Protein AF-W6KSH0-F1 (afdb_monomer_lite)

Structure (mmCIF, N/CA/C/O backbone):
data_AF-W6KSH0-F1
#
_entry.id   AF-W6KSH0-F1
#
loop_
_atom_site.group_PDB
_atom_site.id
_atom_site.type_symbol
_atom_site.label_atom_id
_atom_site.label_alt_id
_atom_site.label_comp_id
_atom_site.label_asym_id
_atom_site.label_entity_id
_atom_site.label_seq_id
_atom_site.pdbx_PDB_ins_code
_atom_site.Cartn_x
_atom_site.Cartn_y
_atom_site.Cartn_z
_atom_site.occupancy
_atom_site.B_iso_or_equiv
_atom_site.auth_seq_id
_atom_site.auth_comp_id
_atom_site.auth_asym_id
_atom_site.auth_atom_id
_atom_site.pdbx_PDB_model_num
ATOM 1 N N . MET A 1 1 ? 8.157 25.581 -21.582 1.00 62.19 1 MET A N 1
ATOM 2 C CA . MET A 1 1 ? 8.960 25.710 -22.821 1.00 62.19 1 MET A CA 1
ATOM 3 C C . MET A 1 1 ? 9.874 24.511 -23.095 1.00 62.19 1 MET A C 1
ATOM 5 O O . MET A 1 1 ? 10.019 24.189 -24.263 1.00 62.19 1 MET A O 1
ATOM 9 N N . LEU A 1 2 ? 10.423 23.809 -22.087 1.00 74.69 2 LEU A N 1
ATOM 10 C CA . LEU A 1 2 ? 11.319 22.650 -22.299 1.00 74.69 2 LEU A CA 1
ATOM 11 C C . LEU A 1 2 ? 10.701 21.521 -23.162 1.00 74.69 2 LEU A C 1
ATOM 13 O O . LEU A 1 2 ? 11.348 21.016 -24.069 1.00 74.69 2 LEU A O 1
ATOM 17 N N . TYR A 1 3 ? 9.418 21.196 -22.959 1.00 70.06 3 TYR A N 1
ATOM 18 C CA . TYR A 1 3 ? 8.712 20.122 -23.685 1.00 70.06 3 TYR A CA 1
ATOM 19 C C . TYR A 1 3 ? 8.706 20.245 -25.213 1.00 70.06 3 TYR A C 1
ATOM 21 O O . TYR A 1 3 ? 8.690 19.226 -25.894 1.00 70.06 3 TYR A O 1
ATOM 29 N N . ARG A 1 4 ? 8.698 21.472 -25.750 1.00 72.00 4 ARG A N 1
ATOM 30 C CA . ARG A 1 4 ? 8.716 21.709 -27.205 1.00 72.00 4 ARG A CA 1
ATOM 31 C C . ARG A 1 4 ? 10.121 21.610 -27.800 1.00 72.00 4 ARG A C 1
ATOM 33 O O . ARG A 1 4 ? 10.269 21.585 -29.007 1.00 72.00 4 ARG A O 1
ATOM 40 N N . ARG A 1 5 ? 11.163 21.618 -26.964 1.00 79.75 5 ARG A N 1
ATOM 41 C CA . ARG A 1 5 ? 12.556 21.541 -27.423 1.00 79.75 5 ARG A CA 1
ATOM 42 C C . ARG A 1 5 ? 13.082 20.106 -27.435 1.00 79.75 5 ARG A C 1
ATOM 44 O O . ARG A 1 5 ? 13.965 19.807 -28.222 1.00 79.75 5 ARG A O 1
ATOM 51 N N . LEU A 1 6 ? 12.517 19.228 -26.608 1.00 88.06 6 LEU A N 1
ATOM 52 C CA . LEU A 1 6 ? 12.942 17.836 -26.433 1.00 88.06 6 LEU A CA 1
ATOM 53 C C . LEU A 1 6 ? 11.965 16.883 -27.137 1.00 88.06 6 LEU A C 1
ATOM 55 O O . LEU A 1 6 ? 11.169 16.206 -26.484 1.00 88.06 6 LEU A O 1
ATOM 59 N N . GLU A 1 7 ? 11.944 16.940 -28.468 1.00 89.94 7 GLU A N 1
ATOM 60 C CA . GLU A 1 7 ? 10.989 16.194 -29.307 1.00 89.94 7 GLU A CA 1
ATOM 61 C C . GLU A 1 7 ? 11.495 14.799 -29.699 1.00 89.94 7 GLU A C 1
ATOM 63 O O . GLU A 1 7 ? 10.686 13.884 -29.827 1.00 89.94 7 GLU A O 1
ATOM 68 N N . ASP A 1 8 ? 12.811 14.635 -29.825 1.00 94.38 8 ASP A N 1
ATOM 69 C CA . ASP A 1 8 ? 13.491 13.413 -30.261 1.00 94.38 8 ASP A CA 1
ATOM 70 C C . ASP A 1 8 ? 14.725 13.121 -29.382 1.00 94.38 8 ASP A C 1
ATOM 72 O O . ASP A 1 8 ? 15.144 13.963 -28.573 1.00 94.38 8 ASP A O 1
ATOM 76 N N . ALA A 1 9 ? 15.292 11.916 -29.511 1.00 96.31 9 ALA A N 1
ATOM 77 C CA . ALA A 1 9 ? 16.432 11.486 -28.700 1.00 96.31 9 ALA A CA 1
ATOM 78 C C . ALA A 1 9 ? 17.686 12.338 -28.952 1.00 96.31 9 ALA A C 1
ATOM 80 O O . ALA A 1 9 ? 18.391 12.680 -28.003 1.00 96.31 9 ALA A O 1
ATOM 81 N N . SER A 1 10 ? 17.905 12.768 -30.199 1.00 97.06 10 SER A N 1
ATOM 82 C CA . SER A 1 10 ? 19.038 13.618 -30.586 1.00 97.06 10 SER A CA 1
ATOM 83 C C . SER A 1 10 ? 19.027 14.967 -29.863 1.00 97.06 10 SER A C 1
ATOM 85 O O . SER A 1 10 ? 20.047 15.402 -29.330 1.00 97.06 10 SER A O 1
ATOM 87 N N . ARG A 1 11 ? 17.870 15.631 -29.775 1.00 96.12 11 ARG A N 1
ATOM 88 C CA . ARG A 1 11 ? 17.718 16.905 -29.053 1.00 96.12 11 ARG A CA 1
ATOM 89 C C . ARG A 1 11 ? 17.839 16.737 -27.545 1.00 96.12 11 ARG A C 1
ATOM 91 O O . ARG A 1 11 ? 18.330 17.642 -26.874 1.00 96.12 11 ARG A O 1
ATOM 98 N N . ILE A 1 12 ? 17.399 15.601 -27.003 1.00 95.75 12 ILE A N 1
ATOM 99 C CA . ILE A 1 12 ? 17.604 15.264 -25.587 1.00 95.75 12 ILE A CA 1
ATOM 100 C C . ILE A 1 12 ? 19.094 15.107 -25.295 1.00 95.75 12 ILE A C 1
ATOM 102 O O . ILE A 1 12 ? 19.585 15.698 -24.334 1.00 95.75 12 ILE A O 1
ATOM 106 N N . ALA A 1 13 ? 19.812 14.366 -26.137 1.00 96.12 13 ALA A N 1
ATOM 107 C CA . ALA A 1 13 ? 21.246 14.180 -25.996 1.00 96.12 13 ALA A CA 1
ATOM 108 C C . ALA A 1 13 ? 22.008 15.504 -26.132 1.00 96.12 13 ALA A C 1
ATOM 110 O O . ALA A 1 13 ? 22.803 15.839 -25.257 1.00 96.12 13 ALA A O 1
ATOM 111 N N . ALA A 1 14 ? 21.688 16.313 -27.147 1.00 95.06 14 ALA A N 1
ATOM 112 C CA . ALA A 1 14 ? 22.279 17.637 -27.330 1.00 95.06 14 ALA A CA 1
ATOM 113 C C . ALA A 1 14 ? 22.047 18.548 -26.113 1.00 95.06 14 ALA A C 1
ATOM 115 O O . ALA A 1 14 ? 22.974 19.210 -25.657 1.00 95.06 14 ALA A O 1
ATOM 116 N N . TYR A 1 15 ? 20.840 18.534 -25.533 1.00 94.88 15 TYR A N 1
ATOM 117 C CA . TYR A 1 15 ? 20.543 19.281 -24.308 1.00 94.88 15 TYR A CA 1
ATOM 118 C C . TYR A 1 15 ? 21.383 18.808 -23.111 1.00 94.88 15 TYR A C 1
ATOM 120 O O . TYR A 1 15 ? 21.839 19.620 -22.308 1.00 94.88 15 TYR A O 1
ATOM 128 N N . ILE A 1 16 ? 21.597 17.497 -22.975 1.00 94.56 16 ILE A N 1
ATOM 129 C CA . ILE A 1 16 ? 22.452 16.939 -21.919 1.00 94.56 16 ILE A CA 1
ATOM 130 C C . ILE A 1 16 ? 23.909 17.370 -22.127 1.00 94.56 16 ILE A C 1
ATOM 132 O O . ILE A 1 16 ? 24.537 17.834 -21.177 1.00 94.56 16 ILE A O 1
ATOM 136 N N . GLN A 1 17 ? 24.420 17.271 -23.356 1.00 93.44 17 GLN A N 1
ATOM 137 C CA . GLN A 1 17 ? 25.783 17.669 -23.713 1.00 93.44 17 GLN A CA 1
ATOM 138 C C . GLN A 1 17 ? 26.030 19.167 -23.485 1.00 93.44 17 GLN A C 1
ATOM 140 O O . GLN A 1 17 ? 27.042 19.530 -22.890 1.00 93.44 17 GLN A O 1
ATOM 145 N N . GLU A 1 18 ? 25.091 20.033 -23.886 1.00 92.69 18 GLU A N 1
ATOM 146 C CA . GLU A 1 18 ? 25.178 21.492 -23.702 1.00 92.69 18 GLU A CA 1
ATOM 147 C C . GLU A 1 18 ? 25.333 21.880 -22.222 1.00 92.69 18 GLU A C 1
ATOM 149 O O . GLU A 1 18 ? 26.025 22.842 -21.892 1.00 92.69 18 GLU A O 1
ATOM 154 N N . HIS A 1 19 ? 24.733 21.103 -21.318 1.00 92.25 19 HIS A N 1
ATOM 155 C CA . HIS A 1 19 ? 24.698 21.401 -19.888 1.00 92.25 19 HIS A CA 1
ATOM 156 C C . HIS A 1 19 ? 25.556 20.461 -19.023 1.00 92.25 19 HIS A C 1
ATOM 158 O O . HIS A 1 19 ? 25.465 20.528 -17.795 1.00 92.25 19 HIS A O 1
ATOM 164 N N . VAL A 1 20 ? 26.407 19.607 -19.608 1.00 87.56 20 VAL A N 1
ATOM 165 C CA . VAL A 1 20 ? 27.180 18.588 -18.863 1.00 87.56 20 VAL A CA 1
ATOM 166 C C . VAL A 1 20 ? 28.132 19.204 -17.832 1.00 87.56 20 VAL A C 1
ATOM 168 O O . VAL A 1 20 ? 28.227 18.716 -16.703 1.00 87.56 20 VAL A O 1
ATOM 171 N N . SER A 1 21 ? 28.798 20.303 -18.196 1.00 81.44 21 SER A N 1
ATOM 172 C CA . SER A 1 21 ? 29.726 21.039 -17.324 1.00 81.44 21 SER A CA 1
ATOM 173 C C . SER A 1 21 ? 29.025 22.088 -16.457 1.00 81.44 21 SER A C 1
ATOM 175 O O . SER A 1 21 ? 29.658 22.737 -15.624 1.00 81.44 21 SER A O 1
ATOM 177 N N . ASP A 1 22 ? 27.722 22.274 -16.655 1.00 79.50 22 ASP A N 1
ATOM 178 C CA . ASP A 1 22 ? 26.962 23.338 -16.025 1.00 79.50 22 ASP A CA 1
ATOM 179 C C . ASP A 1 22 ? 26.416 22.897 -14.655 1.00 79.50 22 ASP A C 1
ATOM 181 O O . ASP A 1 22 ? 26.129 21.722 -14.392 1.00 79.50 22 ASP A O 1
ATOM 185 N N . LYS A 1 23 ? 26.203 23.853 -13.744 1.00 84.62 23 LYS A N 1
ATOM 186 C CA . LYS A 1 23 ? 25.635 23.545 -12.412 1.00 84.62 23 LYS A CA 1
ATOM 187 C C . LYS A 1 23 ? 24.167 23.103 -12.485 1.00 84.62 23 LYS A C 1
ATOM 189 O O . LYS A 1 23 ? 23.609 22.672 -11.478 1.00 84.62 23 LYS A O 1
ATOM 194 N N . VAL A 1 24 ? 23.557 23.151 -13.668 1.00 88.38 24 VAL A N 1
ATOM 195 C CA . VAL A 1 24 ? 22.158 22.800 -13.939 1.00 88.38 24 VAL A CA 1
ATOM 196 C C . VAL A 1 24 ? 21.811 21.387 -13.460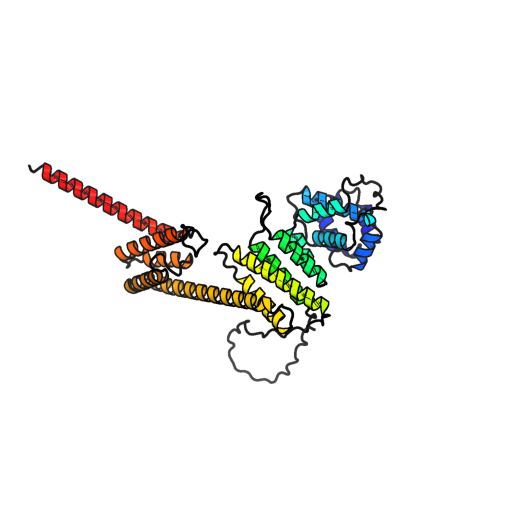 1.00 88.38 24 VAL A C 1
ATOM 198 O O . VAL A 1 24 ? 20.817 21.215 -12.758 1.00 88.38 24 VAL A O 1
ATOM 201 N N . PHE A 1 25 ? 22.649 20.382 -13.738 1.00 89.62 25 PHE A N 1
ATOM 202 C CA . PHE A 1 25 ? 22.395 18.999 -13.301 1.00 89.62 25 PHE A CA 1
ATOM 203 C C . PHE A 1 25 ? 22.672 18.739 -11.809 1.00 89.62 25 PHE A C 1
ATOM 205 O O . PHE A 1 25 ? 22.424 17.635 -11.326 1.00 89.62 25 PHE A O 1
ATOM 212 N N . HIS A 1 26 ? 23.142 19.743 -11.062 1.00 89.38 26 HIS A N 1
ATOM 213 C CA . HIS A 1 26 ? 23.249 19.685 -9.600 1.00 89.38 26 HIS A CA 1
ATOM 214 C C . HIS A 1 26 ? 21.973 20.183 -8.905 1.00 89.38 26 HIS A C 1
ATOM 216 O O . HIS A 1 26 ? 21.813 19.971 -7.704 1.00 89.38 26 HIS A O 1
ATOM 222 N N . ASP A 1 27 ? 21.056 20.828 -9.637 1.00 91.38 27 ASP A N 1
ATOM 223 C CA . ASP A 1 27 ? 19.760 21.257 -9.117 1.00 91.38 27 ASP A CA 1
ATOM 224 C C . ASP A 1 27 ? 18.690 20.175 -9.368 1.00 91.38 27 ASP A C 1
ATOM 226 O O . ASP A 1 27 ? 18.296 19.949 -10.522 1.00 91.38 27 ASP A O 1
ATOM 230 N N . PRO A 1 28 ? 18.130 19.554 -8.308 1.00 92.12 28 PRO A N 1
ATOM 231 C CA . PRO A 1 28 ? 17.050 18.586 -8.447 1.00 92.12 28 PRO A CA 1
ATOM 232 C C . PRO A 1 28 ? 15.861 19.105 -9.261 1.00 92.12 28 PRO A C 1
ATOM 234 O O . PRO A 1 28 ? 15.192 18.325 -9.936 1.00 92.12 28 PRO A O 1
ATOM 237 N N . LYS A 1 29 ? 15.559 20.411 -9.219 1.00 92.25 29 LYS A N 1
ATOM 238 C CA . LYS A 1 29 ? 14.419 20.977 -9.957 1.00 92.25 29 LYS A CA 1
ATOM 239 C C . LYS A 1 29 ? 14.624 20.893 -11.464 1.00 92.25 29 LYS A C 1
ATOM 241 O O . LYS A 1 29 ? 13.665 20.616 -12.183 1.00 92.25 29 LYS A O 1
ATOM 246 N N . HIS A 1 30 ? 15.841 21.127 -11.944 1.00 92.88 30 HIS A N 1
ATOM 247 C CA . HIS A 1 30 ? 16.149 21.061 -13.370 1.00 92.88 30 HIS A CA 1
ATOM 248 C C . HIS A 1 30 ? 16.115 19.620 -13.873 1.00 92.88 30 HIS A C 1
ATOM 250 O O . HIS A 1 30 ? 15.418 19.340 -14.849 1.00 92.88 30 HIS A O 1
ATOM 256 N N . VAL A 1 31 ? 16.745 18.694 -13.147 1.00 94.19 31 VAL A N 1
ATOM 257 C CA . VAL A 1 31 ? 16.719 17.265 -13.497 1.00 94.19 31 VAL A CA 1
ATOM 258 C C . VAL A 1 31 ? 15.293 16.714 -13.486 1.00 94.19 31 VAL A C 1
ATOM 260 O O . VAL A 1 31 ? 14.873 16.072 -14.445 1.00 94.19 31 VAL A O 1
ATOM 263 N N . ASN A 1 32 ? 14.489 17.050 -12.474 1.00 94.12 32 ASN A N 1
ATOM 264 C CA . ASN A 1 32 ? 13.082 16.648 -12.433 1.00 94.12 32 ASN A CA 1
ATOM 265 C C . ASN A 1 32 ? 12.261 17.232 -13.593 1.00 94.12 32 ASN A C 1
ATOM 267 O O . ASN A 1 32 ? 11.398 16.540 -14.125 1.00 94.12 32 ASN A O 1
ATOM 271 N N . ARG A 1 33 ? 12.516 18.477 -14.025 1.00 94.50 33 ARG A N 1
ATOM 272 C CA . ARG A 1 33 ? 11.843 19.064 -15.202 1.00 94.50 33 ARG A CA 1
ATOM 273 C C . ARG A 1 33 ? 12.219 18.348 -16.497 1.00 94.50 33 ARG A C 1
ATOM 275 O O . ARG A 1 33 ? 11.339 18.158 -17.333 1.00 94.50 33 ARG A O 1
ATOM 282 N N . LEU A 1 34 ? 13.486 17.960 -16.657 1.00 95.56 34 LEU A N 1
ATOM 283 C CA . LEU A 1 34 ? 13.935 17.153 -17.792 1.00 95.56 34 LEU A CA 1
ATOM 284 C C . LEU A 1 34 ? 13.221 15.798 -17.794 1.00 95.56 34 LEU A C 1
ATOM 286 O O . LEU A 1 34 ? 12.548 15.468 -18.763 1.00 95.56 34 LEU A O 1
ATOM 290 N N . LEU A 1 35 ? 13.278 15.059 -16.684 1.00 96.50 35 LEU A N 1
ATOM 291 C CA . LEU A 1 35 ? 12.606 13.763 -16.548 1.00 96.50 35 LEU A CA 1
ATOM 292 C C . LEU A 1 35 ? 11.096 13.859 -16.772 1.00 96.50 35 LEU A C 1
ATOM 294 O O . LEU A 1 35 ? 10.498 12.988 -17.393 1.00 96.50 35 LEU A O 1
ATOM 298 N N . GLN A 1 36 ? 10.475 14.940 -16.311 1.00 95.38 36 GLN A N 1
ATOM 299 C CA . GLN A 1 36 ? 9.069 15.210 -16.560 1.00 95.38 36 GLN A CA 1
ATOM 300 C C . GLN A 1 36 ? 8.770 15.466 -18.045 1.00 95.38 36 GLN A C 1
ATOM 302 O O . GLN A 1 36 ? 7.704 15.071 -18.512 1.00 95.38 36 GLN A O 1
ATOM 307 N N . ALA A 1 37 ? 9.691 16.082 -18.791 1.00 94.38 37 ALA A N 1
ATOM 308 C CA . ALA A 1 37 ? 9.569 16.245 -20.239 1.00 94.38 37 ALA A CA 1
ATOM 309 C C . ALA A 1 37 ? 9.763 14.937 -21.024 1.00 94.38 37 ALA A C 1
ATOM 311 O O . ALA A 1 37 ? 9.229 14.813 -22.132 1.00 94.38 37 ALA A O 1
ATOM 312 N N . LEU A 1 38 ? 10.499 13.983 -20.446 1.00 94.94 38 LEU A N 1
ATOM 313 C CA . LEU A 1 38 ? 10.672 12.627 -20.973 1.00 94.94 38 LEU A CA 1
ATOM 314 C C . LEU A 1 38 ? 9.499 11.705 -20.618 1.00 94.94 38 LEU A C 1
ATOM 316 O O . LEU A 1 38 ? 9.135 10.848 -21.411 1.00 94.94 38 LEU A O 1
ATOM 320 N N . SER A 1 39 ? 8.895 11.872 -19.442 1.00 93.75 39 SER A N 1
ATOM 321 C CA . SER A 1 39 ? 7.799 11.022 -18.964 1.00 93.75 39 SER A CA 1
ATOM 322 C C . SER A 1 39 ? 6.606 11.023 -19.924 1.00 93.75 39 SER A C 1
ATOM 324 O O . SER A 1 39 ? 6.226 12.066 -20.462 1.00 93.75 39 SER A O 1
ATOM 326 N N . ASN A 1 40 ? 5.994 9.849 -20.115 1.00 85.81 40 ASN A N 1
ATOM 327 C CA . ASN A 1 40 ? 4.896 9.607 -21.062 1.00 85.81 40 ASN A CA 1
ATOM 328 C C . ASN A 1 40 ? 5.237 9.869 -22.545 1.00 85.81 40 ASN A C 1
ATOM 330 O O . ASN A 1 40 ? 4.329 9.956 -23.374 1.00 85.81 40 ASN A O 1
ATOM 334 N N . ARG A 1 41 ? 6.520 9.988 -22.909 1.00 93.69 41 ARG A N 1
ATOM 335 C CA . ARG A 1 41 ? 6.946 9.934 -24.315 1.00 93.69 41 ARG A CA 1
ATOM 336 C C . ARG A 1 41 ? 6.790 8.510 -24.871 1.00 93.69 41 ARG A C 1
ATOM 338 O O . ARG A 1 41 ? 6.776 7.554 -24.088 1.00 93.69 41 ARG A O 1
ATOM 345 N N . PRO A 1 42 ? 6.641 8.355 -26.202 1.00 93.25 42 PRO A N 1
ATOM 346 C CA . PRO A 1 42 ? 6.525 7.038 -26.820 1.00 93.25 42 PRO A CA 1
ATOM 347 C C . PRO A 1 42 ? 7.755 6.178 -26.525 1.00 93.25 42 PRO A C 1
ATOM 349 O O . PRO A 1 42 ? 8.865 6.684 -26.373 1.00 93.25 42 PRO A O 1
ATOM 352 N N . GLU A 1 43 ? 7.554 4.864 -26.463 1.00 93.44 43 GLU A N 1
ATOM 353 C CA . GLU A 1 43 ? 8.616 3.905 -26.149 1.00 93.44 43 GLU A CA 1
ATOM 354 C C . GLU A 1 43 ? 9.779 3.957 -27.144 1.00 93.44 43 GLU A C 1
ATOM 356 O O . GLU A 1 43 ? 10.930 3.899 -26.722 1.00 93.44 43 GLU A O 1
ATOM 361 N N . SER A 1 44 ? 9.492 4.222 -28.420 1.00 95.62 44 SER A N 1
ATOM 362 C CA . SER A 1 44 ? 10.500 4.394 -29.470 1.00 95.62 44 SER A CA 1
ATOM 363 C C . SER A 1 44 ? 11.527 5.490 -29.163 1.00 95.62 44 SER A C 1
ATOM 365 O O . SER A 1 44 ? 12.690 5.353 -29.526 1.00 95.62 44 SER A O 1
ATOM 367 N N . LEU A 1 45 ? 11.134 6.560 -28.456 1.00 96.31 45 LEU A N 1
ATOM 368 C CA . LEU A 1 45 ? 12.065 7.615 -28.040 1.00 96.31 45 LEU A CA 1
ATOM 369 C C . LEU A 1 45 ? 13.060 7.092 -27.000 1.00 96.31 45 LEU A C 1
ATOM 371 O O . LEU A 1 45 ? 14.238 7.436 -27.048 1.00 96.31 45 LEU A O 1
ATOM 375 N N . TYR A 1 46 ? 12.600 6.264 -26.060 1.00 96.50 46 TYR A N 1
ATOM 376 C CA . TYR A 1 46 ? 13.477 5.633 -25.076 1.00 96.50 46 TYR A CA 1
ATOM 377 C C . TYR A 1 46 ? 14.375 4.577 -25.725 1.00 96.50 46 TYR A C 1
ATOM 379 O O . TYR A 1 46 ? 15.538 4.473 -25.362 1.00 96.50 46 TYR A O 1
ATOM 387 N N . GLU A 1 47 ? 13.868 3.812 -26.690 1.00 96.81 47 GLU A N 1
ATOM 388 C CA . GLU A 1 47 ? 14.676 2.860 -27.461 1.00 96.81 47 GLU A CA 1
ATOM 389 C C . GLU A 1 47 ? 15.818 3.561 -28.203 1.00 96.81 47 GLU A C 1
ATOM 391 O O . GLU A 1 47 ? 16.970 3.149 -28.082 1.00 96.81 47 GLU A O 1
ATOM 396 N N . GLU A 1 48 ? 15.515 4.646 -28.922 1.00 97.56 48 GLU A N 1
ATOM 397 C CA . GLU A 1 48 ? 16.509 5.454 -29.637 1.00 97.56 48 GLU A CA 1
ATOM 398 C C . GLU A 1 48 ? 17.521 6.076 -28.668 1.00 97.56 48 GLU A C 1
ATOM 400 O O . GLU A 1 48 ? 18.727 5.912 -28.844 1.00 97.56 48 GLU A O 1
ATOM 405 N N . LEU A 1 49 ? 17.047 6.703 -27.584 1.00 97.25 49 LEU A N 1
ATOM 406 C CA . LEU A 1 49 ? 17.915 7.312 -26.575 1.00 97.25 49 LEU A CA 1
ATOM 407 C C . LEU A 1 49 ? 18.881 6.290 -25.953 1.00 97.25 49 LEU A C 1
ATOM 409 O O . LEU A 1 49 ? 20.066 6.568 -25.791 1.00 97.25 49 LEU A O 1
ATOM 413 N N . MET A 1 50 ? 18.395 5.091 -25.633 1.00 96.94 50 MET A N 1
ATOM 414 C CA . MET A 1 50 ? 19.184 4.060 -24.957 1.00 96.94 50 MET A CA 1
ATOM 415 C C . MET A 1 50 ? 20.106 3.321 -25.926 1.00 96.94 50 MET A C 1
ATOM 417 O O . MET A 1 50 ? 21.114 2.770 -25.488 1.00 96.94 50 MET A O 1
ATOM 421 N N . ARG A 1 51 ? 19.781 3.279 -27.219 1.00 96.50 51 ARG A N 1
ATOM 422 C CA . ARG A 1 51 ? 20.618 2.647 -28.241 1.00 96.50 51 ARG A CA 1
ATOM 423 C C . ARG A 1 51 ? 21.734 3.577 -28.709 1.00 96.50 51 ARG A C 1
ATOM 425 O O . ARG A 1 51 ? 22.883 3.142 -28.743 1.00 96.50 51 ARG A O 1
ATOM 432 N N . ASP A 1 52 ? 21.394 4.825 -29.026 1.00 96.81 52 ASP A N 1
ATOM 433 C CA . ASP A 1 52 ? 22.255 5.721 -29.804 1.00 96.81 52 ASP A CA 1
ATOM 434 C C . ASP A 1 52 ? 22.975 6.772 -28.930 1.00 96.81 52 ASP A C 1
ATOM 436 O O . ASP A 1 52 ? 24.026 7.276 -29.318 1.00 96.81 52 ASP A O 1
ATOM 440 N N . PHE A 1 53 ? 22.476 7.055 -27.717 1.00 96.69 53 PHE A N 1
ATOM 441 C CA . PHE A 1 53 ? 22.982 8.115 -26.822 1.00 96.69 53 PHE A CA 1
ATOM 442 C C . PHE A 1 53 ? 23.336 7.578 -25.425 1.00 96.69 53 PHE A C 1
ATOM 444 O O . PHE A 1 53 ? 22.887 8.054 -24.375 1.00 96.69 53 PHE A O 1
ATOM 451 N N . LYS A 1 54 ? 24.131 6.502 -25.409 1.00 96.56 54 LYS A N 1
ATOM 452 C CA . LYS A 1 54 ? 24.467 5.740 -24.194 1.00 96.56 54 LYS A CA 1
ATOM 453 C C . LYS A 1 54 ? 25.199 6.575 -23.145 1.00 96.56 54 LYS A C 1
ATOM 455 O O . LYS A 1 54 ? 24.933 6.435 -21.950 1.00 96.56 54 LYS A O 1
ATOM 460 N N . SER A 1 55 ? 26.108 7.440 -23.582 1.00 95.62 55 SER A N 1
ATOM 461 C CA . SER A 1 55 ? 26.924 8.284 -22.710 1.00 95.62 55 SER A CA 1
ATOM 462 C C . SER A 1 55 ? 26.056 9.260 -21.913 1.00 95.62 55 SER A C 1
ATOM 464 O O . SER A 1 55 ? 26.215 9.390 -20.700 1.00 95.62 55 SER A O 1
ATOM 466 N N . GLU A 1 56 ? 25.065 9.867 -22.563 1.00 95.94 56 GLU A N 1
ATOM 467 C CA . GLU A 1 56 ? 24.104 10.796 -21.970 1.00 95.94 56 GLU A CA 1
ATOM 468 C C . GLU A 1 56 ? 23.164 10.092 -20.988 1.00 95.94 56 GLU A C 1
ATOM 470 O O . GLU A 1 56 ? 22.874 10.620 -19.911 1.00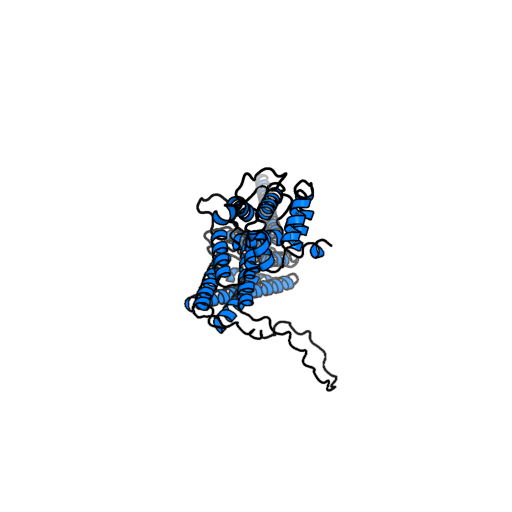 95.94 56 GLU A O 1
ATOM 475 N N . VAL A 1 57 ? 22.728 8.871 -21.316 1.00 96.94 57 VAL A N 1
ATOM 476 C CA . VAL A 1 57 ? 21.939 8.032 -20.401 1.00 96.94 57 VAL A CA 1
ATOM 477 C C . VAL A 1 57 ? 22.749 7.676 -19.153 1.00 96.94 57 VAL A C 1
ATOM 479 O O . VAL A 1 57 ? 22.240 7.811 -18.038 1.00 96.94 57 VAL A O 1
ATOM 482 N N . ALA A 1 58 ? 24.007 7.253 -19.314 1.00 96.12 58 ALA A N 1
ATOM 483 C CA . ALA A 1 58 ? 24.891 6.926 -18.196 1.00 96.12 58 ALA A CA 1
ATOM 484 C C . ALA A 1 58 ? 25.147 8.149 -17.301 1.00 96.12 58 ALA A C 1
ATOM 486 O O . ALA A 1 58 ? 25.015 8.050 -16.078 1.00 96.12 58 ALA A O 1
ATOM 487 N N . PHE A 1 59 ? 25.408 9.313 -17.904 1.00 95.19 59 PHE A N 1
ATOM 488 C CA . PHE A 1 59 ? 25.527 10.580 -17.185 1.00 95.19 59 PHE A CA 1
ATOM 489 C C . PHE A 1 59 ? 24.270 10.894 -16.374 1.00 95.19 59 PHE A C 1
ATOM 491 O O . PHE A 1 59 ? 24.360 11.204 -15.184 1.00 95.19 59 PHE A O 1
ATOM 498 N N . LEU A 1 60 ? 23.084 10.786 -16.982 1.00 96.12 60 LEU A N 1
ATOM 499 C CA . LEU A 1 60 ? 21.842 11.100 -16.285 1.00 96.12 60 LEU A CA 1
ATOM 500 C C . LEU A 1 60 ? 21.609 10.144 -15.107 1.00 96.12 60 LEU A C 1
ATOM 502 O O . LEU A 1 60 ? 21.234 10.601 -14.030 1.00 96.12 60 LEU A O 1
ATOM 506 N N . LEU A 1 61 ? 21.893 8.845 -15.261 1.00 96.81 61 LEU A N 1
ATOM 507 C CA . LEU A 1 61 ? 21.827 7.875 -14.160 1.00 96.81 61 LEU A CA 1
ATOM 508 C C . L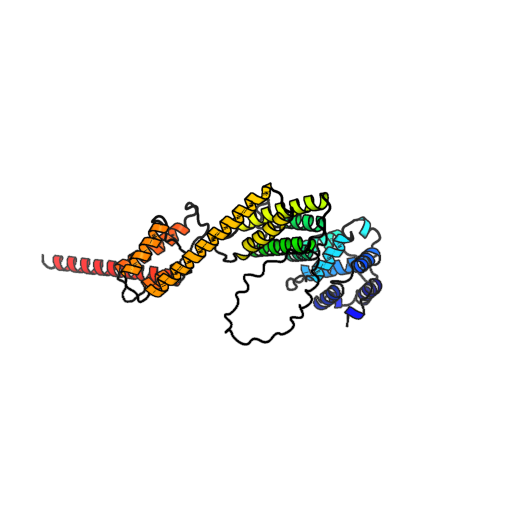EU A 1 61 ? 22.777 8.232 -13.011 1.00 96.81 61 LEU A C 1
ATOM 510 O O . LEU A 1 61 ? 22.379 8.162 -11.847 1.00 96.81 61 LEU A O 1
ATOM 514 N N . GLU A 1 62 ? 24.003 8.648 -13.320 1.00 94.75 62 GLU A N 1
ATOM 515 C CA . GLU A 1 62 ? 24.955 9.099 -12.307 1.00 94.75 62 GLU A CA 1
ATOM 516 C C . GLU A 1 62 ? 24.417 10.318 -11.554 1.00 94.75 62 GLU A C 1
ATOM 518 O O . GLU A 1 62 ? 24.387 10.317 -10.323 1.00 94.75 62 GLU A O 1
ATOM 523 N N . LYS A 1 63 ? 23.892 11.319 -12.273 1.00 94.31 63 LYS A N 1
ATOM 524 C CA . LYS A 1 63 ? 23.307 12.512 -11.647 1.00 94.31 63 LYS A CA 1
ATOM 525 C C . LYS A 1 63 ? 22.097 12.184 -10.790 1.00 94.31 63 LYS A C 1
ATOM 527 O O . LYS A 1 63 ? 21.991 12.720 -9.689 1.00 94.31 63 LYS A O 1
ATOM 532 N N . LEU A 1 64 ? 21.224 11.274 -11.218 1.00 95.50 64 LEU A N 1
ATOM 533 C CA . LEU A 1 64 ? 20.124 10.805 -10.372 1.00 95.50 64 LEU A CA 1
ATOM 534 C C . LEU A 1 64 ? 20.656 10.159 -9.089 1.00 95.50 64 LEU A C 1
ATOM 536 O O . LEU A 1 64 ? 20.141 10.444 -8.008 1.00 95.50 64 LEU A O 1
ATOM 540 N N . LEU A 1 65 ? 21.702 9.331 -9.179 1.00 94.81 65 LEU A N 1
ATOM 541 C CA . LEU A 1 65 ? 22.268 8.681 -8.000 1.00 94.81 65 LEU A CA 1
ATOM 542 C C . LEU A 1 65 ? 22.865 9.715 -7.042 1.00 94.81 65 LEU A C 1
ATOM 544 O O . LEU A 1 65 ? 22.559 9.676 -5.849 1.00 94.81 65 LEU A O 1
ATOM 548 N N . THR A 1 66 ? 23.659 10.658 -7.552 1.00 93.06 66 THR A N 1
ATOM 549 C CA . THR A 1 66 ? 24.215 11.769 -6.769 1.00 93.06 66 THR A CA 1
ATOM 550 C C . THR A 1 66 ? 23.102 12.554 -6.078 1.00 93.06 66 THR A C 1
ATOM 552 O O . THR A 1 66 ? 23.159 12.757 -4.867 1.00 93.06 66 THR A O 1
ATOM 555 N N . LEU A 1 67 ? 22.065 12.952 -6.821 1.00 93.38 67 LEU A N 1
ATOM 556 C CA . LEU A 1 67 ? 20.980 13.778 -6.299 1.00 93.38 67 LEU A CA 1
ATOM 557 C C . LEU A 1 67 ? 20.182 13.061 -5.212 1.00 93.38 67 LEU A C 1
ATOM 559 O O . LEU A 1 67 ? 19.978 13.637 -4.151 1.00 93.38 67 LEU A O 1
ATOM 563 N N . TYR A 1 68 ? 19.749 11.822 -5.432 1.00 93.12 68 TYR A N 1
ATOM 564 C CA . TYR A 1 68 ? 18.841 11.160 -4.489 1.00 93.12 68 TYR A CA 1
ATOM 565 C C . TYR A 1 68 ? 19.544 10.381 -3.376 1.00 93.12 68 TYR A C 1
ATOM 567 O O . TYR A 1 68 ? 18.909 10.066 -2.374 1.00 93.12 68 TYR A O 1
ATOM 575 N N . THR A 1 69 ? 20.842 10.093 -3.510 1.00 90.19 69 THR A N 1
ATOM 576 C CA . THR A 1 69 ? 21.606 9.427 -2.440 1.00 90.19 69 THR A CA 1
ATOM 577 C C . THR A 1 69 ? 22.284 10.435 -1.519 1.00 90.19 69 THR A C 1
ATOM 579 O O . THR A 1 69 ? 22.293 10.240 -0.307 1.00 90.19 69 THR A O 1
ATOM 582 N N . LEU A 1 70 ? 22.856 11.517 -2.064 1.00 84.50 70 LEU A N 1
ATOM 583 C CA . LEU A 1 70 ? 23.597 12.494 -1.255 1.00 84.50 70 LEU A CA 1
ATOM 584 C C . LEU A 1 70 ? 22.696 13.585 -0.670 1.00 84.50 70 LEU A C 1
ATOM 586 O O . LEU A 1 70 ? 23.024 14.155 0.370 1.00 84.50 70 LEU A O 1
ATOM 590 N N . ASN A 1 71 ? 21.562 13.890 -1.307 1.00 82.69 71 ASN A N 1
ATOM 591 C CA . ASN A 1 71 ? 20.638 14.909 -0.822 1.00 82.69 71 ASN A CA 1
ATOM 592 C C . ASN A 1 71 ? 19.415 14.271 -0.155 1.00 82.69 71 ASN A C 1
ATOM 594 O O . ASN A 1 71 ? 18.373 14.080 -0.782 1.00 82.69 71 ASN A O 1
ATOM 598 N N . SER A 1 72 ? 19.518 14.026 1.152 1.00 76.06 72 SER A N 1
ATOM 599 C CA . SER A 1 72 ? 18.449 13.426 1.968 1.00 76.06 72 SER A CA 1
ATOM 600 C C . SER A 1 72 ? 17.124 14.203 1.969 1.00 76.06 72 SER A C 1
ATOM 602 O O . SER A 1 72 ? 16.102 13.668 2.391 1.00 76.06 72 SER A O 1
ATOM 604 N N . LYS A 1 73 ? 17.110 15.457 1.496 1.00 84.25 73 LYS A N 1
ATOM 605 C CA . LYS A 1 73 ? 15.897 16.286 1.412 1.00 84.25 73 LYS A CA 1
ATOM 606 C C . LYS A 1 73 ? 15.105 16.084 0.120 1.00 84.25 73 LYS A C 1
ATOM 608 O O . LYS A 1 73 ? 13.984 16.577 0.029 1.00 84.25 73 LYS A O 1
ATOM 613 N N . THR A 1 74 ? 15.673 15.418 -0.886 1.00 87.94 74 THR A N 1
ATOM 614 C CA . THR A 1 74 ? 15.025 15.259 -2.193 1.00 87.94 74 THR A CA 1
ATOM 615 C C . THR A 1 74 ? 14.472 13.846 -2.330 1.00 87.94 74 THR A C 1
ATOM 617 O O . THR A 1 74 ? 15.233 12.890 -2.421 1.00 87.94 74 THR A O 1
ATOM 620 N N . SER A 1 75 ? 13.147 13.708 -2.391 1.00 92.38 75 SER A N 1
ATOM 621 C CA . SER A 1 75 ? 12.509 12.434 -2.726 1.00 92.38 75 SER A CA 1
ATOM 622 C C . SER A 1 75 ? 12.564 12.164 -4.230 1.00 92.38 75 SER A C 1
ATOM 624 O O . SER A 1 75 ? 12.466 13.079 -5.055 1.00 92.38 75 SER A O 1
ATOM 626 N N . MET A 1 76 ? 12.716 10.890 -4.594 1.00 95.25 76 MET A N 1
ATOM 627 C CA . MET A 1 76 ? 12.708 10.462 -5.989 1.00 95.25 76 MET A CA 1
ATOM 628 C C . MET A 1 76 ? 11.309 10.629 -6.589 1.00 95.25 76 MET A C 1
ATOM 630 O O . MET A 1 76 ? 10.309 10.215 -6.004 1.00 95.25 76 MET A O 1
ATOM 634 N N . THR A 1 77 ? 11.225 11.274 -7.752 1.00 96.31 77 THR A N 1
ATOM 635 C CA . THR A 1 77 ? 9.942 11.545 -8.410 1.00 96.31 77 THR A CA 1
ATOM 636 C C . THR A 1 77 ? 9.456 10.328 -9.207 1.00 96.31 77 THR A C 1
ATOM 638 O O . THR A 1 77 ? 10.272 9.516 -9.654 1.00 96.31 77 THR A O 1
ATOM 641 N N . PRO A 1 78 ? 8.141 10.187 -9.466 1.00 97.06 78 PRO A N 1
ATOM 642 C CA . PRO A 1 78 ? 7.623 9.128 -10.339 1.00 97.06 78 PRO A CA 1
ATOM 643 C C . PRO A 1 78 ? 8.268 9.100 -11.734 1.00 97.06 78 PRO A C 1
ATOM 645 O O . PRO A 1 78 ? 8.402 8.037 -12.334 1.00 97.06 78 PRO A O 1
ATOM 648 N N . GLN A 1 79 ? 8.689 10.256 -12.245 1.00 97.38 79 GLN A N 1
ATOM 649 C CA . GLN A 1 79 ? 9.339 10.409 -13.546 1.00 97.38 79 GLN A CA 1
ATOM 650 C C . GLN A 1 79 ? 10.791 9.919 -13.517 1.00 97.38 79 GLN A C 1
ATOM 652 O O . GLN A 1 79 ? 11.243 9.298 -14.477 1.00 97.38 79 GLN A O 1
ATOM 657 N N . ALA A 1 80 ? 11.502 10.123 -12.402 1.00 97.69 80 ALA A N 1
ATOM 658 C CA . ALA A 1 80 ? 12.808 9.502 -12.183 1.00 97.69 80 ALA A CA 1
ATOM 659 C C . ALA A 1 80 ? 12.685 7.973 -12.138 1.00 97.69 80 ALA A C 1
ATOM 661 O O . ALA A 1 80 ? 13.428 7.275 -12.828 1.00 97.69 80 ALA A O 1
ATOM 662 N N . HIS A 1 81 ? 11.692 7.458 -11.402 1.00 97.94 81 HIS A N 1
ATOM 663 C CA . HIS A 1 81 ? 11.389 6.024 -11.360 1.00 97.94 81 HIS A CA 1
ATOM 664 C C . HIS A 1 81 ? 11.070 5.460 -12.748 1.00 97.94 81 HIS A C 1
ATOM 666 O O . HIS A 1 81 ? 11.573 4.399 -13.104 1.00 97.94 81 HIS A O 1
ATOM 672 N N . GLU A 1 82 ? 10.267 6.162 -13.550 1.00 97.56 82 GLU A N 1
ATOM 673 C CA . GLU A 1 82 ? 9.969 5.769 -14.932 1.00 97.56 82 GLU A CA 1
ATOM 674 C C . GLU A 1 82 ? 11.227 5.696 -15.789 1.00 97.56 82 GLU A C 1
ATOM 676 O O . GLU A 1 82 ? 11.429 4.686 -16.455 1.00 97.56 82 GLU A O 1
ATOM 681 N N . PHE A 1 83 ? 12.086 6.717 -15.744 1.00 98.12 83 PHE A N 1
ATOM 682 C CA . PHE A 1 83 ? 13.337 6.712 -16.500 1.00 98.12 83 PHE A CA 1
ATOM 683 C C . PHE A 1 83 ? 14.217 5.511 -16.126 1.00 98.12 83 PHE A C 1
ATOM 685 O O . PHE A 1 83 ? 14.661 4.782 -17.009 1.00 98.12 83 PHE A O 1
ATOM 692 N N . ILE A 1 84 ? 14.382 5.232 -14.828 1.00 98.12 84 ILE A N 1
ATOM 693 C CA . ILE A 1 84 ? 15.117 4.056 -14.330 1.00 98.12 84 ILE A CA 1
ATOM 694 C C . ILE A 1 84 ? 14.502 2.754 -14.866 1.00 98.12 84 ILE A C 1
ATOM 696 O O . ILE A 1 84 ? 15.219 1.884 -15.362 1.00 98.12 84 ILE A O 1
ATOM 700 N N . ILE A 1 85 ? 13.174 2.618 -14.808 1.00 97.31 85 ILE A N 1
ATOM 701 C CA . ILE A 1 85 ? 12.462 1.431 -15.306 1.00 97.31 85 ILE A CA 1
ATOM 702 C C . ILE A 1 85 ? 12.653 1.267 -16.819 1.00 97.31 85 ILE A C 1
ATOM 704 O O . ILE A 1 85 ? 12.898 0.149 -17.271 1.00 97.31 85 ILE A O 1
ATOM 708 N N . ARG A 1 86 ? 12.588 2.358 -17.591 1.00 97.12 86 ARG A N 1
ATOM 709 C CA . ARG A 1 86 ? 12.819 2.349 -19.043 1.00 97.12 86 ARG A CA 1
ATOM 710 C C . ARG A 1 86 ? 14.257 1.942 -19.370 1.00 97.12 86 ARG A C 1
ATOM 712 O O . ARG A 1 86 ? 14.449 1.085 -20.226 1.00 97.12 86 ARG A O 1
ATOM 719 N N . CYS A 1 87 ? 15.254 2.437 -18.631 1.00 97.88 87 CYS A N 1
ATOM 720 C CA . CYS A 1 87 ? 16.639 1.967 -18.753 1.00 97.88 87 CYS A CA 1
ATOM 721 C C . CYS A 1 87 ? 16.753 0.449 -18.522 1.00 97.88 87 CYS A C 1
ATOM 723 O O . CYS A 1 87 ? 17.410 -0.260 -19.284 1.00 97.88 87 CYS A O 1
ATOM 725 N N . GLU A 1 88 ? 16.107 -0.084 -17.481 1.00 96.38 88 GLU A N 1
ATOM 726 C CA . GLU A 1 88 ? 16.133 -1.526 -17.217 1.00 96.38 88 GLU A CA 1
ATOM 727 C C . GLU A 1 88 ? 15.483 -2.352 -18.337 1.00 96.38 88 GLU A C 1
ATOM 729 O O . GLU A 1 88 ? 16.003 -3.419 -18.679 1.00 96.38 88 GLU A O 1
ATOM 734 N N . GLN A 1 89 ? 14.352 -1.881 -18.874 1.00 94.81 89 GLN A N 1
ATOM 735 C CA . GLN A 1 89 ? 13.620 -2.531 -19.966 1.00 94.81 89 GLN A CA 1
ATOM 736 C C . GLN A 1 89 ? 14.446 -2.566 -21.254 1.00 94.81 89 GLN A C 1
ATOM 738 O O . GLN A 1 89 ? 14.487 -3.602 -21.908 1.00 94.81 89 GLN A O 1
ATOM 743 N N . GLN A 1 90 ? 15.183 -1.490 -21.542 1.00 96.31 90 GLN A N 1
ATOM 744 C CA . GLN A 1 90 ? 16.034 -1.351 -22.728 1.00 96.31 90 GLN A CA 1
ATOM 745 C C . GLN A 1 90 ? 17.446 -1.943 -22.556 1.00 96.31 90 GLN A C 1
ATOM 747 O O . GLN A 1 90 ? 18.365 -1.652 -23.315 1.00 96.31 90 GLN A O 1
ATOM 752 N N . GLY A 1 91 ? 17.655 -2.791 -21.543 1.00 96.31 91 GLY A N 1
ATOM 753 C CA . GLY A 1 91 ? 18.879 -3.586 -21.427 1.00 96.31 91 GLY A CA 1
ATOM 754 C C . GLY A 1 91 ? 20.111 -2.843 -20.899 1.00 96.31 91 GLY A C 1
ATOM 755 O O . GLY A 1 91 ? 21.186 -3.444 -20.875 1.00 96.31 91 GLY A O 1
ATOM 756 N N . VAL A 1 92 ? 19.972 -1.618 -20.373 1.00 97.12 92 VAL A N 1
ATOM 757 C CA . VAL A 1 92 ? 21.084 -0.800 -19.828 1.00 97.12 92 VAL A CA 1
ATOM 758 C C . VAL A 1 92 ? 21.867 -1.523 -18.718 1.00 97.12 92 VAL A C 1
ATOM 760 O O . VAL A 1 92 ? 23.047 -1.283 -18.486 1.00 97.12 92 VAL A O 1
ATOM 763 N N . ARG A 1 93 ? 21.230 -2.483 -18.040 1.00 95.81 93 ARG A N 1
ATOM 764 C CA . ARG A 1 93 ? 21.853 -3.335 -17.010 1.00 95.81 93 ARG A CA 1
ATOM 765 C C . ARG A 1 93 ? 22.799 -4.420 -17.547 1.00 95.81 93 ARG A C 1
ATOM 767 O O . ARG A 1 93 ? 23.408 -5.127 -16.743 1.00 95.81 93 ARG A O 1
ATOM 774 N N . THR A 1 94 ? 22.838 -4.650 -18.857 1.00 96.44 94 THR A N 1
ATOM 775 C CA . THR A 1 94 ? 23.613 -5.740 -19.466 1.00 96.44 94 THR A CA 1
ATOM 776 C C . THR A 1 94 ? 25.040 -5.291 -19.767 1.00 96.44 94 THR A C 1
ATOM 778 O O . THR A 1 94 ? 25.278 -4.133 -20.092 1.00 96.44 94 THR A O 1
ATOM 781 N N . ALA A 1 95 ? 26.000 -6.216 -19.686 1.00 93.56 95 ALA A N 1
ATOM 782 C CA . ALA A 1 95 ? 27.386 -5.916 -20.049 1.00 93.56 95 ALA A CA 1
ATOM 783 C C . ALA A 1 95 ? 27.519 -5.538 -21.535 1.00 93.56 95 ALA A C 1
ATOM 785 O O . ALA A 1 95 ? 28.293 -4.652 -21.872 1.00 93.56 95 ALA A O 1
ATOM 786 N N . ALA A 1 96 ? 26.711 -6.162 -22.401 1.00 95.75 96 ALA A N 1
ATOM 787 C CA . ALA A 1 96 ? 26.675 -5.866 -23.831 1.00 95.75 96 ALA A CA 1
ATOM 788 C C . ALA A 1 96 ? 26.279 -4.411 -24.120 1.00 95.75 96 ALA A C 1
ATOM 790 O O . ALA A 1 96 ? 26.847 -3.796 -25.014 1.00 95.75 96 ALA A O 1
ATOM 791 N N . TRP A 1 97 ? 25.349 -3.841 -23.344 1.00 96.31 97 TRP A N 1
ATOM 792 C CA . TRP A 1 97 ? 24.944 -2.447 -23.523 1.00 96.31 97 TRP A CA 1
ATOM 793 C C . TRP A 1 97 ? 26.088 -1.464 -23.248 1.00 96.31 97 TRP A C 1
ATOM 795 O O . TRP A 1 97 ? 26.197 -0.463 -23.943 1.00 96.31 97 TRP A O 1
ATOM 805 N N . ALA A 1 98 ? 26.945 -1.763 -22.268 1.00 94.44 98 ALA A N 1
ATOM 806 C CA . ALA A 1 98 ? 28.034 -0.886 -21.841 1.00 94.44 98 ALA A CA 1
ATOM 807 C C . ALA A 1 98 ? 29.353 -1.081 -22.618 1.00 94.44 98 ALA A C 1
ATOM 809 O O . ALA A 1 98 ? 30.316 -0.372 -22.341 1.00 94.44 98 ALA A O 1
ATOM 810 N N . ALA A 1 99 ? 29.428 -2.041 -23.547 1.00 92.56 99 ALA A N 1
ATOM 811 C CA . ALA A 1 99 ? 30.681 -2.455 -24.189 1.00 92.56 99 ALA A CA 1
ATOM 812 C C . ALA A 1 99 ? 31.341 -1.362 -25.054 1.00 92.56 99 ALA A C 1
ATOM 814 O O . ALA A 1 99 ? 32.556 -1.348 -25.219 1.00 92.56 99 ALA A O 1
ATOM 815 N N . ASP A 1 100 ? 30.540 -0.452 -25.594 1.00 90.56 100 ASP A N 1
ATOM 816 C CA . ASP A 1 100 ? 30.900 0.639 -26.503 1.00 90.56 100 ASP A CA 1
ATOM 817 C C . ASP A 1 100 ? 30.709 2.029 -25.866 1.00 90.56 100 ASP A C 1
ATOM 819 O O . ASP A 1 100 ? 30.830 3.043 -26.555 1.00 90.56 100 ASP A O 1
ATOM 823 N N . LEU A 1 101 ? 30.430 2.093 -24.558 1.00 91.62 101 LEU A N 1
ATOM 824 C CA . LEU A 1 101 ? 30.172 3.340 -23.843 1.00 91.62 101 LEU A CA 1
ATOM 825 C C . LEU A 1 101 ? 31.400 4.261 -23.897 1.00 91.62 101 LEU A C 1
ATOM 827 O O . LEU A 1 101 ? 32.442 3.955 -23.320 1.00 91.62 101 LEU A O 1
ATOM 831 N N . GLN A 1 102 ? 31.259 5.405 -24.565 1.00 87.94 102 GLN A N 1
ATOM 832 C CA . GLN A 1 102 ? 32.305 6.425 -24.620 1.00 87.94 102 GLN A CA 1
ATOM 833 C C . GLN A 1 102 ? 32.117 7.451 -23.494 1.00 87.94 102 GLN A C 1
ATOM 835 O O . GLN A 1 102 ? 30.978 7.793 -23.166 1.00 87.94 102 GLN A O 1
ATOM 840 N N . PRO A 1 103 ? 33.192 7.976 -22.890 1.00 83.62 103 PRO A N 1
ATOM 841 C CA . PRO A 1 103 ? 33.070 9.100 -21.970 1.00 83.62 103 PRO A CA 1
ATOM 842 C C . PRO A 1 103 ? 32.562 10.343 -22.714 1.00 83.62 103 PRO A C 1
ATOM 844 O O . PRO A 1 103 ? 32.968 10.607 -23.847 1.00 83.62 103 PRO A O 1
ATOM 847 N N . ILE A 1 104 ? 31.688 11.129 -22.077 1.00 85.00 104 ILE A N 1
ATOM 848 C CA . ILE A 1 104 ? 31.313 12.443 -22.613 1.00 85.00 104 ILE A CA 1
ATOM 849 C C . ILE A 1 104 ? 32.521 13.373 -22.474 1.00 85.00 104 ILE A C 1
ATOM 851 O O . ILE A 1 104 ? 33.129 13.458 -21.405 1.00 85.00 104 ILE A O 1
ATOM 855 N N . SER A 1 105 ? 32.865 14.093 -23.544 1.00 82.88 105 SER A N 1
ATOM 856 C CA . SER A 1 105 ? 33.941 15.087 -23.509 1.00 82.88 105 SER A CA 1
ATOM 857 C C . SER A 1 105 ? 33.700 16.117 -22.398 1.00 82.88 105 SER A C 1
ATOM 859 O O . SER A 1 105 ? 32.636 16.726 -22.332 1.00 82.88 105 SER A O 1
ATOM 861 N N . GLY A 1 106 ? 34.697 16.327 -21.533 1.00 77.69 106 GLY A N 1
ATOM 862 C CA . GLY A 1 106 ? 34.605 17.260 -20.402 1.00 77.69 106 GLY A CA 1
ATOM 863 C C . GLY A 1 106 ? 33.974 16.680 -19.131 1.00 77.69 106 GLY A C 1
ATOM 864 O O . GLY A 1 106 ? 33.730 17.431 -18.186 1.00 77.69 106 GLY A O 1
ATOM 865 N N . MET A 1 107 ? 33.726 15.368 -19.087 1.00 80.44 107 MET A N 1
ATOM 866 C CA . MET A 1 107 ? 33.237 14.661 -17.908 1.00 80.44 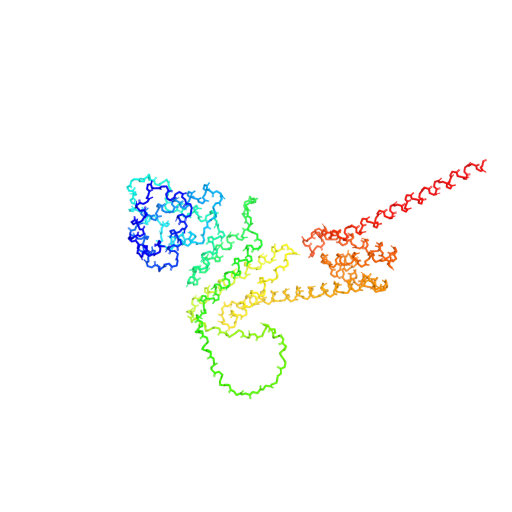107 MET A CA 1
ATOM 867 C C . MET A 1 107 ? 34.265 13.632 -17.424 1.00 80.44 107 MET A C 1
ATOM 869 O O . MET A 1 107 ? 34.841 12.889 -18.219 1.00 80.44 107 MET A O 1
ATOM 873 N N . GLU A 1 108 ? 34.468 13.571 -16.109 1.00 81.00 108 GLU A N 1
ATOM 874 C CA . GLU A 1 108 ? 35.239 12.496 -15.483 1.00 81.00 108 GLU A CA 1
ATOM 875 C C . GLU A 1 108 ? 34.546 11.139 -15.710 1.00 81.00 108 GLU A C 1
ATOM 877 O O . GLU A 1 108 ? 33.315 11.056 -15.624 1.00 81.00 108 GLU A O 1
ATOM 882 N N . PRO A 1 109 ? 35.298 10.064 -15.994 1.00 80.44 109 PRO A N 1
ATOM 883 C CA . PRO A 1 109 ? 34.720 8.742 -16.181 1.00 80.44 109 PRO A CA 1
ATOM 884 C C . PRO A 1 109 ? 33.999 8.276 -14.911 1.00 80.44 109 PRO A C 1
ATOM 886 O O . PRO A 1 109 ? 34.519 8.381 -13.798 1.00 80.44 109 PRO A O 1
ATOM 889 N N . SER A 1 110 ? 32.794 7.729 -15.084 1.00 84.00 110 SER A N 1
ATOM 890 C CA . SER A 1 110 ? 31.997 7.230 -13.964 1.00 84.00 110 SER A CA 1
ATOM 891 C C . SER A 1 110 ? 32.713 6.084 -13.250 1.00 84.00 110 SER A C 1
ATOM 893 O O . SER A 1 110 ? 33.169 5.131 -13.880 1.00 84.00 110 SER A O 1
ATOM 895 N N . LEU A 1 111 ? 32.758 6.140 -11.917 1.00 88.94 111 LEU A N 1
ATOM 896 C CA . LEU A 1 111 ? 33.322 5.065 -11.091 1.00 88.94 111 LEU A CA 1
ATOM 897 C C . LEU A 1 111 ? 32.420 3.825 -11.025 1.00 88.94 111 LEU A C 1
ATOM 899 O O . LEU A 1 111 ? 32.850 2.778 -10.545 1.00 88.94 111 LEU A O 1
ATOM 903 N N . LEU A 1 112 ? 31.156 3.955 -11.438 1.00 93.31 112 LEU A N 1
ATOM 904 C CA . LEU A 1 112 ? 30.160 2.893 -11.387 1.00 93.31 112 LEU A CA 1
ATOM 905 C C . LEU A 1 112 ? 29.683 2.561 -12.794 1.00 93.31 112 LEU A C 1
ATOM 907 O O . LEU A 1 112 ? 29.376 3.438 -13.598 1.00 93.31 112 LEU A O 1
ATOM 911 N N . THR A 1 113 ? 29.535 1.271 -13.068 1.00 94.88 113 THR A N 1
ATOM 912 C CA . THR A 1 113 ? 28.911 0.817 -14.310 1.00 94.88 113 THR A CA 1
ATOM 913 C C . THR A 1 113 ? 27.415 1.173 -14.329 1.00 94.88 113 THR A C 1
ATOM 915 O O . THR A 1 113 ? 26.776 1.226 -13.271 1.00 94.88 113 THR A O 1
ATOM 918 N N . PRO A 1 114 ? 26.783 1.318 -15.510 1.00 96.31 114 PRO A N 1
ATOM 919 C CA . PRO A 1 114 ? 25.336 1.545 -15.619 1.00 96.31 114 PRO A CA 1
ATOM 920 C C . PRO A 1 114 ? 24.492 0.513 -14.851 1.00 96.31 114 PRO A C 1
ATOM 922 O O . PRO A 1 114 ? 23.486 0.847 -14.222 1.00 96.31 114 PRO A O 1
ATOM 925 N N . ARG A 1 115 ? 24.944 -0.748 -14.821 1.00 97.06 115 ARG A N 1
ATOM 926 C CA . ARG A 1 115 ? 24.331 -1.819 -14.025 1.00 97.06 115 ARG A CA 1
ATOM 927 C C . ARG A 1 115 ? 24.357 -1.516 -12.525 1.00 97.06 115 ARG A C 1
ATOM 929 O O . ARG A 1 115 ? 23.358 -1.744 -11.841 1.00 97.06 115 ARG A O 1
ATOM 936 N N . GLU A 1 116 ? 25.484 -1.045 -12.001 1.00 96.75 116 GLU A N 1
ATOM 937 C CA . GLU A 1 116 ? 25.637 -0.703 -10.583 1.00 96.75 116 GLU A CA 1
ATOM 938 C C . GLU A 1 116 ? 24.853 0.554 -10.214 1.00 96.75 116 GLU A C 1
ATOM 940 O O . GLU A 1 116 ? 24.212 0.568 -9.160 1.00 96.75 116 GLU A O 1
ATOM 945 N N . LEU A 1 117 ? 24.837 1.560 -11.096 1.00 96.56 117 LEU A N 1
ATOM 946 C CA . LEU A 1 117 ? 24.021 2.766 -10.943 1.00 96.56 117 LEU A CA 1
ATOM 947 C C . LEU A 1 117 ? 22.539 2.405 -10.799 1.00 96.56 117 LEU A C 1
ATOM 949 O O . LEU A 1 117 ? 21.915 2.772 -9.804 1.00 96.56 117 LEU A O 1
ATOM 953 N N . LEU A 1 118 ? 21.992 1.612 -11.728 1.00 96.88 118 LEU A N 1
ATOM 954 C CA . LEU A 1 118 ? 20.597 1.159 -11.673 1.00 96.88 118 LEU A CA 1
ATOM 955 C C . LEU A 1 118 ? 20.308 0.328 -10.421 1.00 96.88 118 LEU A C 1
ATOM 957 O O . LEU A 1 118 ? 19.285 0.536 -9.766 1.00 96.88 118 LEU A O 1
ATOM 961 N N . LYS A 1 119 ? 21.219 -0.582 -10.046 1.00 95.50 119 LYS A N 1
ATOM 962 C CA . LYS A 1 119 ? 21.071 -1.382 -8.823 1.00 95.50 119 LYS A CA 1
ATOM 963 C C . LYS A 1 119 ? 20.948 -0.474 -7.599 1.00 95.50 119 LYS A C 1
ATOM 965 O O . LYS A 1 119 ? 20.000 -0.640 -6.838 1.00 95.50 119 LYS A O 1
ATOM 970 N N . ARG A 1 120 ? 21.845 0.504 -7.431 1.00 95.38 120 ARG A N 1
ATOM 971 C CA . ARG A 1 120 ? 21.809 1.439 -6.294 1.00 95.38 120 ARG A CA 1
ATOM 972 C C . ARG A 1 120 ? 20.570 2.331 -6.327 1.00 95.38 120 ARG A C 1
ATOM 974 O O . ARG A 1 120 ? 19.860 2.401 -5.330 1.00 95.38 120 ARG A O 1
ATOM 981 N N . LEU A 1 121 ? 20.248 2.926 -7.474 1.00 95.31 121 LEU A N 1
ATOM 982 C CA . LEU A 1 121 ? 19.053 3.760 -7.645 1.00 95.31 121 LEU A CA 1
ATOM 983 C C . LEU A 1 121 ? 17.766 3.021 -7.268 1.00 95.31 121 LEU A C 1
ATOM 985 O O . LEU A 1 121 ? 16.932 3.566 -6.551 1.00 95.31 121 LEU A O 1
ATOM 989 N N . SER A 1 122 ? 17.640 1.752 -7.666 1.00 92.38 122 SER A N 1
ATOM 990 C CA . SER A 1 122 ? 16.469 0.930 -7.340 1.00 92.38 122 SER A CA 1
ATOM 991 C C . SER A 1 122 ? 16.286 0.665 -5.840 1.00 92.38 122 SER A C 1
ATOM 993 O O . SER A 1 122 ? 15.187 0.291 -5.428 1.00 92.38 122 SER A O 1
ATOM 995 N N . THR A 1 123 ? 17.342 0.862 -5.038 1.00 92.94 123 THR A N 1
ATOM 996 C CA . THR A 1 123 ? 17.329 0.706 -3.574 1.00 92.94 123 THR A CA 1
ATOM 997 C C . THR A 1 123 ? 17.094 2.009 -2.814 1.00 92.94 123 THR A C 1
ATOM 999 O O . THR A 1 123 ? 16.742 1.946 -1.641 1.00 92.94 123 THR A O 1
ATOM 1002 N N . VAL A 1 124 ? 17.237 3.172 -3.464 1.00 93.62 124 VAL A N 1
ATOM 1003 C CA . VAL A 1 124 ? 17.028 4.484 -2.821 1.00 93.62 124 VAL A CA 1
ATOM 1004 C C . VAL A 1 124 ? 15.572 4.655 -2.382 1.00 93.62 124 VAL A C 1
ATOM 1006 O O . VAL A 1 124 ? 15.304 5.091 -1.268 1.00 93.62 124 VAL A O 1
ATOM 1009 N N . ASP A 1 125 ? 14.630 4.274 -3.244 1.00 93.88 125 ASP A N 1
ATOM 1010 C CA . ASP A 1 125 ? 13.195 4.283 -2.952 1.00 93.88 125 ASP A CA 1
ATOM 1011 C C . ASP A 1 125 ? 12.533 3.056 -3.596 1.00 93.88 125 ASP A C 1
ATOM 1013 O O . ASP A 1 125 ? 11.933 3.112 -4.673 1.00 93.88 125 ASP A O 1
ATOM 1017 N N . VAL A 1 126 ? 12.688 1.908 -2.928 1.00 94.12 126 VAL A N 1
ATOM 1018 C CA . VAL A 1 126 ? 12.187 0.607 -3.404 1.00 94.12 126 VAL A CA 1
ATOM 1019 C C . VAL A 1 126 ? 10.668 0.626 -3.598 1.00 94.12 126 VAL A C 1
ATOM 1021 O O . VAL A 1 126 ? 10.155 0.042 -4.557 1.00 94.12 126 VAL A O 1
ATOM 1024 N N . VAL A 1 127 ? 9.942 1.309 -2.705 1.00 95.38 127 VAL A N 1
ATOM 1025 C CA . VAL A 1 127 ? 8.477 1.377 -2.733 1.00 95.38 127 VAL A CA 1
ATOM 1026 C C . VAL A 1 127 ? 8.009 2.218 -3.915 1.00 95.38 127 VAL A C 1
ATOM 1028 O O . VAL A 1 127 ? 7.206 1.724 -4.708 1.00 95.38 127 VAL A O 1
ATOM 1031 N N . GLY A 1 128 ? 8.519 3.442 -4.083 1.00 96.44 128 GLY A N 1
ATOM 1032 C CA . GLY A 1 128 ? 8.158 4.304 -5.211 1.00 96.44 128 GLY A CA 1
ATOM 1033 C C . GLY A 1 128 ? 8.525 3.680 -6.558 1.00 96.44 128 GLY A C 1
ATOM 1034 O O . GLY A 1 128 ? 7.716 3.679 -7.491 1.00 96.44 128 GLY A O 1
ATOM 1035 N N . HIS A 1 129 ? 9.681 3.019 -6.630 1.00 96.44 129 HIS A N 1
ATOM 1036 C CA . HIS A 1 129 ? 10.117 2.295 -7.820 1.00 96.44 129 HIS A CA 1
ATOM 1037 C C . HIS A 1 129 ? 9.174 1.135 -8.178 1.00 96.44 129 HIS A C 1
ATOM 1039 O O . HIS A 1 129 ? 8.837 0.924 -9.347 1.00 96.44 129 HIS A O 1
ATOM 1045 N N . LEU A 1 130 ? 8.708 0.373 -7.184 1.00 97.25 130 LEU A N 1
ATOM 1046 C CA . LEU A 1 130 ? 7.747 -0.708 -7.398 1.00 97.25 130 LEU A CA 1
ATOM 1047 C C . LEU A 1 130 ? 6.358 -0.180 -7.774 1.00 97.25 130 LEU A C 1
ATOM 1049 O O . LEU A 1 130 ? 5.743 -0.717 -8.695 1.00 97.25 130 LEU A O 1
ATOM 1053 N N . GLN A 1 131 ? 5.891 0.893 -7.128 1.00 97.50 131 GLN A N 1
ATOM 1054 C CA . GLN A 1 131 ? 4.632 1.556 -7.478 1.00 97.50 131 GLN A CA 1
ATOM 1055 C C . GLN A 1 131 ? 4.633 2.002 -8.940 1.00 97.50 131 GLN A C 1
ATOM 1057 O O . GLN A 1 131 ? 3.700 1.679 -9.679 1.00 97.50 131 GLN A O 1
ATOM 1062 N N . ARG A 1 132 ? 5.701 2.678 -9.383 1.00 97.25 132 ARG A N 1
ATOM 1063 C CA . ARG A 1 132 ? 5.803 3.133 -10.771 1.00 97.25 132 ARG A CA 1
ATOM 1064 C C . ARG A 1 132 ? 5.899 1.966 -11.750 1.00 97.25 132 ARG A C 1
ATOM 1066 O O . ARG A 1 132 ? 5.289 2.012 -12.814 1.00 97.25 132 ARG A O 1
ATOM 1073 N N . ARG A 1 133 ? 6.591 0.881 -11.384 1.00 97.44 133 ARG A N 1
ATOM 1074 C CA . ARG A 1 133 ? 6.657 -0.325 -12.226 1.00 97.44 133 ARG A CA 1
ATOM 1075 C C . ARG A 1 133 ? 5.289 -0.982 -12.409 1.00 97.44 133 ARG A C 1
ATOM 1077 O O . ARG A 1 133 ? 4.979 -1.401 -13.520 1.00 97.44 133 ARG A O 1
ATOM 1084 N N . ILE A 1 134 ? 4.464 -1.036 -11.361 1.00 97.88 134 ILE A N 1
ATOM 1085 C CA . ILE A 1 134 ? 3.074 -1.502 -11.478 1.00 97.88 134 ILE A CA 1
ATOM 1086 C C . ILE A 1 134 ? 2.309 -0.596 -12.452 1.00 97.88 134 ILE A C 1
ATOM 1088 O O . ILE A 1 134 ? 1.644 -1.089 -13.356 1.00 97.88 134 ILE A O 1
ATOM 1092 N N . GLU A 1 135 ? 2.431 0.726 -12.330 1.00 96.25 135 GLU A N 1
ATOM 1093 C CA . GLU A 1 135 ? 1.727 1.677 -13.204 1.00 96.25 135 GLU A CA 1
ATOM 1094 C C . GLU A 1 135 ? 2.091 1.532 -14.687 1.00 96.25 135 GLU A C 1
ATOM 1096 O O . GLU A 1 135 ? 1.196 1.567 -15.535 1.00 96.25 135 GLU A O 1
ATOM 1101 N N . LEU A 1 136 ? 3.373 1.316 -14.991 1.00 94.94 136 LEU A N 1
ATOM 1102 C CA . LEU A 1 136 ? 3.897 1.163 -16.354 1.00 94.94 136 LEU A CA 1
ATOM 1103 C C . LEU A 1 136 ? 3.717 -0.245 -16.937 1.00 94.94 136 LEU A C 1
ATOM 1105 O O . LEU A 1 136 ? 4.021 -0.471 -18.102 1.00 94.94 136 LEU A O 1
ATOM 1109 N N . CYS A 1 137 ? 3.234 -1.201 -16.146 1.00 94.62 137 CYS A N 1
ATOM 1110 C CA . CYS A 1 137 ? 3.024 -2.568 -16.598 1.00 94.62 137 CYS A CA 1
ATOM 1111 C C . CYS A 1 137 ? 2.045 -2.614 -17.789 1.00 94.62 137 CYS A C 1
ATOM 1113 O O . CYS A 1 137 ? 0.916 -2.144 -17.676 1.00 94.62 137 CYS A O 1
ATOM 1115 N N . ALA A 1 138 ? 2.453 -3.168 -18.927 1.00 92.75 138 ALA A N 1
ATOM 1116 C CA . ALA A 1 138 ? 1.609 -3.265 -20.125 1.00 92.75 138 ALA A CA 1
ATOM 1117 C C . ALA A 1 138 ? 1.276 -4.715 -20.509 1.00 92.75 138 ALA A C 1
ATOM 1119 O O . ALA A 1 138 ? 0.540 -4.941 -21.459 1.00 92.75 138 ALA A O 1
ATOM 1120 N N . GLU A 1 139 ? 1.794 -5.694 -19.761 1.00 94.56 139 GLU A N 1
ATOM 1121 C CA . GLU A 1 139 ? 1.714 -7.116 -20.100 1.00 94.56 139 GLU A CA 1
ATOM 1122 C C . GLU A 1 139 ? 1.607 -7.988 -18.844 1.00 94.56 139 GLU A C 1
ATOM 1124 O O . GLU A 1 139 ? 2.090 -7.627 -17.765 1.00 94.56 139 GLU A O 1
ATOM 1129 N N . VAL A 1 140 ? 1.041 -9.188 -18.991 1.00 95.38 140 VAL A N 1
ATOM 1130 C CA . VAL A 1 140 ? 0.884 -10.152 -17.886 1.00 95.38 140 VAL A CA 1
ATOM 1131 C C . VAL A 1 140 ? 2.241 -10.560 -17.297 1.00 95.38 140 VAL A C 1
ATOM 1133 O O . VAL A 1 140 ? 2.398 -10.612 -16.075 1.00 95.38 140 VAL A O 1
ATOM 1136 N N . ASP A 1 141 ? 3.262 -10.759 -18.133 1.00 95.00 141 ASP A N 1
ATOM 1137 C CA . ASP A 1 141 ? 4.602 -11.136 -17.668 1.00 95.00 141 ASP A CA 1
ATOM 1138 C C . ASP A 1 141 ? 5.261 -10.024 -16.838 1.00 95.00 141 ASP A C 1
ATOM 1140 O O . ASP A 1 141 ? 5.914 -10.287 -15.821 1.00 95.00 141 ASP A O 1
ATOM 1144 N N . ALA A 1 142 ? 5.060 -8.761 -17.226 1.00 95.38 142 ALA A N 1
ATOM 1145 C CA . ALA A 1 142 ? 5.504 -7.616 -16.439 1.00 95.38 142 ALA A CA 1
ATOM 1146 C C . ALA A 1 142 ? 4.782 -7.551 -15.083 1.00 95.38 142 ALA A C 1
ATOM 1148 O O . ALA A 1 142 ? 5.415 -7.255 -14.063 1.00 95.38 142 ALA A O 1
ATOM 1149 N N . MET A 1 143 ? 3.497 -7.914 -15.043 1.00 96.81 143 MET A N 1
ATOM 1150 C CA . MET A 1 143 ? 2.723 -7.986 -13.805 1.00 96.81 143 MET A CA 1
ATOM 1151 C C . MET A 1 143 ? 3.259 -9.085 -12.884 1.00 96.81 143 MET A C 1
ATOM 1153 O O . MET A 1 143 ? 3.503 -8.839 -11.703 1.00 96.81 143 MET A O 1
ATOM 1157 N N . SER A 1 144 ? 3.550 -10.268 -13.428 1.00 96.88 144 SER A N 1
ATOM 1158 C CA . SER A 1 144 ? 4.149 -11.383 -12.682 1.00 96.88 144 SER A CA 1
ATOM 1159 C C . SER A 1 144 ? 5.482 -11.008 -12.032 1.00 96.88 144 SER A C 1
ATOM 1161 O O . SER A 1 144 ? 5.724 -11.338 -10.861 1.00 96.88 144 SER A O 1
ATOM 1163 N N . ARG A 1 145 ? 6.321 -10.231 -12.736 1.00 96.44 145 ARG A N 1
ATOM 1164 C CA . ARG A 1 145 ? 7.554 -9.654 -12.171 1.00 96.44 145 ARG A CA 1
ATOM 1165 C C . ARG A 1 145 ? 7.270 -8.668 -11.036 1.00 96.44 145 ARG A C 1
ATOM 1167 O O . ARG A 1 145 ? 7.999 -8.683 -10.046 1.00 96.44 145 ARG A O 1
ATOM 1174 N N . CYS A 1 146 ? 6.229 -7.839 -11.140 1.00 97.56 146 CYS A N 1
ATOM 1175 C CA . CYS A 1 146 ? 5.832 -6.931 -10.058 1.00 97.56 146 CYS A CA 1
ATOM 1176 C C . CYS A 1 146 ? 5.408 -7.705 -8.807 1.00 97.56 146 CYS A C 1
ATOM 1178 O O . CYS A 1 146 ? 5.887 -7.393 -7.722 1.00 97.56 146 CYS A O 1
ATOM 1180 N N . VAL A 1 147 ? 4.609 -8.765 -8.960 1.00 97.31 147 VAL A N 1
ATOM 1181 C CA . VAL A 1 147 ? 4.196 -9.611 -7.830 1.00 97.31 147 VAL A CA 1
ATOM 1182 C C . VAL A 1 147 ? 5.389 -10.323 -7.185 1.00 97.31 147 VAL A C 1
ATOM 1184 O O . VAL A 1 147 ? 5.485 -10.345 -5.965 1.00 97.31 147 VAL A O 1
ATOM 1187 N N . LYS A 1 148 ? 6.365 -10.822 -7.968 1.00 96.81 148 LYS A N 1
ATOM 1188 C CA . LYS A 1 148 ? 7.651 -11.350 -7.437 1.00 96.81 148 LYS A CA 1
ATOM 1189 C C . LYS A 1 148 ? 8.403 -10.314 -6.606 1.00 96.81 148 LYS A C 1
ATOM 1191 O O . LYS A 1 148 ? 8.883 -10.628 -5.522 1.00 96.81 148 LYS A O 1
ATOM 1196 N N . LYS A 1 149 ? 8.485 -9.074 -7.090 1.00 95.56 149 LYS A N 1
ATOM 1197 C CA . LYS A 1 149 ? 9.123 -7.990 -6.334 1.00 95.56 149 LYS A CA 1
ATOM 1198 C C . LYS A 1 149 ? 8.348 -7.642 -5.060 1.00 95.56 149 LYS A C 1
ATOM 1200 O O . LYS A 1 149 ? 8.980 -7.393 -4.043 1.00 95.56 149 LYS A O 1
ATOM 1205 N N . MET A 1 150 ? 7.013 -7.658 -5.099 1.00 96.06 150 MET A N 1
ATOM 1206 C CA . MET A 1 150 ? 6.181 -7.463 -3.906 1.00 96.06 150 MET A CA 1
ATOM 1207 C C . MET A 1 150 ? 6.402 -8.575 -2.879 1.00 96.06 150 MET A C 1
ATOM 1209 O O . MET A 1 150 ? 6.633 -8.258 -1.724 1.00 96.06 150 MET A O 1
ATOM 1213 N N . GLU A 1 151 ? 6.415 -9.849 -3.282 1.00 95.00 151 GLU A N 1
ATOM 1214 C CA . GLU A 1 151 ? 6.724 -10.965 -2.373 1.00 95.00 151 GLU A CA 1
ATOM 1215 C C . GLU A 1 151 ? 8.075 -10.773 -1.682 1.00 95.00 151 GLU A C 1
ATOM 1217 O O . GLU A 1 151 ? 8.140 -10.828 -0.460 1.00 95.00 151 GLU A O 1
ATOM 1222 N N . SER A 1 152 ? 9.126 -10.457 -2.445 1.00 93.19 152 SER A N 1
ATOM 1223 C CA . SER A 1 152 ? 10.453 -10.192 -1.878 1.00 93.19 152 SER A CA 1
ATOM 1224 C C . SER A 1 152 ? 10.470 -8.992 -0.929 1.00 93.19 152 SER A C 1
ATOM 1226 O O . SER A 1 152 ? 11.253 -8.992 0.011 1.00 93.19 152 SER A O 1
ATOM 1228 N N . LEU A 1 153 ? 9.648 -7.971 -1.184 1.00 92.50 153 LEU A N 1
ATOM 1229 C CA . LEU A 1 153 ? 9.558 -6.777 -0.343 1.00 92.50 153 LEU A CA 1
ATOM 1230 C C . LEU A 1 153 ? 8.724 -7.009 0.929 1.00 92.50 153 LEU A C 1
ATOM 1232 O O . LEU A 1 153 ? 8.910 -6.312 1.921 1.00 92.50 153 LEU A O 1
ATOM 1236 N N . PHE A 1 154 ? 7.773 -7.943 0.886 1.00 91.00 154 PHE A N 1
ATOM 1237 C CA . PHE A 1 154 ? 6.860 -8.245 1.991 1.00 91.00 154 PHE A CA 1
ATOM 1238 C C . PHE A 1 154 ? 7.460 -9.277 2.950 1.00 91.00 154 PHE A C 1
ATOM 1240 O O . PHE A 1 154 ? 7.070 -9.325 4.117 1.00 91.00 154 PHE A O 1
ATOM 1247 N N . SER A 1 155 ? 8.383 -10.110 2.465 1.00 88.50 155 SER A N 1
ATOM 1248 C CA . SER A 1 155 ? 9.098 -11.076 3.292 1.00 88.50 155 SER A CA 1
ATOM 1249 C C . SER A 1 155 ? 9.940 -10.370 4.365 1.00 88.50 155 SER A C 1
ATOM 1251 O O . SER A 1 155 ? 10.616 -9.385 4.057 1.00 88.50 155 SER A O 1
ATOM 1253 N N . PRO A 1 156 ? 9.928 -10.859 5.618 1.00 78.38 156 PRO A N 1
ATOM 1254 C CA . PRO A 1 156 ? 10.842 -10.366 6.639 1.00 78.38 156 PRO A CA 1
ATOM 1255 C C . PRO A 1 156 ? 12.295 -10.680 6.236 1.00 78.38 156 PRO A C 1
ATOM 1257 O O . PRO A 1 156 ? 12.534 -11.696 5.579 1.00 78.38 156 PRO A O 1
ATOM 1260 N N . PRO A 1 157 ? 13.269 -9.833 6.608 1.00 74.38 157 PRO A N 1
ATOM 1261 C CA . PRO A 1 157 ? 14.679 -10.130 6.380 1.00 74.38 157 PRO A CA 1
ATOM 1262 C C . PRO A 1 157 ? 15.075 -11.411 7.131 1.00 74.38 157 PRO A C 1
ATOM 1264 O O . PRO A 1 157 ? 14.808 -11.538 8.326 1.00 74.38 157 PRO A O 1
ATOM 1267 N N . GLU A 1 158 ? 15.712 -12.353 6.431 1.00 69.69 158 GLU A N 1
ATOM 1268 C CA . GLU A 1 158 ? 16.093 -13.670 6.975 1.00 69.69 158 GLU A CA 1
ATOM 1269 C C . GLU A 1 158 ? 17.096 -13.562 8.136 1.00 69.69 158 GLU A C 1
ATOM 1271 O O . GLU A 1 158 ? 17.083 -14.380 9.051 1.00 69.69 158 GLU A O 1
ATOM 1276 N N . ASP A 1 159 ? 17.903 -12.500 8.155 1.00 69.88 159 ASP A N 1
ATOM 1277 C CA . ASP A 1 159 ? 19.043 -12.374 9.067 1.00 69.88 159 ASP A CA 1
ATOM 1278 C C . ASP A 1 159 ? 18.693 -11.784 10.442 1.00 69.88 159 ASP A C 1
ATOM 1280 O O . ASP A 1 159 ? 19.588 -11.427 11.209 1.00 69.88 159 ASP A O 1
ATOM 1284 N N . GLY A 1 160 ? 17.407 -11.569 10.752 1.00 58.75 160 GLY A N 1
ATOM 1285 C CA . GLY A 1 160 ? 16.977 -10.917 12.000 1.00 58.75 160 GLY A CA 1
ATOM 1286 C C . GLY A 1 160 ? 17.490 -9.478 12.173 1.00 58.75 160 GLY A C 1
ATOM 1287 O O . GLY A 1 160 ? 17.195 -8.828 13.177 1.00 58.75 160 GLY A O 1
ATOM 1288 N N . SER A 1 161 ? 18.238 -8.952 11.196 1.00 56.19 161 SER A N 1
ATOM 1289 C CA . SER A 1 161 ? 18.575 -7.541 11.124 1.00 56.19 161 SER A CA 1
ATOM 1290 C C . SER A 1 161 ? 17.259 -6.783 11.000 1.00 56.19 161 SER A C 1
ATOM 1292 O O . SER A 1 161 ? 16.433 -7.104 10.147 1.00 56.19 161 SER A O 1
ATOM 1294 N N . GLY A 1 162 ? 17.027 -5.819 11.891 1.00 50.75 162 GLY A N 1
ATOM 1295 C CA . GLY A 1 162 ? 15.820 -4.989 11.928 1.00 50.75 162 GLY A CA 1
ATOM 1296 C C . GLY A 1 162 ? 15.704 -4.044 10.730 1.00 50.75 162 GLY A C 1
ATOM 1297 O O . GLY A 1 162 ? 15.450 -2.856 10.908 1.00 50.75 162 GLY A O 1
ATOM 1298 N N . GLY A 1 163 ? 15.945 -4.542 9.514 1.00 56.84 163 GLY A N 1
ATOM 1299 C CA . GLY A 1 163 ? 15.684 -3.840 8.274 1.00 56.84 163 GLY A CA 1
ATOM 1300 C C . GLY A 1 163 ? 14.242 -3.355 8.269 1.00 56.84 163 GLY A C 1
ATOM 1301 O O . GLY A 1 163 ? 13.341 -4.069 8.709 1.00 56.84 163 GLY A O 1
ATOM 1302 N N . ASN A 1 164 ? 14.047 -2.118 7.812 1.00 63.31 164 ASN A N 1
ATOM 1303 C CA . ASN A 1 164 ? 12.759 -1.432 7.809 1.00 63.31 164 ASN A CA 1
ATOM 1304 C C . ASN A 1 164 ? 11.710 -2.245 7.039 1.00 63.31 164 ASN A C 1
ATOM 1306 O O . ASN A 1 164 ? 11.560 -2.093 5.824 1.00 63.31 164 ASN A O 1
ATOM 1310 N N . GLN A 1 165 ? 10.979 -3.101 7.751 1.00 80.56 165 GLN A N 1
ATOM 1311 C CA . GLN A 1 165 ? 9.823 -3.796 7.216 1.00 80.56 165 GLN A CA 1
ATOM 1312 C C . GLN A 1 165 ? 8.824 -2.744 6.736 1.00 80.56 165 GLN A C 1
ATOM 1314 O O . GLN A 1 165 ? 8.539 -1.763 7.430 1.00 80.56 165 GLN A O 1
ATOM 1319 N N . ILE A 1 166 ? 8.304 -2.921 5.523 1.00 88.38 166 ILE A N 1
ATOM 1320 C CA . ILE A 1 166 ? 7.318 -1.987 4.991 1.00 88.38 166 ILE A CA 1
ATOM 1321 C C . ILE A 1 166 ? 6.052 -2.014 5.849 1.00 88.38 166 ILE A C 1
ATOM 1323 O O . ILE A 1 166 ? 5.575 -3.070 6.269 1.00 88.38 166 ILE A O 1
ATOM 1327 N N . THR A 1 167 ? 5.490 -0.834 6.093 1.00 88.25 167 THR A N 1
ATOM 1328 C CA . THR A 1 167 ? 4.304 -0.699 6.938 1.00 88.25 167 THR A CA 1
ATOM 1329 C C . THR A 1 167 ? 3.090 -1.379 6.302 1.00 88.25 167 THR A C 1
ATOM 1331 O O . THR A 1 167 ? 2.967 -1.453 5.075 1.00 88.25 167 THR A O 1
ATOM 1334 N N . TYR A 1 168 ? 2.142 -1.816 7.134 1.00 86.19 168 TYR A N 1
ATOM 1335 C CA . TYR A 1 168 ? 0.859 -2.377 6.691 1.00 86.19 168 TYR A CA 1
ATOM 1336 C C . TYR A 1 168 ? 0.142 -1.478 5.663 1.00 86.19 168 TYR A C 1
ATOM 1338 O O . TYR A 1 168 ? -0.365 -1.952 4.645 1.00 86.19 168 TYR A O 1
ATOM 1346 N N . ALA A 1 169 ? 0.170 -0.157 5.876 1.00 86.88 169 ALA A N 1
ATOM 1347 C CA . ALA A 1 169 ? -0.426 0.814 4.962 1.00 86.88 169 ALA A CA 1
ATOM 1348 C C . ALA A 1 169 ? 0.209 0.768 3.558 1.00 86.88 169 ALA A C 1
ATOM 1350 O O . ALA A 1 169 ? -0.508 0.773 2.555 1.00 86.88 169 ALA A O 1
ATOM 1351 N N . ILE A 1 170 ? 1.541 0.662 3.477 1.00 90.62 170 ILE A N 1
ATOM 1352 C CA . ILE A 1 170 ? 2.266 0.544 2.203 1.00 90.62 170 ILE A CA 1
ATOM 1353 C C . ILE A 1 170 ? 1.926 -0.782 1.513 1.00 90.62 170 ILE A C 1
ATOM 1355 O O . ILE A 1 170 ? 1.669 -0.794 0.306 1.00 90.62 170 ILE A O 1
ATOM 1359 N N . GLN A 1 171 ? 1.863 -1.887 2.262 1.00 92.06 171 GLN A N 1
ATOM 1360 C CA . GLN A 1 171 ? 1.460 -3.188 1.720 1.00 92.06 171 GLN A CA 1
ATOM 1361 C C . GLN A 1 171 ? 0.048 -3.139 1.115 1.00 92.06 171 GLN A C 1
ATOM 1363 O O . GLN A 1 171 ? -0.167 -3.582 -0.017 1.00 92.06 171 GLN A O 1
ATOM 1368 N N . CYS A 1 172 ? -0.911 -2.540 1.827 1.00 90.56 172 CYS A N 1
ATOM 1369 C CA . CYS A 1 172 ? -2.283 -2.355 1.351 1.00 90.56 172 CYS A CA 1
ATOM 1370 C C . CYS A 1 172 ? -2.355 -1.478 0.094 1.00 90.56 172 CYS A C 1
ATOM 1372 O O . CYS A 1 172 ? -3.096 -1.787 -0.847 1.00 90.56 172 CYS A O 1
ATOM 1374 N N . GLN A 1 173 ? -1.572 -0.396 0.054 1.00 91.94 173 GLN A N 1
ATOM 1375 C CA . GLN A 1 173 ? -1.497 0.498 -1.100 1.00 91.94 173 GLN A CA 1
ATOM 1376 C C . GLN A 1 173 ? -0.945 -0.223 -2.337 1.00 91.94 173 GLN A C 1
ATOM 1378 O O . GLN A 1 173 ? -1.515 -0.092 -3.423 1.00 91.94 173 GLN A O 1
ATOM 1383 N N . LEU A 1 174 ? 0.134 -0.998 -2.183 1.00 95.12 174 LEU A N 1
ATOM 1384 C CA . LEU A 1 174 ? 0.737 -1.772 -3.271 1.00 95.12 174 LEU A CA 1
ATOM 1385 C C . LEU A 1 174 ? -0.223 -2.843 -3.799 1.00 95.12 174 LEU A C 1
ATOM 1387 O O . LEU A 1 174 ? -0.439 -2.904 -5.008 1.00 95.12 174 LEU A O 1
ATOM 1391 N N . ASN A 1 175 ? -0.863 -3.612 -2.912 1.00 94.31 175 ASN A N 1
ATOM 1392 C CA . ASN A 1 175 ? -1.900 -4.579 -3.288 1.00 94.31 175 ASN A CA 1
ATOM 1393 C C . ASN A 1 175 ? -3.043 -3.915 -4.070 1.00 94.31 175 ASN A C 1
ATOM 1395 O O . ASN A 1 175 ? -3.413 -4.379 -5.146 1.00 94.31 175 ASN A O 1
ATOM 1399 N N . SER A 1 176 ? -3.553 -2.782 -3.578 1.00 93.56 176 SER A N 1
ATOM 1400 C CA . SER A 1 176 ? -4.638 -2.039 -4.233 1.00 93.56 176 SER A CA 1
ATOM 1401 C C . SER A 1 176 ? -4.246 -1.535 -5.626 1.00 93.56 176 SER A C 1
ATOM 1403 O O . SER A 1 176 ? -5.032 -1.629 -6.572 1.00 93.56 176 SER A O 1
ATOM 1405 N N . LYS A 1 177 ? -3.024 -1.002 -5.775 1.00 95.31 177 LYS A N 1
ATOM 1406 C CA . LYS A 1 177 ? -2.493 -0.569 -7.077 1.00 95.31 177 LYS A CA 1
ATOM 1407 C C . LYS A 1 177 ? -2.342 -1.752 -8.033 1.00 95.31 177 LYS A C 1
ATOM 1409 O O . LYS A 1 177 ? -2.727 -1.625 -9.195 1.00 95.31 177 LYS A O 1
ATOM 1414 N N . LEU A 1 178 ? -1.830 -2.882 -7.547 1.00 96.75 178 LEU A N 1
ATOM 1415 C CA . LEU A 1 178 ? -1.627 -4.096 -8.332 1.00 96.75 178 LEU A CA 1
ATOM 1416 C C . LEU A 1 178 ? -2.948 -4.620 -8.908 1.00 96.75 178 LEU A C 1
ATOM 1418 O O . LEU A 1 178 ? -3.054 -4.740 -10.125 1.00 96.75 178 LEU A O 1
ATOM 1422 N N . ILE A 1 179 ? -3.970 -4.857 -8.078 1.00 95.88 179 ILE A N 1
ATOM 1423 C CA . ILE A 1 179 ? -5.262 -5.389 -8.553 1.00 95.88 179 ILE A CA 1
ATOM 1424 C C . ILE A 1 179 ? -5.980 -4.408 -9.488 1.00 95.88 179 ILE A C 1
ATOM 1426 O O . ILE A 1 179 ? -6.543 -4.802 -10.508 1.00 95.88 179 ILE A O 1
ATOM 1430 N N . SER A 1 180 ? -5.892 -3.101 -9.204 1.00 95.00 180 SER A N 1
ATOM 1431 C CA . SER A 1 180 ? -6.441 -2.059 -10.077 1.00 95.00 180 SER A CA 1
ATOM 1432 C C . SER A 1 180 ? -5.766 -2.059 -11.448 1.00 95.00 180 SER A C 1
ATOM 1434 O O . SER A 1 180 ? -6.426 -1.880 -12.475 1.00 95.00 180 SER A O 1
ATOM 1436 N N . LYS A 1 181 ? -4.443 -2.241 -11.485 1.00 96.19 181 LYS A N 1
ATOM 1437 C CA . LYS A 1 181 ? -3.705 -2.338 -12.739 1.00 96.19 181 LYS A CA 1
ATOM 1438 C C . LYS A 1 181 ? -3.997 -3.653 -13.461 1.00 96.19 181 LYS A C 1
ATOM 1440 O O . LYS A 1 181 ? -4.210 -3.612 -14.665 1.00 96.19 181 LYS A O 1
ATOM 1445 N N . ALA A 1 182 ? -4.047 -4.778 -12.749 1.00 95.69 182 ALA A N 1
ATOM 1446 C CA . ALA A 1 182 ? -4.336 -6.094 -13.315 1.00 95.69 182 ALA A CA 1
ATOM 1447 C C . ALA A 1 182 ? -5.701 -6.117 -14.015 1.00 95.69 182 ALA A C 1
ATOM 1449 O O . ALA A 1 182 ? -5.796 -6.574 -15.148 1.00 95.69 182 ALA A O 1
ATOM 1450 N N . ARG A 1 183 ? -6.729 -5.518 -13.399 1.00 95.12 183 ARG A N 1
ATOM 1451 C CA . ARG A 1 183 ? -8.041 -5.344 -14.035 1.00 95.12 183 ARG A CA 1
ATOM 1452 C C . ARG A 1 183 ? -7.962 -4.479 -15.297 1.00 95.12 183 ARG A C 1
ATOM 1454 O O . ARG A 1 183 ? -8.447 -4.885 -16.347 1.00 95.12 183 ARG A O 1
ATOM 1461 N N . ARG A 1 184 ? -7.334 -3.298 -15.215 1.00 93.50 184 ARG A N 1
ATOM 1462 C CA . ARG A 1 184 ? -7.208 -2.369 -16.359 1.00 93.50 184 ARG A CA 1
ATOM 1463 C C . ARG A 1 184 ? -6.402 -2.942 -17.520 1.00 93.50 184 ARG A C 1
ATOM 1465 O O . ARG A 1 184 ? -6.686 -2.606 -18.655 1.00 93.50 184 ARG A O 1
ATOM 1472 N N . LEU A 1 185 ? -5.418 -3.790 -17.236 1.00 93.25 185 LEU A N 1
ATOM 1473 C CA . LEU A 1 185 ? -4.615 -4.458 -18.256 1.00 93.25 185 LEU A CA 1
ATOM 1474 C C . LEU A 1 185 ? -5.467 -5.348 -19.174 1.00 93.25 185 LEU A C 1
ATOM 1476 O O . LEU A 1 185 ? -5.139 -5.500 -20.342 1.00 93.25 185 LEU A O 1
ATOM 1480 N N . LEU A 1 186 ? -6.545 -5.923 -18.641 1.00 92.50 186 LEU A N 1
ATOM 1481 C CA . LEU A 1 186 ? -7.409 -6.861 -19.355 1.00 92.50 186 LEU A CA 1
ATOM 1482 C C . LEU A 1 186 ? -8.753 -6.267 -19.772 1.00 92.50 186 LEU A C 1
ATOM 1484 O O . LEU A 1 186 ? -9.549 -6.963 -20.389 1.00 92.50 186 LEU A O 1
ATOM 1488 N N . THR A 1 187 ? -9.030 -5.011 -19.426 1.00 89.81 187 THR A N 1
ATOM 1489 C CA . THR A 1 187 ? -10.286 -4.343 -19.779 1.00 89.81 187 THR A CA 1
ATOM 1490 C C . THR A 1 187 ? -10.004 -3.355 -20.899 1.00 89.81 187 THR A C 1
ATOM 1492 O O . THR A 1 187 ? -9.127 -2.503 -20.750 1.00 89.81 187 THR A O 1
ATOM 1495 N N . THR A 1 188 ? -10.745 -3.425 -22.004 1.00 76.69 188 THR A N 1
ATOM 1496 C CA . THR A 1 188 ? -10.667 -2.371 -23.022 1.00 76.69 188 THR A CA 1
ATOM 1497 C C . THR A 1 188 ? -11.114 -1.042 -22.409 1.00 76.69 188 THR A C 1
ATOM 1499 O O . THR A 1 188 ? -12.092 -1.035 -21.654 1.00 76.69 188 THR A O 1
ATOM 1502 N N . PRO A 1 189 ? -10.459 0.093 -22.712 1.00 70.94 189 PRO A N 1
ATOM 1503 C CA . PRO A 1 189 ? -11.019 1.398 -22.386 1.00 70.94 189 PRO A CA 1
ATOM 1504 C C . PRO A 1 189 ? -12.415 1.455 -23.009 1.00 70.94 189 PRO A C 1
ATOM 1506 O O . PRO A 1 189 ? -12.537 1.343 -24.226 1.00 70.94 189 PRO A O 1
ATOM 1509 N N . GLY A 1 190 ? -13.464 1.511 -22.186 1.00 57.84 190 GLY A N 1
ATOM 1510 C CA . GLY A 1 190 ? -14.820 1.628 -22.710 1.00 57.84 190 GLY A CA 1
ATOM 1511 C C . GLY A 1 190 ? -14.902 2.882 -23.573 1.00 57.84 190 GLY A C 1
ATOM 1512 O O . GLY A 1 190 ? -14.359 3.921 -23.183 1.00 57.84 190 GLY A O 1
ATOM 1513 N N . GLU A 1 191 ? -15.553 2.795 -24.734 1.00 43.06 191 GLU A N 1
ATOM 1514 C CA . GLU A 1 191 ? -16.003 4.009 -25.408 1.00 43.06 191 GLU A CA 1
ATOM 1515 C C . GLU A 1 191 ? -16.820 4.816 -24.389 1.00 43.06 191 GLU A C 1
ATOM 1517 O O . GLU A 1 191 ? -17.658 4.232 -23.690 1.00 43.06 191 GLU A O 1
ATOM 1522 N N . PRO A 1 192 ? -16.557 6.126 -24.223 1.00 44.41 192 PRO A N 1
ATOM 1523 C CA . PRO A 1 192 ? -17.392 6.947 -23.367 1.00 44.41 192 PRO A CA 1
ATOM 1524 C C . PRO A 1 192 ? -18.821 6.801 -23.879 1.00 44.41 192 PRO A C 1
ATOM 1526 O O . PRO A 1 192 ? -19.072 7.044 -25.061 1.00 44.41 192 PRO A O 1
ATOM 1529 N N . ALA A 1 193 ? -19.723 6.338 -23.009 1.00 40.88 193 ALA A N 1
ATOM 1530 C CA . ALA A 1 193 ? -21.127 6.177 -23.346 1.00 40.88 193 ALA A CA 1
ATOM 1531 C C . ALA A 1 193 ? -21.592 7.463 -24.033 1.00 40.88 193 ALA A C 1
ATOM 1533 O O . ALA A 1 193 ? -21.492 8.549 -23.453 1.00 40.88 193 ALA A O 1
ATOM 1534 N N . LYS A 1 194 ? -22.020 7.354 -25.298 1.00 38.38 194 LYS A N 1
ATOM 1535 C CA . LYS A 1 194 ? -22.715 8.460 -25.953 1.00 38.38 194 LYS A CA 1
ATOM 1536 C C . LYS A 1 194 ? -23.849 8.853 -25.008 1.00 38.38 194 LYS A C 1
ATOM 1538 O O . LYS A 1 194 ? -24.571 7.951 -24.585 1.00 38.38 194 LYS A O 1
ATOM 1543 N N . PRO A 1 195 ? -23.994 10.138 -24.650 1.00 37.72 195 PRO A N 1
ATOM 1544 C CA . PRO A 1 195 ? -25.148 10.563 -23.884 1.00 37.72 195 PRO A CA 1
ATOM 1545 C C . PRO A 1 195 ? -26.378 10.142 -24.682 1.00 37.72 195 PRO A C 1
ATOM 1547 O O . PRO A 1 195 ? -26.559 10.572 -25.825 1.00 37.72 195 PRO A O 1
ATOM 1550 N N . GLU A 1 196 ? -27.155 9.226 -24.110 1.00 38.12 196 GLU A N 1
ATOM 1551 C CA . GLU A 1 196 ? -28.466 8.882 -24.629 1.00 38.12 196 GLU A CA 1
ATOM 1552 C C . GLU A 1 196 ? -29.233 10.194 -24.723 1.00 38.12 196 GLU A C 1
ATOM 1554 O O . GLU A 1 196 ? -29.403 10.927 -23.746 1.00 38.12 196 GLU A O 1
ATOM 1559 N N . THR A 1 197 ? -29.586 10.553 -25.950 1.00 35.12 197 THR A N 1
ATOM 1560 C CA . THR A 1 197 ? -30.415 11.711 -26.242 1.00 35.12 197 THR A CA 1
ATOM 1561 C C . THR A 1 197 ? -31.806 11.316 -25.775 1.00 35.12 197 THR A C 1
ATOM 1563 O O . THR A 1 197 ? -32.580 10.728 -26.520 1.00 35.12 197 THR A O 1
ATOM 1566 N N . HIS A 1 198 ? -32.074 11.539 -24.491 1.00 38.44 198 HIS A N 1
ATOM 1567 C CA . HIS A 1 198 ? -33.414 11.447 -23.947 1.00 38.44 198 HIS A CA 1
ATOM 1568 C C . HIS A 1 198 ? -34.219 12.579 -24.586 1.00 38.44 198 HIS A C 1
ATOM 1570 O O . HIS A 1 198 ? -34.053 13.751 -24.244 1.00 38.44 198 HIS A O 1
ATOM 1576 N N . GLU A 1 199 ? -35.040 12.223 -25.571 1.00 38.09 199 GLU A N 1
ATOM 1577 C CA . GLU A 1 199 ? -36.142 13.062 -26.017 1.00 38.09 199 GLU A CA 1
ATOM 1578 C C . GLU A 1 199 ? -36.988 13.400 -24.779 1.00 38.09 199 GLU A C 1
ATOM 1580 O O . GLU A 1 199 ? -37.424 12.517 -24.037 1.00 38.09 199 GLU A O 1
ATOM 1585 N N . MET A 1 200 ? -37.107 14.699 -24.499 1.00 40.44 200 MET A N 1
ATOM 1586 C CA . MET A 1 200 ? -37.924 15.235 -23.418 1.00 40.44 200 MET A CA 1
ATOM 1587 C C . MET A 1 200 ? -39.397 15.030 -23.780 1.00 40.44 200 MET A C 1
ATOM 1589 O O . MET A 1 200 ? -39.923 15.754 -24.621 1.00 40.44 200 MET A O 1
ATOM 1593 N N . GLU A 1 201 ? -40.066 14.087 -23.122 1.00 35.38 201 GLU A N 1
ATOM 1594 C CA . GLU A 1 201 ? -41.504 14.197 -22.878 1.00 35.38 201 GLU A CA 1
ATOM 1595 C C . GLU A 1 201 ? -41.716 14.728 -21.456 1.00 35.38 201 GLU A C 1
ATOM 1597 O O . GLU A 1 201 ? -41.275 14.142 -20.465 1.00 35.38 201 GLU A O 1
ATOM 1602 N N . ASP A 1 202 ? -42.352 15.897 -21.392 1.00 37.38 202 ASP A N 1
ATOM 1603 C CA . ASP A 1 202 ? -42.714 16.631 -20.186 1.00 37.38 202 ASP A CA 1
ATOM 1604 C C . ASP A 1 202 ? -43.624 15.811 -19.261 1.00 37.38 202 ASP A C 1
ATOM 1606 O O . ASP A 1 202 ? -44.741 15.446 -19.633 1.00 37.38 202 ASP A O 1
ATOM 1610 N N . ASN A 1 203 ? -43.217 15.632 -18.000 1.00 31.91 203 ASN A N 1
ATOM 1611 C CA . ASN A 1 203 ? -44.175 15.454 -16.910 1.00 31.91 203 ASN A CA 1
ATOM 1612 C C . ASN A 1 203 ? -43.602 15.950 -15.563 1.00 31.91 203 ASN A C 1
ATOM 1614 O O . ASN A 1 203 ? -42.582 15.423 -15.111 1.00 31.91 203 ASN A O 1
ATOM 1618 N N . PRO A 1 204 ? -44.211 16.947 -14.888 1.00 39.94 204 PRO A N 1
ATOM 1619 C CA . PRO A 1 204 ? -43.629 17.556 -13.700 1.00 39.94 204 PRO A CA 1
ATOM 1620 C C . PRO A 1 204 ? -44.349 17.112 -12.422 1.00 39.94 204 PRO A C 1
ATOM 1622 O O . PRO A 1 204 ? -45.266 17.796 -11.980 1.00 39.94 204 PRO A O 1
ATOM 1625 N N . THR A 1 205 ? -43.940 16.019 -11.766 1.00 37.34 205 THR A N 1
ATOM 1626 C CA . THR A 1 205 ? -44.128 15.866 -10.302 1.00 37.34 205 THR A CA 1
ATOM 1627 C C . THR A 1 205 ? -43.357 14.672 -9.732 1.00 37.34 205 THR A C 1
ATOM 1629 O O . THR A 1 205 ? -43.746 13.535 -9.962 1.00 37.34 205 THR A O 1
ATOM 1632 N N . ALA A 1 206 ? -42.313 14.923 -8.936 1.00 32.19 206 ALA A N 1
ATOM 1633 C CA . ALA A 1 206 ? -42.002 14.185 -7.702 1.00 32.19 206 ALA A CA 1
ATOM 1634 C C . ALA A 1 206 ? -40.734 14.759 -7.049 1.00 32.19 206 ALA A C 1
ATOM 1636 O O . ALA A 1 206 ? -39.713 14.965 -7.700 1.00 32.19 206 ALA A O 1
ATOM 1637 N N . LEU A 1 207 ? -40.840 15.036 -5.751 1.00 36.25 207 LEU A N 1
ATOM 1638 C CA . LEU A 1 207 ? -39.763 15.462 -4.864 1.00 36.25 207 LEU A CA 1
ATOM 1639 C C . LEU A 1 207 ? -38.622 14.435 -4.863 1.00 36.25 207 LEU A C 1
ATOM 1641 O O . LEU A 1 207 ? -38.860 13.246 -4.672 1.00 36.25 207 LEU A O 1
ATOM 1645 N N . GLY A 1 208 ? -37.397 14.912 -5.077 1.00 29.78 208 GLY A N 1
ATOM 1646 C CA . GLY A 1 208 ? -36.194 14.089 -5.054 1.00 29.78 208 GLY A CA 1
ATOM 1647 C C . GLY A 1 208 ? -35.747 13.766 -3.631 1.00 29.78 208 GLY A C 1
ATOM 1648 O O . GLY A 1 208 ? -35.389 14.669 -2.874 1.00 29.78 208 GLY A O 1
ATOM 1649 N N . ASP A 1 209 ? -35.714 12.476 -3.312 1.00 31.42 209 ASP A N 1
ATOM 1650 C CA . ASP A 1 209 ? -34.845 11.918 -2.279 1.00 31.42 209 ASP A CA 1
ATOM 1651 C C . ASP A 1 209 ? -33.389 11.875 -2.790 1.00 31.42 209 ASP A C 1
ATOM 1653 O O . ASP A 1 209 ? -33.157 11.680 -3.990 1.00 31.42 209 ASP A O 1
ATOM 1657 N N . PRO A 1 210 ? -32.377 12.049 -1.919 1.00 33.78 210 PRO A N 1
ATOM 1658 C CA . PRO A 1 210 ? -30.979 11.947 -2.313 1.00 33.78 210 PRO A CA 1
ATOM 1659 C C . PRO A 1 210 ? -30.634 10.487 -2.631 1.00 33.78 210 PRO A C 1
ATOM 1661 O O . PRO A 1 210 ? -30.515 9.649 -1.739 1.00 33.78 210 PRO A O 1
ATOM 1664 N N . ALA A 1 211 ? -30.467 10.197 -3.921 1.00 32.03 211 ALA A N 1
ATOM 1665 C CA . ALA A 1 211 ? -30.008 8.908 -4.414 1.00 32.03 211 ALA A CA 1
ATOM 1666 C C . ALA A 1 211 ? -28.647 8.536 -3.802 1.00 32.03 211 ALA A C 1
ATOM 1668 O O . ALA A 1 211 ? -27.648 9.243 -3.938 1.00 32.03 211 ALA A O 1
ATOM 1669 N N . THR A 1 212 ? -28.634 7.390 -3.135 1.00 35.66 212 THR A N 1
ATOM 1670 C CA . THR A 1 212 ? -27.463 6.611 -2.752 1.00 35.66 212 THR A CA 1
ATOM 1671 C C . THR A 1 212 ? -26.658 6.212 -3.996 1.00 35.66 212 THR A C 1
ATOM 1673 O O . THR A 1 212 ? -27.183 5.587 -4.913 1.00 35.66 212 THR A O 1
ATOM 1676 N N . GLU A 1 213 ? -25.355 6.509 -4.012 1.00 38.69 213 GLU A N 1
ATOM 1677 C CA . GLU A 1 213 ? -24.381 6.085 -5.042 1.00 38.69 213 GLU A CA 1
ATOM 1678 C C . GLU A 1 213 ? -24.099 4.558 -5.067 1.00 38.69 213 GLU A C 1
ATOM 1680 O O . GLU A 1 213 ? -23.138 4.111 -5.695 1.00 38.69 213 GLU A O 1
ATOM 1685 N N . ASP A 1 214 ? -24.905 3.725 -4.405 1.00 38.53 214 ASP A N 1
ATOM 1686 C CA . ASP A 1 214 ? -24.558 2.321 -4.134 1.00 38.53 214 ASP A CA 1
ATOM 1687 C C . ASP A 1 214 ? -25.107 1.285 -5.132 1.00 38.53 214 ASP A C 1
ATOM 1689 O O . ASP A 1 214 ? -24.798 0.104 -4.984 1.00 38.53 214 ASP A O 1
ATOM 1693 N N . ASP A 1 215 ? -25.840 1.682 -6.182 1.00 36.50 215 ASP A N 1
ATOM 1694 C CA . ASP A 1 215 ? -26.509 0.713 -7.077 1.00 36.50 215 ASP A CA 1
ATOM 1695 C C . ASP A 1 215 ? -26.168 0.835 -8.574 1.00 36.50 215 ASP A C 1
ATOM 1697 O O . ASP A 1 215 ? -26.913 0.397 -9.454 1.00 36.50 215 ASP A O 1
ATOM 1701 N N . VAL A 1 216 ? -24.988 1.371 -8.908 1.00 36.97 216 VAL A N 1
ATOM 1702 C CA . VAL A 1 216 ? -24.447 1.202 -10.267 1.00 36.97 216 VAL A CA 1
ATOM 1703 C C . VAL A 1 216 ? -23.899 -0.220 -10.390 1.00 36.97 216 VAL A C 1
ATOM 1705 O O . VAL A 1 216 ? -22.743 -0.489 -10.047 1.00 36.97 216 VAL A O 1
ATOM 1708 N N . LYS A 1 217 ? -24.724 -1.146 -10.903 1.00 36.72 217 LYS A N 1
ATOM 1709 C CA . LYS A 1 217 ? -24.252 -2.454 -11.387 1.00 36.72 217 LYS A CA 1
ATOM 1710 C C . LYS A 1 217 ? -23.062 -2.207 -12.320 1.00 36.72 217 LYS A C 1
ATOM 1712 O O . LYS A 1 217 ? -23.240 -1.561 -13.352 1.00 36.72 217 LYS A O 1
ATOM 1717 N N . PRO A 1 218 ? -21.846 -2.677 -11.991 1.00 44.25 218 PRO A N 1
ATOM 1718 C CA . PRO A 1 218 ? -20.696 -2.448 -12.843 1.00 44.25 218 PRO A CA 1
ATOM 1719 C C . PRO A 1 218 ? -20.938 -3.180 -14.157 1.00 44.25 218 PRO A C 1
ATOM 1721 O O . PRO A 1 218 ? -20.914 -4.411 -14.187 1.00 44.25 218 PRO A O 1
ATOM 1724 N N . THR A 1 219 ? -21.168 -2.434 -15.238 1.00 47.22 219 THR A N 1
ATOM 1725 C CA . THR A 1 219 ? -21.178 -2.995 -16.587 1.00 47.22 219 THR A CA 1
ATOM 1726 C C . THR A 1 219 ? -19.868 -3.768 -16.752 1.00 47.22 219 THR A C 1
ATOM 1728 O O . THR A 1 219 ? -18.797 -3.181 -16.535 1.00 47.22 219 THR A O 1
ATOM 1731 N N . PRO A 1 220 ? -19.903 -5.083 -17.038 1.00 55.03 220 PRO A N 1
ATOM 1732 C CA . PRO A 1 220 ? -18.689 -5.853 -17.244 1.00 55.03 220 PRO A CA 1
ATOM 1733 C C . PRO A 1 220 ? -17.960 -5.229 -18.430 1.00 55.03 220 PRO A C 1
ATOM 1735 O O . PRO A 1 220 ? -18.426 -5.307 -19.563 1.00 55.03 220 PRO A O 1
ATOM 1738 N N . GLY A 1 221 ? -16.862 -4.521 -18.165 1.00 63.53 221 GLY A N 1
ATOM 1739 C CA . GLY A 1 221 ? -16.024 -4.010 -19.241 1.00 63.53 221 GLY A CA 1
ATOM 1740 C C . GLY A 1 221 ? -15.586 -5.187 -20.108 1.00 63.53 221 GLY A C 1
ATOM 1741 O O . GLY A 1 221 ? -15.238 -6.241 -19.570 1.00 63.53 221 GLY A O 1
ATOM 1742 N N . VAL A 1 222 ? -15.638 -5.022 -21.429 1.00 80.25 222 VAL A N 1
ATOM 1743 C CA . VAL A 1 222 ? -15.253 -6.075 -22.372 1.00 80.25 222 VAL A CA 1
ATOM 1744 C C . VAL A 1 222 ? -13.807 -6.485 -22.086 1.00 80.25 222 VAL A C 1
ATOM 1746 O O . VAL A 1 222 ? -12.901 -5.645 -22.032 1.00 80.25 222 VAL A O 1
ATOM 1749 N N . ILE A 1 223 ? -13.602 -7.781 -21.845 1.00 85.88 223 ILE A N 1
ATOM 1750 C CA . ILE A 1 223 ? -12.272 -8.329 -21.596 1.00 85.88 223 ILE A CA 1
ATOM 1751 C C . ILE A 1 223 ? -11.540 -8.517 -22.917 1.00 85.88 223 ILE A C 1
ATOM 1753 O O . ILE A 1 223 ? -12.082 -9.087 -23.863 1.00 85.88 223 ILE A O 1
ATOM 1757 N N . ILE A 1 224 ? -10.283 -8.079 -22.953 1.00 86.69 224 ILE A N 1
ATOM 1758 C CA . ILE A 1 224 ? -9.363 -8.375 -24.049 1.00 86.69 224 ILE A CA 1
ATOM 1759 C C . ILE A 1 224 ? -9.132 -9.894 -24.067 1.00 86.69 224 ILE A C 1
ATOM 1761 O O . ILE A 1 224 ? -8.660 -10.436 -23.061 1.00 86.69 224 ILE A O 1
ATOM 1765 N N . PRO A 1 225 ? -9.445 -10.601 -25.169 1.00 86.69 225 PRO A N 1
ATOM 1766 C CA . PRO A 1 225 ? -9.225 -12.038 -25.256 1.00 86.69 225 PRO A CA 1
ATOM 1767 C C . PRO A 1 225 ? -7.760 -12.388 -24.976 1.00 86.69 225 PRO A C 1
ATOM 1769 O O . PRO A 1 225 ? -6.854 -11.876 -25.630 1.00 86.69 225 PRO A O 1
ATOM 1772 N N . LEU A 1 226 ? -7.536 -13.264 -23.997 1.00 88.19 226 LEU A N 1
ATOM 1773 C CA . LEU A 1 226 ? -6.215 -13.798 -23.678 1.00 88.19 226 LEU A CA 1
ATOM 1774 C C . LEU A 1 226 ? -6.025 -15.169 -24.319 1.00 88.19 226 LEU A C 1
ATOM 1776 O O . LEU A 1 226 ? -6.930 -16.007 -24.282 1.00 88.19 226 LEU A O 1
ATOM 1780 N N . MET A 1 227 ? -4.812 -15.421 -24.810 1.00 90.50 227 MET A N 1
ATOM 1781 C CA . MET A 1 227 ? -4.372 -16.772 -25.165 1.00 90.50 227 MET A CA 1
ATOM 1782 C C . MET A 1 227 ? -4.347 -17.660 -23.912 1.00 90.50 227 MET A C 1
ATOM 1784 O O . MET A 1 227 ? -4.135 -17.155 -22.806 1.00 90.50 227 MET A O 1
ATOM 1788 N N . SER A 1 228 ? -4.515 -18.980 -24.069 1.00 91.19 228 SER A N 1
ATOM 1789 C CA . SER A 1 228 ? -4.578 -19.922 -22.932 1.00 91.19 228 SER A CA 1
ATOM 1790 C C . SER A 1 228 ? -3.388 -19.766 -21.979 1.00 91.19 228 SER A C 1
ATOM 1792 O O . SER A 1 228 ? -3.576 -19.592 -20.781 1.00 91.19 228 SER A O 1
ATOM 1794 N N . GLU A 1 229 ? -2.164 -19.697 -22.511 1.00 92.88 229 GLU A N 1
ATOM 1795 C CA . GLU A 1 229 ? -0.961 -19.522 -21.687 1.00 92.88 229 GLU A CA 1
ATOM 1796 C C . GLU A 1 229 ? -0.943 -18.192 -20.919 1.00 92.88 229 GLU A C 1
ATOM 1798 O O . GLU A 1 229 ? -0.514 -18.131 -19.768 1.00 92.88 229 GLU A O 1
ATOM 1803 N N . GLN A 1 230 ? -1.404 -17.101 -21.540 1.00 93.38 230 GLN A N 1
ATOM 1804 C CA . GLN A 1 230 ? -1.460 -15.788 -20.891 1.00 93.38 230 GLN A CA 1
ATOM 1805 C C . GLN A 1 230 ? -2.521 -15.758 -19.791 1.00 93.38 230 GLN A C 1
ATOM 1807 O O . GLN A 1 230 ? -2.313 -15.121 -18.758 1.00 93.38 230 GLN A O 1
ATOM 1812 N N . ARG A 1 231 ? -3.638 -16.464 -19.999 1.00 94.69 231 ARG A N 1
ATOM 1813 C CA . ARG A 1 231 ? -4.686 -16.657 -18.996 1.00 94.69 231 ARG A CA 1
ATOM 1814 C C . ARG A 1 231 ? -4.146 -17.411 -17.785 1.00 94.69 231 ARG A C 1
ATOM 1816 O O . ARG A 1 231 ? -4.324 -16.927 -16.671 1.00 94.69 231 ARG A O 1
ATOM 1823 N N . ASP A 1 232 ? -3.437 -18.518 -17.987 1.00 95.06 232 ASP A N 1
ATOM 1824 C CA . ASP A 1 232 ? -2.860 -19.302 -16.886 1.00 95.06 232 ASP A CA 1
ATOM 1825 C C . ASP A 1 232 ? -1.822 -18.491 -16.100 1.00 95.06 232 ASP A C 1
ATOM 1827 O O . ASP A 1 232 ? -1.886 -18.403 -14.872 1.00 95.06 232 ASP A O 1
ATOM 1831 N N . ARG A 1 233 ? -0.939 -17.767 -16.800 1.00 96.19 233 ARG A N 1
ATOM 1832 C CA . ARG A 1 233 ? 0.003 -16.841 -16.151 1.00 96.19 233 ARG A CA 1
ATOM 1833 C C . ARG A 1 233 ? -0.710 -15.738 -15.370 1.00 96.19 233 ARG A C 1
ATOM 1835 O O . ARG A 1 233 ? -0.219 -15.318 -14.323 1.00 96.19 233 ARG A O 1
ATOM 1842 N N . PHE A 1 234 ? -1.849 -15.245 -15.856 1.00 97.00 234 PHE A N 1
ATOM 1843 C CA . PHE A 1 234 ? -2.640 -14.253 -15.130 1.00 97.00 234 PHE A CA 1
ATOM 1844 C C . PHE A 1 234 ? -3.294 -14.855 -13.880 1.00 97.00 234 PHE A C 1
ATOM 1846 O O . PHE A 1 234 ? -3.247 -14.227 -12.821 1.00 97.00 234 PHE A O 1
ATOM 1853 N N . LYS A 1 235 ? -3.823 -16.082 -13.957 1.00 97.25 235 LYS A N 1
ATOM 1854 C CA . LYS A 1 235 ? -4.327 -16.811 -12.782 1.00 97.25 235 LYS A CA 1
ATOM 1855 C C . LYS A 1 235 ? -3.236 -16.947 -11.713 1.00 97.25 235 LYS A C 1
ATOM 1857 O O . LYS A 1 235 ? -3.487 -16.647 -10.548 1.00 97.25 235 LYS A O 1
ATOM 1862 N N . ASP A 1 236 ? -1.998 -17.251 -12.106 1.00 97.25 236 ASP A N 1
ATOM 1863 C CA . ASP A 1 236 ? -0.857 -17.309 -11.179 1.00 97.25 236 ASP A CA 1
ATOM 1864 C C . ASP A 1 236 ? -0.523 -15.955 -10.539 1.00 97.25 236 ASP A C 1
ATOM 1866 O O . ASP A 1 236 ? -0.147 -15.884 -9.364 1.00 97.25 236 ASP A O 1
ATOM 1870 N N . VAL A 1 237 ? -0.655 -14.860 -11.296 1.00 97.38 237 VAL A N 1
ATOM 1871 C CA . VAL A 1 237 ? -0.517 -13.494 -10.768 1.00 97.38 237 VAL A CA 1
ATOM 1872 C C . VAL A 1 237 ? -1.569 -13.232 -9.694 1.00 97.38 237 VAL A C 1
ATOM 1874 O O . VAL A 1 237 ? -1.212 -12.749 -8.617 1.00 97.38 237 VAL A O 1
ATOM 1877 N N . VAL A 1 238 ? -2.835 -13.567 -9.963 1.00 97.50 238 VAL A N 1
ATOM 1878 C CA . VAL A 1 238 ? -3.947 -13.400 -9.015 1.00 97.50 238 VAL A CA 1
ATOM 1879 C C . VAL A 1 238 ? -3.714 -14.237 -7.760 1.00 97.50 238 VAL A C 1
ATOM 1881 O O . VAL A 1 238 ? -3.766 -13.688 -6.663 1.00 97.50 238 VAL A O 1
ATOM 1884 N N . ALA A 1 239 ? -3.361 -15.515 -7.908 1.00 97.06 239 ALA A N 1
ATOM 1885 C CA . ALA A 1 239 ? -3.096 -16.429 -6.797 1.00 97.06 239 ALA A CA 1
ATOM 1886 C C . ALA A 1 239 ? -1.994 -15.907 -5.862 1.00 97.06 239 ALA A C 1
ATOM 1888 O O . ALA A 1 239 ? -2.111 -15.913 -4.636 1.00 97.06 239 ALA A O 1
ATOM 1889 N N . ARG A 1 240 ? -0.896 -15.410 -6.440 1.00 96.88 240 ARG A N 1
ATOM 1890 C CA . ARG A 1 240 ? 0.239 -14.866 -5.680 1.00 96.88 240 ARG A CA 1
ATOM 1891 C C . ARG A 1 240 ? -0.103 -13.552 -4.993 1.00 96.88 240 ARG A C 1
ATOM 1893 O O . ARG A 1 240 ? 0.253 -13.351 -3.834 1.00 96.88 240 ARG A O 1
ATOM 1900 N N . ALA A 1 241 ? -0.823 -12.678 -5.685 1.00 96.19 241 ALA A N 1
ATOM 1901 C CA . ALA A 1 241 ? -1.299 -11.428 -5.117 1.00 96.19 241 ALA A CA 1
ATOM 1902 C C . ALA A 1 241 ? -2.310 -11.664 -3.978 1.00 96.19 241 ALA A C 1
ATOM 1904 O O . ALA A 1 241 ? -2.249 -10.979 -2.961 1.00 96.19 241 ALA A O 1
ATOM 1905 N N . LEU A 1 242 ? -3.169 -12.679 -4.099 1.00 95.25 242 LEU A N 1
ATOM 1906 C CA . LEU A 1 242 ? -4.108 -13.085 -3.056 1.00 95.25 242 LEU A CA 1
ATOM 1907 C C . LEU A 1 242 ? -3.375 -13.587 -1.806 1.00 95.25 242 LEU A C 1
ATOM 1909 O O . LEU A 1 242 ? -3.677 -13.140 -0.703 1.00 95.25 242 LEU A O 1
ATOM 1913 N N . ARG A 1 243 ? -2.343 -14.425 -1.972 1.00 94.44 243 ARG A N 1
ATOM 1914 C CA . ARG A 1 243 ? -1.483 -14.861 -0.857 1.00 94.44 243 ARG A CA 1
ATOM 1915 C C . ARG A 1 243 ? -0.753 -13.702 -0.187 1.00 94.44 243 ARG A C 1
ATOM 1917 O O . ARG A 1 243 ? -0.651 -13.668 1.037 1.00 94.44 243 ARG A O 1
ATOM 1924 N N . LEU A 1 244 ? -0.239 -12.749 -0.968 1.00 93.25 244 LEU A N 1
ATOM 1925 C CA . LEU A 1 244 ? 0.357 -11.531 -0.413 1.00 93.25 244 LEU A CA 1
ATOM 1926 C C . LEU A 1 244 ? -0.658 -10.747 0.408 1.00 93.25 244 LEU A C 1
ATOM 1928 O O . LEU A 1 244 ? -0.332 -10.276 1.492 1.00 93.25 244 LEU A O 1
ATOM 1932 N N . PHE A 1 245 ? -1.882 -10.627 -0.100 1.00 92.75 245 PHE A N 1
ATOM 1933 C CA . PHE A 1 245 ? -2.943 -9.931 0.596 1.00 92.75 245 PHE A CA 1
ATOM 1934 C C . PHE A 1 245 ? -3.337 -10.621 1.905 1.00 92.75 245 PHE A C 1
ATOM 1936 O O . PHE A 1 245 ? -3.437 -9.940 2.920 1.00 92.75 245 PHE A O 1
ATOM 1943 N N . GLN A 1 246 ? -3.470 -11.951 1.917 1.00 90.69 246 GLN A N 1
ATOM 1944 C CA . GLN A 1 246 ? -3.694 -12.716 3.149 1.00 90.69 246 GLN A CA 1
ATOM 1945 C C . GLN A 1 246 ? -2.593 -12.456 4.176 1.00 90.69 246 GLN A C 1
ATOM 1947 O O . GLN A 1 246 ? -2.892 -12.045 5.289 1.00 90.69 246 GLN A O 1
ATOM 1952 N N . ARG A 1 247 ? -1.316 -12.565 3.781 1.00 89.25 247 ARG A N 1
ATOM 1953 C CA . ARG A 1 247 ? -0.187 -12.259 4.676 1.00 89.25 247 ARG A CA 1
ATOM 1954 C C . ARG A 1 247 ? -0.249 -10.835 5.220 1.00 89.25 247 ARG A C 1
ATOM 1956 O O . ARG A 1 247 ? 0.013 -10.619 6.399 1.00 89.25 247 ARG A O 1
ATOM 1963 N N . THR A 1 248 ? -0.609 -9.864 4.379 1.00 88.88 248 THR A N 1
ATOM 1964 C CA . THR A 1 248 ? -0.819 -8.483 4.820 1.00 88.88 248 THR A CA 1
ATOM 1965 C C . THR A 1 248 ? -1.928 -8.415 5.870 1.00 88.88 248 THR A C 1
ATOM 1967 O O . THR A 1 248 ? -1.717 -7.805 6.914 1.00 88.88 248 THR A O 1
ATOM 1970 N N . LEU A 1 249 ? -3.066 -9.080 5.650 1.00 85.56 249 LEU A N 1
ATOM 1971 C CA . LEU A 1 249 ? -4.170 -9.121 6.612 1.00 85.56 249 LEU A CA 1
ATOM 1972 C C . LEU A 1 249 ? -3.813 -9.832 7.921 1.00 85.56 249 LEU A C 1
ATOM 1974 O O . LEU A 1 249 ? -4.279 -9.409 8.979 1.00 85.56 249 LEU A O 1
ATOM 1978 N N . ASP A 1 250 ? -2.991 -10.872 7.867 1.00 83.19 250 ASP A N 1
ATOM 1979 C CA . ASP A 1 250 ? -2.537 -11.609 9.049 1.00 83.19 250 ASP A CA 1
ATOM 1980 C C . ASP A 1 250 ? -1.492 -10.810 9.841 1.00 83.19 250 ASP A C 1
ATOM 1982 O O . ASP A 1 250 ? -1.387 -10.946 11.056 1.00 83.19 250 ASP A O 1
ATOM 1986 N N . SER A 1 251 ? -0.767 -9.908 9.169 1.00 77.81 251 SER A N 1
ATOM 1987 C CA . SER A 1 251 ? 0.156 -8.957 9.803 1.00 77.81 251 SER A CA 1
ATOM 1988 C C . SER A 1 251 ? -0.526 -7.716 10.398 1.00 77.81 251 SER A C 1
ATOM 1990 O O . SER A 1 251 ? 0.155 -6.863 10.971 1.00 77.81 251 SER A O 1
ATOM 1992 N N . THR A 1 252 ? -1.848 -7.576 10.242 1.00 68.12 252 THR A N 1
ATOM 1993 C CA . THR A 1 252 ? -2.591 -6.381 10.670 1.00 68.12 252 THR A CA 1
ATOM 1994 C C . THR A 1 252 ? -2.495 -6.201 12.187 1.00 68.12 252 THR A C 1
ATOM 1996 O O . THR A 1 252 ? -2.937 -7.077 12.930 1.00 68.12 252 THR A O 1
ATOM 1999 N N . PRO A 1 253 ? -2.012 -5.047 12.683 1.00 58.94 253 PRO A N 1
ATOM 2000 C CA . PRO A 1 253 ? -2.296 -4.628 14.047 1.00 58.94 253 PRO A CA 1
ATOM 2001 C C . PRO A 1 253 ? -3.801 -4.368 14.124 1.00 58.94 253 PRO A C 1
ATOM 2003 O O . PRO A 1 253 ? -4.306 -3.499 13.402 1.00 58.94 253 PRO A O 1
ATOM 2006 N N . SER A 1 254 ? -4.507 -5.152 14.934 1.00 54.09 254 SER A N 1
ATOM 2007 C CA . SER A 1 254 ? -5.970 -5.285 14.985 1.00 54.09 254 SER A CA 1
ATOM 2008 C C . SER A 1 254 ? -6.732 -4.035 15.472 1.00 54.09 254 SER A C 1
ATOM 2010 O O . SER A 1 254 ? -7.622 -4.159 16.297 1.00 54.09 254 SER A O 1
ATOM 2012 N N . GLY A 1 255 ? -6.426 -2.846 14.944 1.00 49.47 255 GLY A N 1
ATOM 2013 C CA . GLY A 1 255 ? -7.033 -1.560 15.316 1.00 49.47 255 GLY A CA 1
ATOM 2014 C C . GLY A 1 255 ? -6.906 -0.463 14.251 1.00 49.47 255 GLY A C 1
ATOM 2015 O O . GLY A 1 255 ? -7.403 0.650 14.435 1.00 49.47 255 GLY A O 1
ATOM 2016 N N . THR A 1 256 ? -6.272 -0.740 13.104 1.00 50.91 256 THR A N 1
ATOM 2017 C CA . THR A 1 256 ? -6.263 0.214 11.983 1.00 50.91 256 THR A CA 1
ATOM 2018 C C . THR A 1 256 ? -7.569 0.077 11.197 1.00 50.91 256 THR A C 1
ATOM 2020 O O . THR A 1 256 ? -7.724 -0.828 10.387 1.00 50.91 256 THR A O 1
ATOM 2023 N N . GLY A 1 257 ? -8.534 0.971 11.446 1.00 49.53 257 GLY A N 1
ATOM 2024 C CA . GLY A 1 257 ? -9.887 0.983 10.851 1.00 49.53 257 GLY A CA 1
ATOM 2025 C C . GLY A 1 257 ? -9.971 1.157 9.323 1.00 49.53 257 GLY A C 1
ATOM 2026 O O . GLY A 1 257 ? -10.982 1.612 8.793 1.00 49.53 257 GLY A O 1
ATOM 2027 N N . THR A 1 258 ? -8.924 0.820 8.574 1.00 51.97 258 THR A N 1
ATOM 2028 C CA . THR A 1 258 ? -8.932 0.803 7.114 1.00 51.97 258 THR A CA 1
ATOM 2029 C C . THR A 1 258 ? -9.398 -0.562 6.602 1.00 51.97 258 THR A C 1
ATOM 2031 O O . THR A 1 258 ? -8.584 -1.390 6.206 1.00 51.97 258 THR A O 1
ATOM 2034 N N . HIS A 1 259 ? -10.719 -0.771 6.548 1.00 56.19 259 HIS A N 1
ATOM 2035 C CA . HIS A 1 259 ? -11.374 -1.958 5.951 1.00 56.19 259 HIS A CA 1
ATOM 2036 C C . HIS A 1 259 ? -11.375 -1.958 4.410 1.00 56.19 259 HIS A C 1
ATOM 2038 O O . HIS A 1 259 ? -11.797 -2.914 3.757 1.00 56.19 259 HIS A O 1
ATOM 2044 N N . GLN A 1 260 ? -10.887 -0.877 3.794 1.00 60.88 260 GLN A N 1
ATOM 2045 C CA . GLN A 1 260 ? -10.879 -0.704 2.341 1.00 60.88 260 GLN A CA 1
ATOM 2046 C C . GLN A 1 260 ? -10.142 -1.786 1.522 1.00 60.88 260 GLN A C 1
ATOM 2048 O O . GLN A 1 260 ? -10.532 -1.973 0.364 1.00 60.88 260 GLN A O 1
ATOM 2053 N N . PRO A 1 261 ? -9.114 -2.499 2.028 1.00 75.38 261 PRO A N 1
ATOM 2054 C CA . PRO A 1 261 ? -8.423 -3.502 1.223 1.00 75.38 261 PRO A CA 1
ATOM 2055 C C . PRO A 1 261 ? -9.300 -4.715 0.879 1.00 75.38 261 PRO A C 1
ATOM 2057 O O . PRO A 1 261 ? -9.300 -5.135 -0.278 1.00 75.38 261 PRO A O 1
ATOM 2060 N N . ILE A 1 262 ? -10.080 -5.244 1.836 1.00 85.44 262 ILE A N 1
ATOM 2061 C CA . ILE A 1 262 ? -10.834 -6.500 1.650 1.00 85.44 262 ILE A CA 1
ATOM 2062 C C . ILE A 1 262 ? -11.964 -6.315 0.636 1.00 85.44 262 ILE A C 1
ATOM 2064 O O . ILE A 1 262 ? -12.117 -7.131 -0.268 1.00 85.44 262 ILE A O 1
ATOM 2068 N N . LEU A 1 263 ? -12.710 -5.207 0.710 1.00 85.00 263 LEU A N 1
ATOM 2069 C CA . LEU A 1 263 ? -13.791 -4.928 -0.242 1.00 85.00 263 LEU A CA 1
ATOM 2070 C C . LEU A 1 263 ? -13.277 -4.808 -1.685 1.00 85.00 263 LEU A C 1
ATOM 2072 O O . LEU A 1 263 ? -13.888 -5.349 -2.608 1.00 85.00 263 LEU A O 1
ATOM 2076 N N . LYS A 1 264 ? -12.154 -4.104 -1.894 1.00 88.38 264 LYS A N 1
ATOM 2077 C CA . LYS A 1 264 ? -11.543 -3.965 -3.226 1.00 88.38 264 LYS A CA 1
ATOM 2078 C C . LYS A 1 264 ? -11.082 -5.314 -3.766 1.00 88.38 264 LYS A C 1
ATOM 2080 O O . LYS A 1 264 ? -11.296 -5.593 -4.945 1.00 88.38 264 LYS A O 1
ATOM 2085 N N . TRP A 1 265 ? -10.498 -6.142 -2.904 1.00 91.38 265 TRP A N 1
ATOM 2086 C CA . TRP A 1 265 ? -10.105 -7.502 -3.247 1.00 91.38 265 TRP A CA 1
ATOM 2087 C C . TRP A 1 265 ? -11.292 -8.399 -3.580 1.00 91.38 265 TRP A C 1
ATOM 2089 O O . TRP A 1 265 ? -11.250 -9.040 -4.621 1.00 91.38 265 TRP A O 1
ATOM 2099 N N . GLY A 1 266 ? -12.367 -8.383 -2.788 1.00 89.25 266 GLY A N 1
ATOM 2100 C CA . GLY A 1 266 ? -13.586 -9.146 -3.080 1.00 89.25 266 GLY A CA 1
ATOM 2101 C C . GLY A 1 266 ? -14.191 -8.763 -4.433 1.00 89.25 266 GLY A C 1
ATOM 2102 O O . GLY A 1 266 ? -14.430 -9.619 -5.277 1.00 89.25 266 GLY A O 1
ATOM 2103 N N . ARG A 1 267 ? -14.317 -7.457 -4.722 1.00 90.62 267 ARG A N 1
ATOM 2104 C CA . ARG A 1 267 ? -14.787 -6.979 -6.039 1.00 90.62 267 ARG A CA 1
ATOM 2105 C C . ARG A 1 267 ? -13.886 -7.446 -7.187 1.00 90.62 267 ARG A C 1
ATOM 2107 O O . ARG A 1 267 ? -14.390 -7.822 -8.242 1.00 90.62 267 ARG A O 1
ATOM 2114 N N . PHE A 1 268 ? -12.567 -7.401 -7.004 1.00 93.94 268 PHE A N 1
ATOM 2115 C CA . PHE A 1 268 ? -11.618 -7.874 -8.012 1.00 93.94 268 PHE A CA 1
ATOM 2116 C C . PHE A 1 268 ? -11.688 -9.394 -8.202 1.00 93.94 268 PHE A C 1
ATOM 2118 O O . PHE A 1 268 ? -11.722 -9.856 -9.336 1.00 93.94 268 PHE A O 1
ATOM 2125 N N . ALA A 1 269 ? -11.765 -10.161 -7.117 1.00 93.06 269 ALA A N 1
ATOM 2126 C CA . ALA A 1 269 ? -11.846 -11.613 -7.154 1.00 93.06 269 ALA A CA 1
ATOM 2127 C C . ALA A 1 269 ? -13.143 -12.103 -7.810 1.00 93.06 269 ALA A C 1
ATOM 2129 O O . ALA A 1 269 ? -13.084 -12.977 -8.669 1.00 93.06 269 ALA A O 1
ATOM 2130 N N . ASN A 1 270 ? -14.283 -11.476 -7.504 1.00 91.19 270 ASN A N 1
ATOM 2131 C CA . ASN A 1 270 ? -15.562 -11.774 -8.155 1.00 91.19 270 ASN A CA 1
ATOM 2132 C C . ASN A 1 270 ? -15.522 -11.443 -9.650 1.00 91.19 270 ASN A C 1
ATOM 2134 O O . ASN A 1 270 ? -16.003 -12.220 -10.474 1.00 91.19 270 ASN A O 1
ATOM 2138 N N . TRP A 1 271 ? -14.877 -10.331 -10.023 1.00 93.94 271 TRP A N 1
ATOM 2139 C CA . TRP A 1 271 ? -14.623 -10.018 -11.428 1.00 93.94 271 TRP A CA 1
ATOM 2140 C C . TRP A 1 271 ? -13.739 -11.083 -12.097 1.00 93.94 271 TRP A C 1
ATOM 2142 O O . TRP A 1 271 ? -14.078 -11.537 -13.187 1.00 93.94 271 TRP A O 1
ATOM 2152 N N . CYS A 1 272 ? -12.664 -11.546 -11.450 1.00 95.06 272 CYS A N 1
ATOM 2153 C CA . CYS A 1 272 ? -11.826 -12.622 -11.983 1.00 95.06 272 CYS A CA 1
ATOM 2154 C C . CYS A 1 272 ? -12.590 -13.948 -12.116 1.00 95.06 272 CYS A C 1
ATOM 2156 O O . CYS A 1 272 ? -12.455 -14.624 -13.134 1.00 95.06 272 CYS A O 1
ATOM 2158 N N . ALA A 1 273 ? -13.400 -14.316 -11.120 1.00 93.00 273 ALA A N 1
ATOM 2159 C CA . ALA A 1 273 ? -14.206 -15.535 -11.124 1.00 93.00 273 ALA A CA 1
ATOM 2160 C C . ALA A 1 273 ? -15.218 -15.541 -12.276 1.00 93.00 273 ALA A C 1
ATOM 2162 O O . ALA A 1 273 ? -15.291 -16.516 -13.020 1.00 93.00 273 ALA A O 1
ATOM 2163 N N . ALA A 1 274 ? -15.912 -14.420 -12.498 1.00 92.19 274 ALA A N 1
ATOM 2164 C CA . ALA A 1 274 ? -16.879 -14.271 -13.586 1.00 92.19 274 ALA A CA 1
ATOM 2165 C C . ALA A 1 274 ? -16.270 -14.431 -14.994 1.00 92.19 274 ALA A C 1
ATOM 2167 O O . ALA A 1 274 ? -17.005 -14.642 -15.954 1.00 92.19 274 ALA A O 1
ATOM 2168 N N . HIS A 1 275 ? -14.943 -14.336 -15.127 1.00 92.38 275 HIS A N 1
ATOM 2169 C CA . HIS A 1 275 ? -14.246 -14.383 -16.414 1.00 92.38 275 HIS A CA 1
ATOM 2170 C C . HIS A 1 275 ? -13.216 -15.518 -16.517 1.00 92.38 275 HIS A C 1
ATOM 2172 O O . HIS A 1 275 ? -12.398 -15.516 -17.441 1.00 92.38 275 HIS A O 1
ATOM 2178 N N . ASP A 1 276 ? -13.237 -16.475 -15.582 1.00 94.06 276 ASP A N 1
ATOM 2179 C CA . ASP A 1 276 ? -12.263 -17.569 -15.490 1.00 94.06 276 ASP A CA 1
ATOM 2180 C C . ASP A 1 276 ? -10.800 -17.065 -15.491 1.00 94.06 276 ASP A C 1
ATOM 2182 O O . ASP A 1 276 ? -9.954 -17.461 -16.297 1.00 94.06 276 ASP A O 1
ATOM 2186 N N . LEU A 1 277 ? -10.514 -16.110 -14.601 1.00 95.94 277 LEU A N 1
ATOM 2187 C CA . LEU A 1 277 ? -9.199 -15.481 -14.399 1.00 95.94 277 LEU A CA 1
ATOM 2188 C C . LEU A 1 277 ? -8.629 -15.723 -12.992 1.00 95.94 277 LEU A C 1
ATOM 2190 O O . LEU A 1 277 ? -7.659 -15.082 -12.589 1.00 95.94 277 LEU A O 1
ATOM 2194 N N . ILE A 1 278 ? -9.220 -16.647 -12.242 1.00 96.56 278 ILE A N 1
ATOM 2195 C CA . ILE A 1 278 ? -8.747 -17.101 -10.933 1.00 96.56 278 ILE A CA 1
ATOM 2196 C C . ILE A 1 278 ? -8.732 -18.630 -10.909 1.00 96.56 278 ILE A C 1
ATOM 2198 O O . ILE A 1 278 ? -9.557 -19.268 -11.563 1.00 96.56 278 ILE A O 1
ATOM 2202 N N . HIS A 1 279 ? -7.779 -19.228 -10.193 1.00 96.62 279 HIS A N 1
ATOM 2203 C CA . HIS A 1 279 ? -7.750 -20.679 -10.017 1.00 96.62 279 HIS A CA 1
ATOM 2204 C C . HIS A 1 279 ? -8.899 -21.130 -9.113 1.00 96.62 279 HIS A C 1
ATOM 2206 O O . HIS A 1 279 ? -9.195 -20.489 -8.106 1.00 96.62 279 HIS A O 1
ATOM 2212 N N . ALA A 1 280 ? -9.505 -22.277 -9.424 1.00 94.00 280 ALA A N 1
ATOM 2213 C CA . ALA A 1 280 ? -10.590 -22.836 -8.614 1.00 94.00 280 ALA A CA 1
ATOM 2214 C C . ALA A 1 280 ? -10.168 -23.076 -7.150 1.00 94.00 280 ALA A C 1
ATOM 2216 O O . ALA A 1 280 ? -10.953 -22.845 -6.235 1.00 94.00 280 ALA A O 1
ATOM 2217 N N . ALA A 1 281 ? -8.906 -23.465 -6.924 1.00 93.88 281 ALA A N 1
ATOM 2218 C CA . ALA A 1 281 ? -8.339 -23.664 -5.589 1.00 93.88 281 ALA A CA 1
ATOM 2219 C C . ALA A 1 281 ? -8.304 -22.379 -4.736 1.00 93.88 281 ALA A C 1
ATOM 2221 O O . ALA A 1 281 ? -8.346 -22.453 -3.510 1.00 93.88 281 ALA A O 1
ATOM 2222 N N . ASP A 1 282 ? -8.266 -21.205 -5.371 1.00 93.75 282 ASP A N 1
ATOM 2223 C CA . ASP A 1 282 ? -8.206 -19.915 -4.681 1.00 93.75 282 ASP A CA 1
ATOM 2224 C C . ASP A 1 282 ? -9.602 -19.366 -4.329 1.00 93.75 282 ASP A C 1
ATOM 2226 O O . ASP A 1 282 ? -9.714 -18.451 -3.512 1.00 93.75 282 ASP A O 1
ATOM 2230 N N . LEU A 1 283 ? -10.686 -19.929 -4.882 1.00 91.44 283 LEU A N 1
ATOM 2231 C CA . LEU A 1 283 ? -12.056 -19.465 -4.613 1.00 91.44 283 LEU A CA 1
ATOM 2232 C C . LEU A 1 283 ? -12.445 -19.613 -3.137 1.00 91.44 283 LEU A C 1
ATOM 2234 O O . LEU A 1 283 ? -13.069 -18.715 -2.578 1.00 91.44 283 LEU A O 1
ATOM 2238 N N . ALA A 1 284 ? -12.011 -20.691 -2.477 1.00 90.81 284 ALA A N 1
ATOM 2239 C CA . ALA A 1 284 ? -12.238 -20.882 -1.042 1.00 90.81 284 ALA A CA 1
ATOM 2240 C C . ALA A 1 284 ? -11.570 -19.778 -0.203 1.00 90.81 284 ALA A C 1
ATOM 2242 O O . ALA A 1 284 ? -12.125 -19.311 0.788 1.00 90.81 284 ALA A O 1
ATOM 2243 N N . THR A 1 285 ? -10.396 -19.308 -0.636 1.00 90.31 285 THR A N 1
ATOM 2244 C CA . THR A 1 285 ? -9.718 -18.177 0.007 1.00 90.31 285 THR A CA 1
ATOM 2245 C C . THR A 1 285 ? -10.508 -16.883 -0.172 1.00 90.31 285 THR A C 1
ATOM 2247 O O . THR A 1 285 ? -10.648 -16.113 0.776 1.00 90.31 285 THR A O 1
ATOM 2250 N N . VAL A 1 286 ? -11.031 -16.631 -1.374 1.00 88.75 286 VAL A N 1
ATOM 2251 C CA . VAL A 1 286 ? -11.859 -15.447 -1.647 1.00 88.75 286 VAL A CA 1
ATOM 2252 C C . VAL A 1 286 ? -13.103 -15.447 -0.764 1.00 88.75 286 VAL A C 1
ATOM 2254 O O . VAL A 1 286 ? -13.401 -14.431 -0.140 1.00 88.75 286 VAL A O 1
ATOM 2257 N N . GLN A 1 287 ? -13.773 -16.593 -0.644 1.00 89.44 287 GLN A N 1
ATOM 2258 C CA . GLN A 1 287 ? -14.933 -16.738 0.228 1.00 89.44 287 GLN A CA 1
ATOM 2259 C C . GLN A 1 287 ? -14.579 -16.465 1.698 1.00 89.44 287 GLN A C 1
ATOM 2261 O O . GLN A 1 287 ? -15.263 -15.682 2.353 1.00 89.44 287 GLN A O 1
ATOM 2266 N N . ALA A 1 288 ? -13.466 -17.011 2.200 1.00 88.69 288 ALA A N 1
ATOM 2267 C CA . ALA A 1 288 ? -13.006 -16.741 3.563 1.00 88.69 288 ALA A CA 1
ATOM 2268 C C . ALA A 1 288 ? -12.730 -15.242 3.814 1.00 88.69 288 ALA A C 1
ATOM 2270 O O . ALA A 1 288 ? -12.989 -14.728 4.904 1.00 88.69 288 ALA A O 1
ATOM 2271 N N . LEU A 1 289 ? -12.239 -14.507 2.807 1.00 86.00 289 LEU A N 1
ATOM 2272 C CA . LEU A 1 289 ? -12.064 -13.053 2.896 1.00 86.00 289 LEU A CA 1
ATOM 2273 C C . LEU A 1 289 ? -13.405 -12.308 2.966 1.00 86.00 289 LEU A C 1
ATOM 2275 O O . LEU A 1 289 ? -13.522 -11.332 3.708 1.00 86.00 289 LEU A O 1
ATOM 2279 N N . GLU A 1 290 ? -14.415 -12.748 2.214 1.00 85.44 290 GLU A N 1
ATOM 2280 C CA . GLU A 1 290 ? -15.764 -12.176 2.276 1.00 85.44 290 GLU A CA 1
ATOM 2281 C C . GLU A 1 290 ? -16.448 -12.465 3.617 1.00 85.44 290 GLU A C 1
ATOM 2283 O O . GLU A 1 290 ? -17.047 -11.562 4.204 1.00 85.44 290 GLU A O 1
ATOM 2288 N N . GLU A 1 291 ? -16.306 -13.680 4.143 1.00 88.25 291 GLU A N 1
ATOM 2289 C CA . GLU A 1 291 ? -16.793 -14.063 5.471 1.00 88.25 291 GLU A CA 1
ATOM 2290 C C . GLU A 1 291 ? -16.128 -13.223 6.566 1.00 88.25 291 GLU A C 1
ATOM 2292 O O . GLU A 1 291 ? -16.825 -12.636 7.398 1.00 88.25 291 GLU A O 1
ATOM 2297 N N . ARG A 1 292 ? -14.797 -13.060 6.513 1.00 85.75 292 ARG A N 1
ATOM 2298 C CA . ARG A 1 292 ? -14.055 -12.169 7.418 1.00 85.75 292 ARG A CA 1
ATOM 2299 C C . ARG A 1 292 ? -14.567 -10.732 7.338 1.00 85.75 292 ARG A C 1
ATOM 2301 O O . ARG A 1 292 ? -14.835 -10.127 8.372 1.00 85.75 292 ARG A O 1
ATOM 2308 N N . ARG A 1 293 ? -14.759 -10.191 6.129 1.00 84.38 293 ARG A N 1
ATOM 2309 C CA . ARG A 1 293 ? -15.326 -8.846 5.930 1.00 84.38 293 ARG A CA 1
ATOM 2310 C C . ARG A 1 293 ? -16.706 -8.721 6.568 1.00 84.38 293 ARG A C 1
ATOM 2312 O O . ARG A 1 293 ? -16.982 -7.723 7.226 1.00 84.38 293 ARG A O 1
ATOM 2319 N N . ASN A 1 294 ? -17.580 -9.699 6.346 1.00 85.31 294 ASN A N 1
ATOM 2320 C CA . ASN A 1 294 ? -18.939 -9.676 6.877 1.00 85.31 294 ASN A CA 1
ATOM 2321 C C . ASN A 1 294 ? -18.926 -9.739 8.411 1.00 85.31 294 ASN A C 1
ATOM 2323 O O . ASN A 1 294 ? -19.641 -8.972 9.050 1.00 85.31 294 ASN A O 1
ATOM 2327 N N . ALA A 1 295 ? -18.073 -10.579 9.003 1.00 83.94 295 ALA A N 1
ATOM 2328 C CA . ALA A 1 295 ? -17.888 -10.646 10.451 1.00 83.94 295 ALA A CA 1
ATOM 2329 C C . ALA A 1 295 ? -17.361 -9.320 11.033 1.00 83.94 295 ALA A C 1
ATOM 2331 O O . ALA A 1 295 ? -17.891 -8.828 12.031 1.00 83.94 295 ALA A O 1
ATOM 2332 N N . GLU A 1 296 ? -16.365 -8.701 10.389 1.00 81.12 296 GLU A N 1
ATOM 2333 C CA . GLU A 1 296 ? -15.839 -7.386 10.782 1.00 81.12 296 GLU A CA 1
ATOM 2334 C C . GLU A 1 296 ? -16.917 -6.293 10.687 1.00 81.12 296 GLU A C 1
ATOM 2336 O O . GLU A 1 296 ? -17.091 -5.516 11.625 1.00 81.12 296 GLU A O 1
ATOM 2341 N N . MET A 1 297 ? -17.689 -6.263 9.597 1.00 83.62 297 MET A N 1
ATOM 2342 C CA . MET A 1 297 ? -18.789 -5.312 9.398 1.00 83.62 297 MET A CA 1
ATOM 2343 C C . MET A 1 297 ? -19.879 -5.474 10.466 1.00 83.62 297 MET A C 1
ATOM 2345 O O . MET A 1 297 ? -20.304 -4.488 11.064 1.00 83.62 297 MET A O 1
ATOM 2349 N N . LEU A 1 298 ? -20.301 -6.707 10.760 1.00 85.25 298 LEU A N 1
ATOM 2350 C CA . LEU A 1 298 ? -21.267 -6.983 11.827 1.00 85.25 298 LEU A CA 1
ATOM 2351 C C . LEU A 1 298 ? -20.729 -6.553 13.200 1.00 85.25 298 LEU A C 1
ATOM 2353 O O . LEU A 1 298 ? -21.468 -5.980 14.002 1.00 85.25 298 LEU A O 1
ATOM 2357 N N . SER A 1 299 ? -19.433 -6.760 13.458 1.00 83.94 299 SER A N 1
ATOM 2358 C CA . SER A 1 299 ? -18.781 -6.274 14.679 1.00 83.94 299 S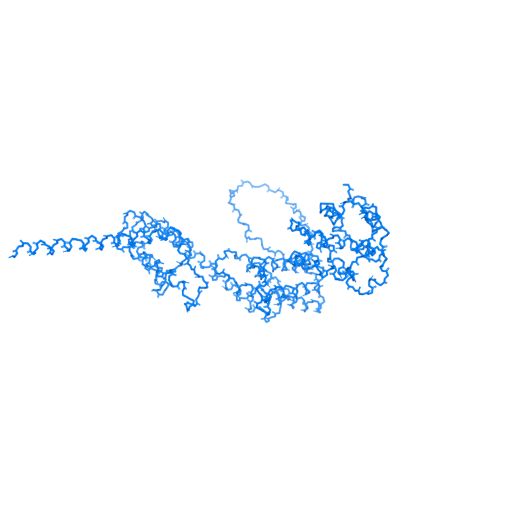ER A CA 1
ATOM 2359 C C . SER A 1 299 ? -18.844 -4.748 14.792 1.00 83.94 299 SER A C 1
ATOM 2361 O O . SER A 1 299 ? -19.148 -4.227 15.865 1.00 83.94 299 SER A O 1
ATOM 2363 N N . GLN A 1 300 ? -18.617 -4.017 13.697 1.00 83.88 300 GLN A N 1
ATOM 2364 C CA . GLN A 1 300 ? -18.722 -2.555 13.677 1.00 83.88 300 GLN A CA 1
ATOM 2365 C C . GLN A 1 300 ? -20.147 -2.057 13.908 1.00 83.88 300 GLN A C 1
ATOM 2367 O O . GLN A 1 300 ? -20.343 -1.119 14.678 1.00 83.88 300 GLN A O 1
ATOM 2372 N N . VAL A 1 301 ? -21.139 -2.686 13.274 1.00 87.75 301 VAL A N 1
ATOM 2373 C CA . VAL A 1 301 ? -22.554 -2.348 13.489 1.00 87.75 301 VAL A CA 1
ATOM 2374 C C . VAL A 1 301 ? -22.909 -2.531 14.964 1.00 87.75 301 VAL A C 1
ATOM 2376 O O . VAL A 1 301 ? -23.390 -1.594 15.596 1.00 87.75 301 VAL A O 1
ATOM 2379 N N . SER A 1 302 ? -22.542 -3.671 15.556 1.00 89.12 302 SER A N 1
ATOM 2380 C CA . SER A 1 302 ? -22.742 -3.933 16.987 1.00 89.12 302 SER A CA 1
ATOM 2381 C C . SER A 1 302 ? -22.045 -2.898 17.889 1.00 89.12 302 SER A C 1
ATOM 2383 O O . SER A 1 302 ? -22.611 -2.447 18.892 1.00 89.12 302 SER A O 1
ATOM 2385 N N . GLN A 1 303 ? -20.829 -2.466 17.533 1.00 89.88 303 GLN A N 1
ATOM 2386 C CA . GLN A 1 303 ? -20.111 -1.400 18.242 1.00 89.88 303 GLN A CA 1
ATOM 2387 C C . GLN A 1 303 ? -20.850 -0.058 18.170 1.00 89.88 303 GLN A C 1
ATOM 2389 O O . GLN A 1 303 ? -20.999 0.609 19.196 1.00 89.88 303 GLN A O 1
ATOM 2394 N N . LEU A 1 304 ? -21.320 0.334 16.984 1.00 91.88 304 LEU A N 1
ATOM 2395 C CA . LEU A 1 304 ? -22.049 1.584 16.769 1.00 91.88 304 LEU A CA 1
ATOM 2396 C C . LEU A 1 304 ? -23.382 1.593 17.516 1.00 91.88 304 LEU A C 1
ATOM 2398 O O . LEU A 1 304 ? -23.676 2.560 18.218 1.00 91.88 304 LEU A O 1
ATOM 2402 N N . GLU A 1 305 ? -24.142 0.503 17.445 1.00 94.50 305 GLU A N 1
ATOM 2403 C CA . GLU A 1 305 ? -25.382 0.333 18.204 1.00 94.50 305 GLU A CA 1
ATOM 2404 C C . GLU A 1 305 ? -25.137 0.465 19.711 1.00 94.50 305 GLU A C 1
ATOM 2406 O O . GLU A 1 305 ? -25.862 1.179 20.406 1.00 94.50 305 GLU A O 1
ATOM 2411 N N . THR A 1 306 ? -24.071 -0.161 20.222 1.00 95.19 306 THR A N 1
ATOM 2412 C CA . THR A 1 306 ? -23.689 -0.061 21.639 1.00 95.19 306 THR A CA 1
ATOM 2413 C C . THR A 1 306 ? -23.338 1.377 22.024 1.00 95.19 306 THR A C 1
ATOM 2415 O O . THR A 1 306 ? -23.791 1.874 23.054 1.00 95.19 306 THR A O 1
ATOM 2418 N N . VAL A 1 307 ? -22.562 2.078 21.193 1.00 95.44 307 VAL A N 1
ATOM 2419 C CA . VAL A 1 307 ? -22.223 3.495 21.399 1.00 95.44 307 VAL A CA 1
ATOM 2420 C C . VAL A 1 307 ? -23.480 4.366 21.406 1.00 95.44 307 VAL A C 1
ATOM 2422 O O . VAL A 1 307 ? -23.593 5.257 22.248 1.00 95.44 307 VAL A O 1
ATOM 2425 N N . MET A 1 308 ? -24.430 4.117 20.501 1.00 95.06 308 MET A N 1
ATOM 2426 C CA . MET A 1 308 ? -25.697 4.848 20.450 1.00 95.06 308 MET A CA 1
ATOM 2427 C C . MET A 1 308 ? -26.521 4.633 21.723 1.00 95.06 308 MET A C 1
ATOM 2429 O O . MET A 1 308 ? -26.922 5.621 22.335 1.00 95.06 308 MET A O 1
ATOM 2433 N N . LYS A 1 309 ? -26.679 3.383 22.183 1.00 95.38 309 LYS A N 1
ATOM 2434 C CA . LYS A 1 309 ? -27.352 3.064 23.458 1.00 95.38 309 LYS A CA 1
ATOM 2435 C C . LYS A 1 309 ? -26.670 3.742 24.652 1.00 95.38 309 LYS A C 1
ATOM 2437 O O . LYS A 1 309 ? -27.320 4.369 25.477 1.00 95.38 309 LYS A O 1
ATOM 2442 N N . LEU A 1 310 ? -25.341 3.689 24.742 1.00 95.81 310 LEU A N 1
ATOM 2443 C CA . LEU A 1 310 ? -24.610 4.330 25.843 1.00 95.81 310 LEU A CA 1
ATOM 2444 C C . LEU A 1 310 ? -24.776 5.855 25.854 1.00 95.81 310 LEU A C 1
ATOM 2446 O O . LEU A 1 310 ? -24.824 6.463 26.922 1.00 95.81 310 LEU A O 1
ATOM 2450 N N . LYS A 1 311 ? -24.879 6.485 24.679 1.00 94.12 311 LYS A N 1
ATOM 2451 C CA . LYS A 1 311 ? -25.108 7.932 24.578 1.00 94.12 311 LYS A CA 1
ATOM 2452 C C . LYS A 1 311 ? -26.489 8.339 25.086 1.00 94.12 311 LYS A C 1
ATOM 2454 O O . LYS A 1 311 ? -26.582 9.384 25.726 1.00 94.12 311 LYS A O 1
ATOM 2459 N N . THR A 1 312 ? -27.528 7.539 24.844 1.00 93.31 312 THR A N 1
ATOM 2460 C CA . THR A 1 312 ? -28.881 7.828 25.354 1.00 93.31 312 THR A CA 1
ATOM 2461 C C . THR A 1 312 ? -28.982 7.620 26.865 1.00 93.31 312 THR A C 1
ATOM 2463 O O . THR A 1 312 ? -29.738 8.319 27.530 1.00 93.31 312 THR A O 1
ATOM 2466 N N . LEU A 1 313 ? -28.169 6.726 27.433 1.00 92.50 313 LEU A N 1
ATOM 2467 C CA . LEU A 1 313 ? -28.188 6.386 28.861 1.00 92.50 313 LEU A CA 1
ATOM 2468 C C . LEU A 1 313 ? -27.469 7.380 29.780 1.00 92.50 313 LEU A C 1
ATOM 2470 O O . LEU A 1 313 ? -27.554 7.251 30.996 1.00 92.50 313 LEU A O 1
ATOM 2474 N N . LYS A 1 314 ? -26.790 8.399 29.242 1.00 86.00 314 LYS A N 1
ATOM 2475 C CA . LYS A 1 314 ? -26.100 9.418 30.056 1.00 86.00 314 LYS A CA 1
ATOM 2476 C C . LYS A 1 314 ? -27.044 10.158 31.019 1.00 86.00 314 LYS A C 1
ATOM 2478 O O . LYS A 1 314 ? -26.629 10.561 32.104 1.00 86.00 314 LYS A O 1
ATOM 2483 N N . GLU A 1 315 ? -28.291 10.352 30.601 1.00 86.25 315 GLU A N 1
ATOM 2484 C CA . GLU A 1 315 ? -29.357 11.002 31.377 1.00 86.25 315 GLU A CA 1
ATOM 2485 C C . GLU A 1 315 ? -30.522 10.036 31.664 1.00 86.25 315 GLU A C 1
ATOM 2487 O O . GLU A 1 315 ? -31.568 10.452 32.153 1.00 86.25 315 GLU A O 1
ATOM 2492 N N . GLY A 1 316 ? -30.338 8.751 31.344 1.00 85.25 316 GLY A N 1
ATOM 2493 C CA . GLY A 1 316 ? -31.350 7.707 31.466 1.00 85.25 316 GLY A CA 1
ATOM 2494 C C . GLY A 1 316 ? -31.358 7.008 32.832 1.00 85.25 316 GLY A C 1
ATOM 2495 O O . GLY A 1 316 ? -30.567 7.345 33.719 1.00 85.25 316 GLY A O 1
ATOM 2496 N N . PRO A 1 317 ? -32.255 6.025 33.014 1.00 91.38 317 PRO A N 1
ATOM 2497 C CA . PRO A 1 317 ? -32.359 5.259 34.251 1.00 91.38 317 PRO A CA 1
ATOM 2498 C C . PRO A 1 317 ? -31.134 4.357 34.467 1.00 91.38 317 PRO A C 1
ATOM 2500 O O . PRO A 1 317 ? -30.646 3.694 33.550 1.00 91.38 317 PRO A O 1
ATOM 2503 N N . GLU A 1 318 ? -30.663 4.293 35.714 1.00 95.25 318 GLU A N 1
ATOM 2504 C CA . GLU A 1 318 ? -29.488 3.503 36.107 1.00 95.25 318 GLU A CA 1
ATOM 2505 C C . GLU A 1 318 ? -29.631 2.008 35.780 1.00 95.25 318 GLU A C 1
ATOM 2507 O O . GLU A 1 318 ? -28.666 1.373 35.354 1.00 95.25 318 GLU A O 1
ATOM 2512 N N . GLU A 1 319 ? -30.836 1.453 35.922 1.00 94.75 319 GLU A N 1
ATOM 2513 C CA . GLU A 1 319 ? -31.102 0.031 35.677 1.00 94.75 319 GLU A CA 1
ATOM 2514 C C . GLU A 1 319 ? -30.842 -0.385 34.225 1.00 94.75 319 GLU A C 1
ATOM 2516 O O . GLU A 1 319 ? -30.343 -1.483 33.965 1.00 94.75 319 GLU A O 1
ATOM 2521 N N . GLU A 1 320 ? -31.107 0.499 33.261 1.00 95.06 320 GLU A N 1
ATOM 2522 C CA . GLU A 1 320 ? -30.809 0.231 31.852 1.00 95.06 320 GLU A CA 1
ATOM 2523 C C . GLU A 1 320 ? -29.297 0.241 31.595 1.00 95.06 320 GLU A C 1
ATOM 2525 O O . GLU A 1 320 ? -28.782 -0.626 30.884 1.00 95.06 320 GLU A O 1
ATOM 2530 N N . LEU A 1 321 ? -28.561 1.162 32.232 1.00 96.69 321 LEU A N 1
ATOM 2531 C CA . LEU A 1 321 ? -27.098 1.176 32.184 1.00 96.69 321 LEU A CA 1
ATOM 2532 C C . LEU A 1 321 ? -26.513 -0.094 32.803 1.00 96.69 321 LEU A C 1
ATOM 2534 O O . LEU A 1 321 ? -25.628 -0.715 32.211 1.00 96.69 321 LEU A O 1
ATOM 2538 N N . ARG A 1 322 ? -27.021 -0.511 33.965 1.00 96.81 322 ARG A N 1
ATOM 2539 C CA . ARG A 1 322 ? -26.598 -1.741 34.638 1.00 96.81 322 ARG A CA 1
ATOM 2540 C C . ARG A 1 322 ? -26.863 -2.971 33.773 1.00 96.81 322 ARG A C 1
ATOM 2542 O O . ARG A 1 322 ? -25.961 -3.787 33.586 1.00 96.81 322 ARG A O 1
ATOM 2549 N N . THR A 1 323 ? -28.056 -3.057 33.190 1.00 97.38 323 THR A N 1
ATOM 2550 C CA . THR A 1 323 ? -28.454 -4.151 32.296 1.00 97.38 323 THR A CA 1
ATOM 2551 C C . THR A 1 323 ? -27.531 -4.241 31.085 1.00 97.38 323 THR A C 1
ATOM 2553 O O . THR A 1 323 ? -27.008 -5.318 30.795 1.00 97.38 323 THR A O 1
ATOM 2556 N N . LEU A 1 324 ? -27.257 -3.113 30.421 1.00 97.06 324 LEU A N 1
ATOM 2557 C CA . LEU A 1 324 ? -26.347 -3.070 29.277 1.00 97.06 324 LEU A CA 1
ATOM 2558 C C . LEU A 1 324 ? -24.922 -3.475 29.680 1.00 97.06 324 LEU A C 1
ATOM 2560 O O . LEU A 1 324 ? -24.270 -4.248 28.987 1.00 97.06 324 LEU A O 1
ATOM 2564 N N . VAL A 1 325 ? -24.431 -3.011 30.828 1.00 97.06 325 VAL A N 1
ATOM 2565 C CA . VAL A 1 325 ? -23.100 -3.374 31.338 1.00 97.06 325 VAL A CA 1
ATOM 2566 C C . VAL A 1 325 ? -22.991 -4.867 31.658 1.00 97.06 325 VAL A C 1
ATOM 2568 O O . VAL A 1 325 ? -21.948 -5.477 31.400 1.00 97.06 325 VAL A O 1
ATOM 2571 N N . ASP A 1 326 ? -24.044 -5.474 32.203 1.00 97.44 326 ASP A N 1
ATOM 2572 C CA . ASP A 1 326 ? -24.131 -6.918 32.439 1.00 97.44 326 ASP A CA 1
ATOM 2573 C C . ASP A 1 326 ? -24.212 -7.726 31.146 1.00 97.44 326 ASP A C 1
ATOM 2575 O O . ASP A 1 326 ? -23.586 -8.785 31.053 1.00 97.44 326 ASP A O 1
ATOM 2579 N N . GLU A 1 327 ? -24.924 -7.225 30.139 1.00 97.12 327 GLU A N 1
ATOM 2580 C CA . GLU A 1 327 ? -24.957 -7.802 28.797 1.00 97.12 327 GLU A CA 1
ATOM 2581 C C . GLU A 1 327 ? -23.559 -7.793 28.163 1.00 97.12 327 GLU A C 1
ATOM 2583 O O . GLU A 1 327 ? -23.043 -8.853 27.807 1.00 97.12 327 GLU A O 1
ATOM 2588 N N . LEU A 1 328 ? -22.890 -6.635 28.126 1.00 96.00 328 LEU A N 1
ATOM 2589 C CA . LEU A 1 328 ? -21.537 -6.493 27.573 1.00 96.00 328 LEU A CA 1
ATOM 2590 C C . LEU A 1 328 ? -20.529 -7.413 28.273 1.00 96.00 328 LEU A C 1
ATOM 2592 O O . LEU A 1 328 ? -19.662 -8.005 27.631 1.00 96.00 328 LEU A O 1
ATOM 2596 N N . TRP A 1 329 ? -20.634 -7.547 29.596 1.00 96.88 329 TRP A N 1
ATOM 2597 C CA . TRP A 1 329 ? -19.760 -8.419 30.379 1.00 96.88 329 TRP A CA 1
ATOM 2598 C C . TRP A 1 329 ? -20.017 -9.902 30.110 1.00 96.88 329 TRP A C 1
ATOM 2600 O O . TRP A 1 329 ? -19.084 -10.701 30.014 1.00 96.88 329 TRP A O 1
ATOM 2610 N N . ARG A 1 330 ? -21.288 -10.289 29.973 1.00 96.62 330 ARG A N 1
ATOM 2611 C CA . ARG A 1 330 ? -21.680 -11.659 29.628 1.00 96.62 330 ARG A CA 1
ATOM 2612 C C . ARG A 1 330 ? -21.205 -12.028 28.227 1.00 96.62 330 ARG A C 1
ATOM 2614 O O . ARG A 1 330 ? -20.653 -13.113 28.062 1.00 96.62 330 ARG A O 1
ATOM 2621 N N . ASN A 1 331 ? -21.348 -11.113 27.270 1.00 92.94 331 ASN A N 1
ATOM 2622 C CA . ASN A 1 331 ? -20.887 -11.284 25.893 1.00 92.94 331 ASN A CA 1
ATOM 2623 C C . ASN A 1 331 ? -19.367 -11.491 25.823 1.00 92.94 331 ASN A C 1
ATOM 2625 O O . ASN A 1 331 ? -18.890 -12.277 25.013 1.00 92.94 331 ASN A O 1
ATOM 2629 N N . GLY A 1 332 ? -18.595 -10.858 26.712 1.00 89.56 332 GLY A N 1
ATOM 2630 C CA . GLY A 1 332 ? -17.156 -11.106 26.852 1.00 89.56 332 GLY A CA 1
ATOM 2631 C C . GLY A 1 332 ? -16.799 -12.267 27.785 1.00 89.56 332 GLY A C 1
ATOM 2632 O O . GLY A 1 332 ? -15.723 -12.271 28.390 1.00 89.56 332 GLY A O 1
ATOM 2633 N N . GLY A 1 333 ? -17.708 -13.231 27.968 1.00 92.69 333 GLY A N 1
ATOM 2634 C CA . GLY A 1 333 ? -17.469 -14.448 28.745 1.00 92.69 333 GLY A CA 1
ATOM 2635 C C . GLY A 1 333 ? -17.190 -14.198 30.228 1.00 92.69 333 GLY A C 1
ATOM 2636 O O . GLY A 1 333 ? -16.511 -15.000 30.865 1.00 92.69 333 GLY A O 1
ATOM 2637 N N . LYS A 1 334 ? -17.673 -13.074 30.777 1.00 92.19 334 LYS A N 1
ATOM 2638 C CA . LYS A 1 334 ? -17.394 -12.597 32.143 1.00 92.19 334 LYS A CA 1
ATOM 2639 C C . LYS A 1 334 ? -15.907 -12.346 32.430 1.00 92.19 334 LYS A C 1
ATOM 2641 O O . LYS A 1 334 ? -15.487 -12.406 33.586 1.00 92.19 334 LYS A O 1
ATOM 2646 N N . LYS A 1 335 ? -15.113 -12.084 31.391 1.00 90.62 335 LYS A N 1
ATOM 2647 C CA . LYS A 1 335 ? -13.678 -11.769 31.497 1.00 90.62 335 LYS A CA 1
ATOM 2648 C C . LYS A 1 335 ? -13.364 -10.356 31.012 1.00 90.62 335 LYS A C 1
ATOM 2650 O O . LYS A 1 335 ? -12.492 -9.696 31.571 1.00 90.62 335 LYS A O 1
ATOM 2655 N N . CYS A 1 336 ? -14.087 -9.892 29.998 1.00 92.12 336 CYS A N 1
ATOM 2656 C CA . CYS A 1 336 ? -13.987 -8.544 29.455 1.00 92.12 336 CYS A CA 1
ATOM 2657 C C . CYS A 1 336 ? -15.367 -8.027 29.024 1.00 92.12 336 CYS A C 1
ATOM 2659 O O . CYS A 1 336 ? -16.345 -8.771 28.991 1.00 92.12 336 CYS A O 1
ATOM 2661 N N . LEU A 1 337 ? -15.451 -6.738 28.707 1.00 92.44 337 LEU A N 1
ATOM 2662 C CA . LEU A 1 337 ? -16.609 -6.157 28.030 1.00 92.44 337 LEU A CA 1
ATOM 2663 C C . LEU A 1 337 ? -16.550 -6.502 26.531 1.00 92.44 337 LEU A C 1
ATOM 2665 O O . LEU A 1 337 ? -15.476 -6.451 25.937 1.00 92.44 337 LEU A O 1
ATOM 2669 N N . ARG A 1 338 ? -17.681 -6.836 25.899 1.00 90.81 338 ARG A N 1
ATOM 2670 C CA . ARG A 1 338 ? -17.789 -6.996 24.438 1.00 90.81 338 ARG A CA 1
ATOM 2671 C C . ARG A 1 338 ? -19.104 -6.395 23.911 1.00 90.81 338 ARG A C 1
ATOM 2673 O O . ARG A 1 338 ? -20.160 -6.813 24.383 1.00 90.81 338 ARG A O 1
ATOM 2680 N N . PRO A 1 339 ? -19.053 -5.493 22.909 1.00 90.50 339 PRO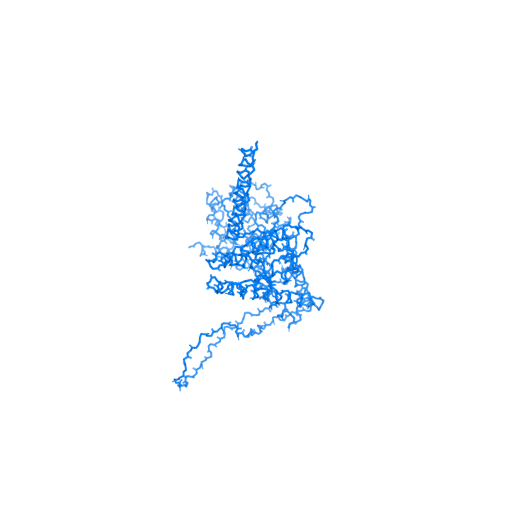 A N 1
ATOM 2681 C CA . PRO A 1 339 ? -17.841 -4.925 22.300 1.00 90.50 339 PRO A CA 1
ATOM 2682 C C . PRO A 1 339 ? -16.997 -4.062 23.265 1.00 90.50 339 PRO A C 1
ATOM 2684 O O . PRO A 1 339 ? -17.512 -3.510 24.230 1.00 90.50 339 PRO A O 1
ATOM 2687 N N . CYS A 1 340 ? -15.689 -3.947 23.000 1.00 89.00 340 CYS A N 1
ATOM 2688 C CA . CYS A 1 340 ? -14.718 -3.181 23.807 1.00 89.00 340 CYS A CA 1
ATOM 2689 C C . CYS A 1 340 ? -13.873 -2.197 22.986 1.00 89.00 340 CYS A C 1
ATOM 2691 O O . CYS A 1 340 ? -12.734 -1.903 23.350 1.00 89.00 340 CYS A O 1
ATOM 2693 N N . SER A 1 341 ? -14.413 -1.672 21.881 1.00 88.56 341 SER A N 1
ATOM 2694 C CA . SER A 1 341 ? -13.724 -0.619 21.131 1.00 88.56 341 SER A CA 1
ATOM 2695 C C . SER A 1 341 ? -13.507 0.624 22.002 1.00 88.56 341 SER A C 1
ATOM 2697 O O . SER A 1 341 ? -14.244 0.870 22.961 1.00 88.56 341 SER A O 1
ATOM 2699 N N . LEU A 1 342 ? -12.499 1.434 21.666 1.00 89.25 342 LEU A N 1
ATOM 2700 C CA . LEU A 1 342 ? -12.167 2.645 22.425 1.00 89.25 342 LEU A CA 1
ATOM 2701 C C . LEU A 1 342 ? -13.376 3.584 22.579 1.00 89.25 342 LEU A C 1
ATOM 2703 O O . LEU A 1 342 ? -13.574 4.160 23.649 1.00 89.25 342 LEU A O 1
ATOM 2707 N N . ASP A 1 343 ? -14.220 3.687 21.552 1.00 91.56 343 ASP A N 1
ATOM 2708 C CA . ASP A 1 343 ? -15.442 4.489 21.600 1.00 91.56 343 ASP A CA 1
ATOM 2709 C C . ASP A 1 343 ? -16.481 3.915 22.563 1.00 91.56 343 ASP A C 1
ATOM 2711 O O . ASP A 1 343 ? -17.066 4.674 23.339 1.00 91.56 343 ASP A O 1
ATOM 2715 N N . VAL A 1 344 ? -16.670 2.590 22.576 1.00 94.25 344 VAL A N 1
ATOM 2716 C CA . VAL A 1 344 ? -17.567 1.918 23.530 1.00 94.25 344 VAL A CA 1
ATOM 2717 C C . VAL A 1 344 ? -17.078 2.146 24.958 1.00 94.25 344 VAL A C 1
ATOM 2719 O O . VAL A 1 344 ? -17.846 2.614 25.795 1.00 94.25 344 VAL A O 1
ATOM 2722 N N . LEU A 1 345 ? -15.792 1.906 25.238 1.00 95.25 345 LEU A N 1
ATOM 2723 C CA . LEU A 1 345 ? -15.220 2.085 26.579 1.00 95.25 345 LEU A CA 1
ATOM 2724 C C . LEU A 1 345 ? -15.297 3.550 27.044 1.00 95.25 345 LEU A C 1
ATOM 2726 O O . LEU A 1 345 ? -15.597 3.830 28.205 1.00 95.25 345 LEU A O 1
ATOM 2730 N N . SER A 1 346 ? -15.065 4.500 26.135 1.00 95.38 346 SER A N 1
ATOM 2731 C CA . SER A 1 346 ? -15.174 5.933 26.417 1.00 95.38 346 SER A CA 1
ATOM 2732 C C . SER A 1 346 ? -16.623 6.378 26.661 1.00 95.38 346 SER A C 1
ATOM 2734 O O . SER A 1 346 ? -16.883 7.164 27.579 1.00 95.38 346 SER A O 1
ATOM 2736 N N . CYS A 1 347 ? -17.578 5.896 25.859 1.00 96.38 347 CYS A N 1
ATOM 2737 C CA . CYS A 1 347 ? -19.000 6.193 26.052 1.00 96.38 347 CYS A CA 1
ATOM 2738 C C . CYS A 1 347 ? -19.528 5.556 27.338 1.00 96.38 347 CYS A C 1
ATOM 2740 O O . CYS A 1 347 ? -20.284 6.203 28.056 1.00 96.38 347 CYS A O 1
ATOM 2742 N N . LEU A 1 348 ? -19.058 4.354 27.680 1.00 97.38 348 LEU A N 1
ATOM 2743 C CA . LEU A 1 348 ? -19.426 3.673 28.915 1.00 97.38 348 LEU A CA 1
ATOM 2744 C C . LEU A 1 348 ? -18.994 4.469 30.147 1.00 97.38 348 LEU A C 1
ATOM 2746 O O . LEU A 1 348 ? -19.809 4.717 31.030 1.00 97.38 348 LEU A O 1
ATOM 2750 N N . ALA A 1 349 ? -17.747 4.940 30.177 1.00 96.75 349 ALA A N 1
ATOM 2751 C CA . ALA A 1 349 ? -17.278 5.814 31.249 1.00 96.75 349 ALA A CA 1
ATOM 2752 C C . ALA A 1 349 ? -18.091 7.116 31.331 1.00 96.75 349 ALA A C 1
ATOM 2754 O O . ALA A 1 349 ? -18.420 7.577 32.416 1.00 96.75 349 ALA A O 1
ATOM 2755 N N . THR A 1 350 ? -18.471 7.683 30.181 1.00 96.69 350 THR A N 1
ATOM 2756 C CA . THR A 1 350 ? -19.291 8.904 30.134 1.00 96.69 350 THR A CA 1
ATOM 2757 C C . THR A 1 350 ? -20.690 8.675 30.712 1.00 96.69 350 THR A C 1
ATOM 2759 O O . THR A 1 350 ? -21.177 9.527 31.451 1.00 96.69 350 THR A O 1
ATOM 2762 N N . ALA A 1 351 ? -21.325 7.542 30.398 1.00 96.06 351 ALA A N 1
ATOM 2763 C CA . ALA A 1 351 ? -22.622 7.173 30.957 1.00 96.06 351 ALA A CA 1
ATOM 2764 C C . ALA A 1 351 ? -22.524 6.906 32.470 1.00 96.06 351 ALA A C 1
ATOM 2766 O O . ALA A 1 351 ? -23.331 7.415 33.242 1.00 96.06 351 ALA A O 1
ATOM 2767 N N . ALA A 1 352 ? -21.480 6.196 32.911 1.00 96.19 352 ALA A N 1
ATOM 2768 C CA . ALA A 1 352 ? -21.233 5.888 34.322 1.00 96.19 352 ALA A CA 1
ATOM 2769 C C . ALA A 1 352 ? -20.950 7.131 35.185 1.00 96.19 352 ALA A C 1
ATOM 2771 O O . ALA A 1 352 ? -21.284 7.157 36.368 1.00 96.19 352 ALA A O 1
ATOM 2772 N N . SER A 1 353 ? -20.369 8.183 34.603 1.00 94.88 353 SER A N 1
ATOM 2773 C CA . SER A 1 353 ? -20.182 9.484 35.260 1.00 94.88 353 SER A CA 1
ATOM 2774 C C . SER A 1 353 ? -21.482 10.286 35.435 1.00 94.88 353 SER A C 1
ATOM 2776 O O . SER A 1 353 ? -21.431 11.413 35.931 1.00 94.88 353 SER A O 1
ATOM 2778 N N . GLY A 1 354 ? -22.641 9.749 35.037 1.00 92.81 354 GLY A N 1
ATOM 2779 C CA . GLY A 1 354 ? -23.941 10.382 35.236 1.00 92.81 354 GLY A CA 1
ATOM 2780 C C . GLY A 1 354 ? -24.212 10.730 36.706 1.00 92.81 354 GLY A C 1
ATOM 2781 O O . GLY A 1 354 ? -23.839 10.001 37.631 1.00 92.81 354 GLY A O 1
ATOM 2782 N N . LYS A 1 355 ? -24.884 11.867 36.930 1.00 89.62 355 LYS A N 1
ATOM 2783 C CA . LYS A 1 355 ? -25.211 12.367 38.278 1.00 89.62 355 LYS A CA 1
ATOM 2784 C C . LYS A 1 355 ? -26.089 11.385 39.062 1.00 89.62 355 LYS A C 1
ATOM 2786 O O . LYS A 1 355 ? -25.945 11.289 40.274 1.00 89.62 355 LYS A O 1
ATOM 2791 N N . TYR A 1 356 ? -26.964 10.670 38.359 1.00 91.56 356 TYR A N 1
ATOM 2792 C CA . TYR A 1 356 ? -27.950 9.755 38.936 1.00 91.56 356 TYR A CA 1
ATOM 2793 C C . TYR A 1 356 ? -27.472 8.303 39.025 1.00 91.56 356 TYR A C 1
ATOM 2795 O O . TYR A 1 356 ? -28.265 7.451 39.391 1.00 91.56 356 TYR A O 1
ATOM 2803 N N . VAL A 1 357 ? -26.208 8.021 38.692 1.00 95.31 357 VAL A N 1
ATOM 2804 C CA . VAL A 1 357 ? -25.643 6.669 38.783 1.00 95.31 357 VAL A CA 1
ATOM 2805 C C . VAL A 1 357 ? -25.050 6.456 40.174 1.00 95.31 357 VAL A C 1
ATOM 2807 O O . VAL A 1 357 ? -24.191 7.238 40.611 1.00 95.31 357 VAL A O 1
ATOM 2810 N N . SER A 1 358 ? -25.486 5.393 40.845 1.00 95.19 358 SER A N 1
ATOM 2811 C CA . SER A 1 358 ? -25.040 4.995 42.174 1.00 95.19 358 SER A CA 1
ATOM 2812 C C . SER A 1 358 ? -23.545 4.686 42.220 1.00 95.19 358 SER A C 1
ATOM 2814 O O . SER A 1 358 ? -22.885 4.382 41.216 1.00 95.19 358 SER A O 1
ATOM 2816 N N . GLN A 1 359 ? -22.995 4.745 43.430 1.00 94.06 359 GLN A N 1
ATOM 2817 C CA . GLN A 1 359 ? -21.593 4.424 43.654 1.00 94.06 359 GLN A CA 1
ATOM 2818 C C . GLN A 1 359 ? -21.301 2.926 43.477 1.00 94.06 359 GLN A C 1
ATOM 2820 O O . GLN A 1 359 ? -20.190 2.566 43.069 1.00 94.06 359 GLN A O 1
ATOM 2825 N N . GLU A 1 360 ? -22.291 2.049 43.697 1.00 94.38 360 GLU A N 1
ATOM 2826 C CA . GLU A 1 360 ? -22.131 0.616 43.435 1.00 94.38 360 GLU A CA 1
ATOM 2827 C C . GLU A 1 360 ? -21.965 0.347 41.936 1.00 94.38 360 GLU A C 1
ATOM 2829 O O . GLU A 1 360 ? -21.038 -0.363 41.535 1.00 94.38 360 GLU A O 1
ATOM 2834 N N . VAL A 1 361 ? -22.812 0.948 41.092 1.00 95.56 361 VAL A N 1
ATOM 2835 C CA . VAL A 1 361 ? -22.729 0.774 39.633 1.00 95.56 361 VAL A CA 1
ATOM 2836 C C . VAL A 1 361 ? -21.457 1.410 39.075 1.00 95.56 361 VAL A C 1
ATOM 2838 O O . VAL A 1 361 ? -20.786 0.802 38.235 1.00 95.56 361 VAL A O 1
ATOM 2841 N N . LYS A 1 362 ? -21.045 2.576 39.588 1.00 96.94 362 LYS A N 1
ATOM 2842 C CA . LYS A 1 362 ? -19.760 3.196 39.219 1.00 96.94 362 LYS A CA 1
ATOM 2843 C C . LYS A 1 362 ? -18.568 2.293 39.532 1.00 96.94 362 LYS A C 1
ATOM 2845 O O . LYS A 1 362 ? -17.717 2.083 38.664 1.00 96.94 362 LYS A O 1
ATOM 2850 N N . SER A 1 363 ? -18.534 1.716 40.732 1.00 95.75 363 SER A N 1
ATOM 2851 C CA . SER A 1 363 ? -17.474 0.796 41.159 1.00 95.75 363 SER A CA 1
ATOM 2852 C C . SER A 1 363 ? -17.449 -0.478 40.310 1.00 95.75 363 SER A C 1
ATOM 2854 O O . SER A 1 363 ? -16.379 -0.918 39.888 1.00 95.75 363 SER A O 1
ATOM 2856 N N . LEU A 1 364 ? -18.624 -1.032 39.989 1.00 96.94 364 LEU A N 1
ATOM 2857 C CA . LEU A 1 364 ? -18.760 -2.193 39.108 1.00 96.94 364 LEU A CA 1
ATOM 2858 C C . LEU A 1 364 ? -18.189 -1.921 37.710 1.00 96.94 364 LEU A C 1
ATOM 2860 O O . LEU A 1 364 ? -17.438 -2.736 37.170 1.00 96.94 364 LEU A O 1
ATOM 2864 N N . ILE A 1 365 ? -18.540 -0.780 37.114 1.00 97.25 365 ILE A N 1
ATOM 2865 C CA . ILE A 1 365 ? -18.061 -0.396 35.783 1.00 97.25 365 ILE A CA 1
ATOM 2866 C C . ILE A 1 365 ? -16.547 -0.170 35.809 1.00 97.25 365 ILE A C 1
ATOM 2868 O O . ILE A 1 365 ? -15.849 -0.654 34.917 1.00 97.25 365 ILE A O 1
ATOM 2872 N N . ALA A 1 366 ? -16.019 0.501 36.838 1.00 97.19 366 ALA A N 1
ATOM 2873 C CA . ALA A 1 366 ? -14.583 0.723 36.985 1.00 97.19 366 ALA A CA 1
ATOM 2874 C C . ALA A 1 366 ? -13.800 -0.600 37.087 1.00 97.19 366 ALA A C 1
ATOM 2876 O O . ALA A 1 366 ? -12.809 -0.778 36.376 1.00 97.19 366 ALA A O 1
ATOM 2877 N N . ASP A 1 367 ? -14.275 -1.557 37.891 1.00 96.50 367 ASP A N 1
ATOM 2878 C CA . ASP A 1 367 ? -13.684 -2.898 37.995 1.00 96.50 367 ASP A CA 1
ATOM 2879 C C . ASP A 1 367 ? -13.680 -3.631 36.643 1.00 96.50 367 ASP A C 1
ATOM 2881 O O . ASP A 1 367 ? -12.650 -4.150 36.204 1.00 96.50 367 ASP A O 1
ATOM 2885 N N . ARG A 1 368 ? -14.805 -3.616 35.917 1.00 97.19 368 ARG A N 1
ATOM 2886 C CA . ARG A 1 368 ? -14.908 -4.270 34.602 1.00 97.19 368 ARG A CA 1
ATOM 2887 C C . ARG A 1 368 ? -14.042 -3.608 33.533 1.00 97.19 368 ARG A C 1
ATOM 2889 O O . ARG A 1 368 ? -13.498 -4.318 32.685 1.00 97.19 368 ARG A O 1
ATOM 2896 N N . LEU A 1 369 ? -13.866 -2.287 33.569 1.00 96.38 369 LEU A N 1
ATOM 2897 C CA . LEU A 1 369 ? -12.939 -1.570 32.687 1.00 96.38 369 LEU A CA 1
ATOM 2898 C C . LEU A 1 369 ? -11.487 -1.992 32.949 1.00 96.38 369 LEU A C 1
ATOM 2900 O O . LEU A 1 369 ? -10.759 -2.298 32.004 1.00 96.38 369 LEU A O 1
ATOM 2904 N N . VAL A 1 370 ? -11.085 -2.089 34.220 1.00 94.50 370 VAL A N 1
ATOM 2905 C CA . VAL A 1 370 ? -9.751 -2.574 34.614 1.00 94.50 370 VAL A CA 1
ATOM 2906 C C . VAL A 1 370 ? -9.540 -4.017 34.167 1.00 94.50 370 VAL A C 1
ATOM 2908 O O . VAL A 1 370 ? -8.509 -4.326 33.573 1.00 94.50 370 VAL A O 1
ATOM 2911 N N . LYS A 1 371 ? -10.513 -4.902 34.405 1.00 94.19 371 LYS A N 1
ATOM 2912 C CA . LYS A 1 371 ? -10.432 -6.303 33.968 1.00 94.19 371 LYS A CA 1
ATOM 2913 C C . LYS A 1 371 ? -10.374 -6.425 32.452 1.00 94.19 371 LYS A C 1
ATOM 2915 O O . LYS A 1 371 ? -9.595 -7.222 31.951 1.00 94.19 371 LYS A O 1
ATOM 2920 N N . THR A 1 372 ? -11.123 -5.598 31.726 1.00 91.81 372 THR A N 1
ATOM 2921 C CA . THR A 1 372 ? -11.064 -5.540 30.257 1.00 91.81 372 THR A CA 1
ATOM 2922 C C . THR A 1 372 ? -9.667 -5.137 29.779 1.00 91.81 372 THR A C 1
ATOM 2924 O O . THR A 1 372 ? -9.115 -5.796 28.901 1.00 91.81 372 THR A O 1
ATOM 2927 N N . GLN A 1 373 ? -9.055 -4.122 30.397 1.00 90.25 373 GLN A N 1
ATOM 2928 C CA . GLN A 1 373 ? -7.678 -3.714 30.101 1.00 90.25 373 GLN A CA 1
ATOM 2929 C C . GLN A 1 373 ? -6.659 -4.815 30.436 1.00 90.25 373 GLN A C 1
ATOM 2931 O O . GLN A 1 373 ? -5.770 -5.094 29.636 1.00 90.25 373 GLN A O 1
ATOM 2936 N N . ALA A 1 374 ? -6.783 -5.459 31.600 1.00 89.12 374 ALA A N 1
ATOM 2937 C CA . ALA A 1 374 ? -5.891 -6.539 32.023 1.00 89.12 374 ALA A CA 1
ATOM 2938 C C . ALA A 1 374 ? -6.020 -7.779 31.127 1.00 89.12 374 ALA A C 1
ATOM 2940 O O . ALA A 1 374 ? -5.018 -8.389 30.761 1.00 89.12 374 ALA A O 1
ATOM 2941 N N . PHE A 1 375 ? -7.249 -8.121 30.734 1.00 86.12 375 PHE A N 1
ATOM 2942 C CA . PHE A 1 375 ? -7.534 -9.220 29.820 1.00 86.12 375 PHE A CA 1
ATOM 2943 C C . PHE A 1 375 ? -6.873 -8.991 28.459 1.00 86.12 375 PHE A C 1
ATOM 2945 O O . PHE A 1 375 ? -6.233 -9.907 27.950 1.00 86.12 375 PHE A O 1
ATOM 2952 N N . ALA A 1 376 ? -6.962 -7.767 27.927 1.00 79.00 376 ALA A N 1
ATOM 2953 C CA . ALA A 1 376 ? -6.316 -7.367 26.677 1.00 79.00 376 ALA A CA 1
ATOM 2954 C C . ALA A 1 376 ? -4.781 -7.259 26.786 1.00 79.00 376 ALA A C 1
ATOM 2956 O O . ALA A 1 376 ? -4.068 -7.377 25.797 1.00 79.00 376 ALA A O 1
ATOM 2957 N N . ALA A 1 377 ? -4.236 -7.042 27.985 1.00 76.44 377 ALA A N 1
ATOM 2958 C CA . ALA A 1 377 ? -2.791 -6.974 28.191 1.00 76.44 377 ALA A CA 1
ATOM 2959 C C . ALA A 1 377 ? -2.099 -8.351 28.217 1.00 76.44 377 ALA A C 1
ATOM 2961 O O . ALA A 1 377 ? -0.873 -8.400 28.083 1.00 76.44 377 ALA A O 1
ATOM 2962 N N . ASN A 1 378 ? -2.849 -9.446 28.401 1.00 75.12 378 ASN A N 1
ATOM 2963 C CA . ASN A 1 378 ? -2.293 -10.793 28.514 1.00 75.12 378 ASN A CA 1
ATOM 2964 C C . ASN A 1 378 ? -2.168 -11.474 27.130 1.00 75.12 378 ASN A C 1
ATOM 2966 O O . ASN A 1 378 ? -3.193 -11.763 26.508 1.00 75.12 378 ASN A O 1
ATOM 2970 N N . PRO A 1 379 ? -0.942 -11.788 26.664 1.00 62.50 379 PRO A N 1
ATOM 2971 C CA . PRO A 1 379 ? -0.711 -12.417 25.362 1.00 62.50 379 PRO A CA 1
ATOM 2972 C C . PRO A 1 379 ? -1.287 -13.839 25.235 1.00 62.50 379 PRO A C 1
ATOM 2974 O O . PRO A 1 379 ? -1.539 -14.283 24.119 1.00 62.50 379 PRO A O 1
ATOM 2977 N N . GLU A 1 380 ? -1.541 -14.546 26.342 1.00 67.19 380 GLU A N 1
ATOM 2978 C CA . GLU A 1 380 ? -2.094 -15.912 26.330 1.00 67.19 380 GLU A CA 1
ATOM 2979 C C . GLU A 1 380 ? -3.616 -15.957 26.108 1.00 67.19 380 GLU A C 1
ATOM 2981 O O . GLU A 1 380 ? -4.173 -17.012 25.812 1.00 67.19 380 GLU A O 1
ATOM 2986 N N . ASN A 1 381 ? -4.309 -14.816 26.206 1.00 63.09 381 ASN A N 1
ATOM 2987 C CA . ASN A 1 381 ? -5.770 -14.740 26.074 1.00 63.09 381 ASN A CA 1
ATOM 2988 C C . ASN A 1 381 ? -6.274 -14.685 24.614 1.00 63.09 381 ASN A C 1
ATOM 2990 O O . ASN A 1 381 ? -7.462 -14.468 24.377 1.00 63.09 381 ASN A O 1
ATOM 2994 N N . GLY A 1 382 ? -5.390 -14.921 23.642 1.00 49.38 382 GLY A N 1
ATOM 2995 C CA . GLY A 1 382 ? -5.703 -15.689 22.431 1.00 49.38 382 GLY A CA 1
ATOM 2996 C C . GLY A 1 382 ? -6.559 -15.069 21.319 1.00 49.38 382 GLY A C 1
ATOM 2997 O O . GLY A 1 382 ? -6.589 -15.655 20.246 1.00 49.38 382 GLY A O 1
ATOM 2998 N N . GLU A 1 383 ? -7.210 -13.914 21.484 1.00 48.34 383 GLU A N 1
ATOM 2999 C CA . GLU A 1 383 ? -8.047 -13.345 20.397 1.00 48.34 383 GLU A CA 1
ATOM 3000 C C . GLU A 1 383 ? -7.787 -11.875 20.055 1.00 48.34 383 GLU A C 1
ATOM 3002 O O . GLU A 1 383 ? -8.211 -11.404 19.001 1.00 48.34 383 GLU A O 1
ATOM 3007 N N . ALA A 1 384 ? -7.081 -11.131 20.903 1.00 47.22 384 ALA A N 1
ATOM 3008 C CA . ALA A 1 384 ? -6.722 -9.748 20.621 1.00 47.22 384 ALA A CA 1
ATOM 3009 C C . ALA A 1 384 ? -5.218 -9.574 20.812 1.00 47.22 384 ALA A C 1
ATOM 3011 O O . ALA A 1 384 ? -4.721 -9.500 21.929 1.00 47.22 384 ALA A O 1
ATOM 3012 N N . THR A 1 385 ? -4.494 -9.443 19.705 1.00 46.53 385 THR A N 1
ATOM 3013 C CA . THR A 1 385 ? -3.102 -8.967 19.645 1.00 46.53 385 THR A CA 1
ATOM 3014 C C . THR A 1 385 ? -2.940 -7.508 20.112 1.00 46.53 385 THR A C 1
ATOM 3016 O O . THR A 1 385 ? -1.863 -6.928 19.976 1.00 46.53 385 THR A O 1
ATOM 3019 N N . GLU A 1 386 ? -3.979 -6.893 20.686 1.00 56.34 386 GLU A N 1
ATOM 3020 C CA . GLU A 1 386 ? -3.963 -5.514 21.155 1.00 56.34 386 GLU A CA 1
ATOM 3021 C C . GLU A 1 386 ? -3.842 -5.429 22.670 1.00 56.34 386 GLU A C 1
ATOM 3023 O O . GLU A 1 386 ? -4.755 -5.796 23.407 1.00 56.34 386 GLU A O 1
ATOM 3028 N N . ARG A 1 387 ? -2.779 -4.770 23.138 1.00 62.72 387 ARG A N 1
ATOM 3029 C CA . ARG A 1 387 ? -2.812 -4.119 24.449 1.00 62.72 387 ARG A CA 1
ATOM 3030 C C . ARG A 1 387 ? -3.801 -2.955 24.380 1.00 62.72 387 ARG A C 1
ATOM 3032 O O . ARG A 1 387 ? -3.399 -1.822 24.116 1.00 62.72 387 ARG A O 1
ATOM 3039 N N . ILE A 1 388 ? -5.085 -3.219 24.615 1.00 69.50 388 ILE A N 1
ATOM 3040 C CA . ILE A 1 388 ? -6.094 -2.162 24.735 1.00 69.50 388 ILE A CA 1
ATOM 3041 C C . ILE A 1 388 ? -5.727 -1.316 25.954 1.00 69.50 388 ILE A C 1
ATOM 3043 O O . ILE A 1 388 ? -5.882 -1.740 27.098 1.00 69.50 388 ILE A O 1
ATOM 3047 N N . GLN A 1 389 ? -5.224 -0.106 25.720 1.00 84.38 389 GLN A N 1
ATOM 3048 C CA . GLN A 1 389 ? -5.121 0.902 26.767 1.00 84.38 389 GLN A CA 1
ATOM 3049 C C . GLN A 1 389 ? -6.463 1.611 26.894 1.00 84.38 389 GLN A C 1
ATOM 3051 O O . GLN A 1 389 ? -7.075 1.982 25.891 1.00 84.38 389 GLN A O 1
ATOM 3056 N N . LEU A 1 390 ? -6.924 1.812 28.132 1.00 89.31 390 LEU A N 1
ATOM 3057 C CA . LEU A 1 390 ? -8.166 2.539 28.358 1.00 89.31 390 LEU A CA 1
ATOM 3058 C C . LEU A 1 390 ? -8.070 3.944 27.744 1.00 89.31 390 LEU A C 1
ATOM 3060 O O . LEU A 1 390 ? -7.090 4.656 27.991 1.00 89.31 390 LEU A O 1
ATOM 3064 N N . PRO A 1 391 ? -9.090 4.384 26.985 1.00 91.75 391 PRO A N 1
ATOM 3065 C CA . PRO A 1 391 ? -9.119 5.742 26.468 1.00 91.75 391 PRO A CA 1
ATOM 3066 C C . PRO A 1 391 ? -9.108 6.732 27.634 1.00 91.75 391 PRO A C 1
ATOM 3068 O O . PRO A 1 391 ? -9.640 6.454 28.710 1.00 91.75 391 PRO A O 1
ATOM 3071 N N . ARG A 1 392 ? -8.547 7.927 27.413 1.00 92.81 392 ARG A N 1
ATOM 3072 C CA . ARG A 1 392 ? -8.312 8.941 28.460 1.00 92.81 392 ARG A CA 1
ATOM 3073 C C . ARG A 1 392 ? -9.518 9.184 29.376 1.00 92.81 392 ARG A C 1
ATOM 3075 O O . ARG A 1 392 ? -9.335 9.394 30.570 1.00 92.81 392 ARG A O 1
ATOM 3082 N N . ARG A 1 393 ? -10.738 9.165 28.828 1.00 93.75 393 ARG A N 1
ATOM 3083 C CA . ARG A 1 393 ? -11.981 9.328 29.602 1.00 93.75 393 ARG A CA 1
ATOM 3084 C C . ARG A 1 393 ? -12.251 8.145 30.533 1.00 93.75 393 ARG A C 1
ATOM 3086 O O . ARG A 1 393 ? -12.488 8.365 31.712 1.00 93.75 393 ARG A O 1
ATOM 3093 N N . ALA A 1 394 ? -12.152 6.917 30.027 1.00 95.88 394 ALA A N 1
ATOM 3094 C CA . ALA A 1 394 ? -12.321 5.713 30.836 1.00 95.88 394 ALA A CA 1
ATOM 3095 C C . ALA A 1 394 ? -11.228 5.574 31.899 1.00 95.88 394 ALA A C 1
ATOM 3097 O O . ALA A 1 394 ? -11.524 5.226 33.036 1.00 95.88 394 ALA A O 1
ATOM 3098 N N . LEU A 1 395 ? -9.983 5.918 31.558 1.00 95.25 395 LEU A N 1
ATOM 3099 C CA . LEU A 1 395 ? -8.880 5.900 32.514 1.00 95.25 395 LEU A CA 1
ATOM 3100 C C . LEU A 1 395 ? -9.094 6.900 33.662 1.00 95.25 395 LEU A C 1
ATOM 3102 O O . LEU A 1 395 ? -8.888 6.550 34.819 1.00 95.25 395 LEU A O 1
ATOM 3106 N N . ARG A 1 396 ? -9.537 8.128 33.355 1.00 96.12 396 ARG A N 1
ATOM 3107 C CA . ARG A 1 396 ? -9.881 9.128 34.381 1.00 96.12 396 ARG A CA 1
ATOM 3108 C C . ARG A 1 396 ? -10.986 8.633 35.300 1.00 96.12 396 ARG A C 1
ATOM 3110 O O . ARG A 1 396 ? -10.794 8.652 36.506 1.00 96.12 396 ARG A O 1
ATOM 3117 N N . PHE A 1 397 ? -12.072 8.124 34.723 1.00 97.19 397 PHE A N 1
ATOM 3118 C CA . PHE A 1 397 ? -13.181 7.563 35.486 1.00 97.19 397 PHE A CA 1
ATOM 3119 C C . PHE A 1 397 ? -12.712 6.456 36.445 1.00 97.19 397 PHE A C 1
ATOM 3121 O O . PHE A 1 397 ? -13.019 6.497 37.631 1.00 97.19 397 PHE A O 1
ATOM 3128 N N . VAL A 1 398 ? -11.914 5.498 35.959 1.00 96.69 398 VAL A N 1
ATOM 3129 C CA . VAL A 1 398 ? -11.364 4.416 36.795 1.00 96.69 398 VAL A CA 1
ATOM 3130 C C . VAL A 1 398 ? -10.508 4.962 37.940 1.00 96.69 398 VAL A C 1
ATOM 3132 O O . VAL A 1 398 ? -10.638 4.490 39.069 1.00 96.69 398 VAL A O 1
ATOM 3135 N N . ASN A 1 399 ? -9.645 5.943 37.670 1.00 95.12 399 ASN A N 1
ATOM 3136 C CA . ASN A 1 399 ? -8.790 6.534 38.699 1.00 95.12 399 ASN A CA 1
ATOM 3137 C C . ASN A 1 399 ? -9.613 7.297 39.746 1.00 95.12 399 ASN A C 1
ATOM 3139 O O . ASN A 1 399 ? -9.415 7.072 40.931 1.00 95.12 399 ASN A O 1
ATOM 3143 N N . GLU A 1 400 ? -10.601 8.095 39.330 1.00 94.88 400 GLU A N 1
ATOM 3144 C CA . GLU A 1 400 ? -11.517 8.801 40.240 1.00 94.88 400 GLU A CA 1
ATOM 3145 C C . GLU A 1 400 ? -12.257 7.833 41.179 1.00 94.88 400 GLU A C 1
ATOM 3147 O O . GLU A 1 400 ? -12.402 8.105 42.373 1.00 94.88 400 GLU A O 1
ATOM 3152 N N . GLN A 1 401 ? -12.696 6.678 40.664 1.00 95.12 401 GLN A N 1
ATOM 3153 C CA . GLN A 1 401 ? -13.336 5.649 41.489 1.00 95.12 401 GLN A CA 1
ATOM 3154 C C . GLN A 1 401 ? -12.361 4.982 42.466 1.00 95.12 401 GLN A C 1
ATOM 3156 O O . GLN A 1 401 ? -12.721 4.757 43.621 1.00 95.12 401 GLN A O 1
ATOM 3161 N N . ARG A 1 402 ? -11.122 4.705 42.046 1.00 91.38 402 ARG A N 1
ATOM 3162 C CA . ARG A 1 402 ? -10.085 4.164 42.941 1.00 91.38 402 ARG A CA 1
ATOM 3163 C C . ARG A 1 402 ? -9.704 5.150 44.039 1.00 91.38 402 ARG A C 1
ATOM 3165 O O . ARG A 1 402 ? -9.615 4.752 45.196 1.00 91.38 402 ARG A O 1
ATOM 3172 N N . ASP A 1 403 ? -9.530 6.420 43.691 1.00 90.38 403 ASP A N 1
ATOM 3173 C CA . ASP A 1 403 ? -9.181 7.474 44.643 1.00 90.38 403 ASP A CA 1
ATOM 3174 C C . ASP A 1 403 ? -10.302 7.669 45.674 1.00 90.38 403 ASP A C 1
ATOM 3176 O O . ASP A 1 403 ? -10.031 7.789 46.870 1.00 90.38 403 ASP A O 1
ATOM 3180 N N . SER A 1 404 ? -11.566 7.604 45.237 1.00 89.00 404 SER A N 1
ATOM 3181 C CA . SER A 1 404 ? -12.734 7.669 46.128 1.00 89.00 404 SER A CA 1
ATOM 3182 C C . SER A 1 404 ? -12.766 6.500 47.120 1.00 89.00 404 SER A C 1
ATOM 3184 O O . SER A 1 404 ? -12.911 6.717 48.322 1.00 89.00 404 SER A O 1
ATOM 3186 N N . GLN A 1 405 ? -12.557 5.270 46.638 1.00 85.00 405 GLN A N 1
ATOM 3187 C CA . GLN A 1 405 ? -12.499 4.076 47.491 1.00 85.00 405 GLN A CA 1
ATOM 3188 C C . GLN A 1 405 ? -11.326 4.136 48.480 1.00 85.00 405 GLN A C 1
ATOM 3190 O O . GLN A 1 405 ? -11.479 3.809 49.656 1.00 85.00 405 GLN A O 1
ATOM 3195 N N . GLN A 1 406 ? -10.154 4.599 48.037 1.00 84.94 406 GLN A N 1
ATOM 3196 C CA . GLN A 1 406 ? -8.984 4.739 48.902 1.00 84.94 406 GLN A CA 1
ATOM 3197 C C . GLN A 1 406 ? -9.205 5.796 49.995 1.00 84.94 406 GLN A C 1
ATOM 3199 O O . GLN A 1 406 ? -8.792 5.604 51.145 1.00 84.94 406 GLN A O 1
ATOM 3204 N N . HIS A 1 407 ? -9.871 6.903 49.658 1.00 83.56 407 HIS A N 1
ATOM 3205 C CA . HIS A 1 407 ? -10.230 7.940 50.619 1.00 83.56 407 HIS A CA 1
ATOM 3206 C C . HIS A 1 407 ? -11.216 7.424 51.674 1.00 83.56 407 HIS A C 1
ATOM 3208 O O . HIS A 1 407 ? -11.033 7.685 52.865 1.00 83.56 407 HIS A O 1
ATOM 3214 N N . GLU A 1 408 ? -12.210 6.636 51.263 1.00 84.38 408 GLU A N 1
ATOM 3215 C CA . GLU A 1 408 ? -13.181 6.018 52.167 1.00 84.38 408 GLU A CA 1
ATOM 3216 C C . GLU A 1 408 ? -12.515 5.021 53.128 1.00 84.38 408 GLU A C 1
ATOM 3218 O O . GLU A 1 408 ? -12.725 5.096 54.338 1.00 84.38 408 GLU A O 1
ATOM 3223 N N . ILE A 1 409 ? -11.622 4.158 52.625 1.00 83.44 409 ILE A N 1
ATOM 3224 C CA . ILE A 1 409 ? -10.839 3.226 53.456 1.00 83.44 409 ILE A CA 1
ATOM 3225 C C . ILE A 1 409 ? -10.016 3.990 54.498 1.00 83.44 409 ILE A C 1
ATOM 3227 O O . ILE A 1 409 ? -10.043 3.651 55.681 1.00 83.44 409 ILE A O 1
ATOM 3231 N N . THR A 1 410 ? -9.309 5.037 54.073 1.00 85.50 410 THR A N 1
ATOM 3232 C CA . THR A 1 410 ? -8.465 5.851 54.962 1.00 85.50 410 THR A CA 1
ATOM 3233 C C . THR A 1 410 ? -9.303 6.554 56.033 1.00 85.50 410 THR A C 1
ATOM 3235 O O . THR A 1 410 ? -8.921 6.600 57.202 1.00 85.50 410 THR A O 1
ATOM 3238 N N . THR A 1 411 ? -10.475 7.064 55.653 1.00 86.38 411 THR A N 1
ATOM 3239 C CA . THR A 1 411 ? -11.409 7.727 56.571 1.00 86.38 411 THR A CA 1
ATOM 3240 C C . THR A 1 411 ? -11.972 6.741 57.593 1.00 86.38 411 THR A C 1
ATOM 3242 O O . THR A 1 411 ? -11.941 7.018 58.789 1.00 86.38 411 THR A O 1
ATOM 3245 N N . ASN A 1 412 ? -12.392 5.552 57.158 1.00 81.81 412 ASN A N 1
ATOM 3246 C CA . ASN A 1 412 ? -12.899 4.508 58.050 1.00 81.81 412 ASN A CA 1
ATOM 3247 C C . ASN A 1 412 ? -11.816 3.975 58.996 1.00 81.81 412 ASN A C 1
ATOM 3249 O O . ASN A 1 412 ? -12.090 3.745 60.172 1.00 81.81 412 ASN A O 1
ATOM 3253 N N . GLN A 1 413 ? -10.571 3.834 58.529 1.00 83.81 413 GLN A N 1
ATOM 3254 C CA . GLN A 1 413 ? -9.434 3.478 59.386 1.00 83.81 413 GLN A CA 1
ATOM 3255 C C . GLN A 1 413 ? -9.161 4.546 60.446 1.00 83.81 413 GLN A C 1
ATOM 3257 O O . GLN A 1 413 ? -8.891 4.211 61.599 1.00 83.81 413 GLN A O 1
ATOM 3262 N N . ARG A 1 414 ? -9.268 5.827 60.079 1.00 82.31 414 ARG A N 1
ATOM 3263 C CA . ARG A 1 414 ? -9.122 6.940 61.019 1.00 82.31 414 ARG A CA 1
ATOM 3264 C C . ARG A 1 414 ? -10.235 6.948 62.069 1.00 82.31 414 ARG A C 1
ATOM 3266 O O . ARG A 1 414 ? -9.932 7.022 63.254 1.00 82.31 414 ARG A O 1
ATOM 3273 N N . LEU A 1 415 ? -11.493 6.800 61.655 1.00 82.44 415 LEU A N 1
ATOM 3274 C CA . LEU A 1 415 ? -12.640 6.725 62.568 1.00 82.44 415 LEU A CA 1
ATOM 3275 C C . LEU A 1 415 ? -12.546 5.509 63.505 1.00 82.44 415 LEU A C 1
ATOM 3277 O O . LEU A 1 415 ? -12.813 5.620 64.701 1.00 82.44 415 LEU A O 1
ATOM 3281 N N . ALA A 1 416 ? -12.099 4.358 62.992 1.00 79.44 416 ALA A N 1
ATOM 3282 C CA . ALA A 1 416 ? -11.847 3.178 63.812 1.00 79.44 416 ALA A CA 1
ATOM 3283 C C . ALA A 1 416 ? -10.730 3.440 64.839 1.00 79.44 416 ALA A C 1
ATOM 3285 O O . ALA A 1 416 ? -10.911 3.146 66.020 1.00 79.44 416 ALA A O 1
ATOM 3286 N N . ALA A 1 417 ? -9.613 4.054 64.434 1.00 76.81 417 ALA A N 1
ATOM 3287 C CA . ALA A 1 417 ? -8.523 4.410 65.344 1.00 76.81 417 ALA A CA 1
ATOM 3288 C C . ALA A 1 417 ? -8.965 5.396 66.444 1.00 76.81 417 ALA A C 1
ATOM 3290 O O . ALA A 1 417 ? -8.616 5.195 67.606 1.00 76.81 417 ALA A O 1
ATOM 3291 N N . GLU A 1 418 ? -9.780 6.399 66.102 1.00 77.50 418 GLU A N 1
ATOM 3292 C CA . GLU A 1 418 ? -10.329 7.383 67.047 1.00 77.50 418 GLU A CA 1
ATOM 3293 C C . GLU A 1 418 ? -11.302 6.733 68.059 1.00 77.50 418 GLU A C 1
ATOM 3295 O O . GLU A 1 418 ? -11.289 7.069 69.249 1.00 77.50 418 GLU A O 1
ATOM 3300 N N . SER A 1 419 ? -12.080 5.729 67.634 1.00 72.19 419 SER A N 1
ATOM 3301 C CA . SER A 1 419 ? -12.948 4.953 68.535 1.00 72.19 419 SER A CA 1
ATOM 3302 C C . SER A 1 419 ? -12.159 4.064 69.517 1.00 72.19 419 SER A C 1
ATOM 3304 O O . SER A 1 419 ? -12.486 4.015 70.702 1.00 72.19 419 SER A O 1
ATOM 3306 N N . TYR A 1 420 ? -11.054 3.450 69.073 1.00 62.09 420 TYR A N 1
ATOM 3307 C CA . TYR A 1 420 ? -10.161 2.643 69.919 1.00 62.09 420 TYR A CA 1
ATOM 3308 C C . TYR A 1 420 ? -9.366 3.464 70.947 1.00 62.09 420 TYR A C 1
ATOM 3310 O O . TYR A 1 420 ? -9.032 2.947 72.015 1.00 62.09 420 TYR A O 1
ATOM 3318 N N . THR A 1 421 ? -9.049 4.728 70.655 1.00 59.75 421 THR A N 1
ATOM 3319 C CA . THR A 1 421 ? -8.425 5.635 71.633 1.00 59.75 421 THR A CA 1
ATOM 3320 C C . THR A 1 421 ? -9.419 6.103 72.695 1.00 59.75 421 THR A C 1
ATOM 3322 O O . THR A 1 421 ? -9.071 6.132 73.871 1.00 59.75 421 THR A O 1
ATOM 3325 N N . SER A 1 422 ? -10.681 6.351 72.323 1.00 57.47 422 SER A N 1
ATOM 3326 C CA . SER A 1 422 ? -11.716 6.784 73.274 1.00 57.47 422 SER A CA 1
ATOM 3327 C C . SER A 1 422 ? -12.120 5.709 74.297 1.00 57.47 422 SER A C 1
ATOM 3329 O O . SER A 1 422 ? -12.625 6.070 75.361 1.00 57.47 422 SER A O 1
ATOM 3331 N N . ASP A 1 423 ? -11.931 4.421 73.998 1.00 53.94 423 ASP A N 1
ATOM 3332 C CA . ASP A 1 423 ? -12.204 3.313 74.931 1.00 53.94 423 ASP A CA 1
ATOM 3333 C C . ASP A 1 423 ? -11.024 3.001 75.867 1.00 53.94 423 ASP A C 1
ATOM 3335 O O . ASP A 1 423 ? -11.214 2.394 76.924 1.00 53.94 423 ASP A O 1
ATOM 3339 N N . LYS A 1 424 ? -9.804 3.435 75.523 1.00 52.75 424 LYS A N 1
ATOM 3340 C CA . LYS A 1 424 ? -8.644 3.351 76.426 1.00 52.75 424 LYS A CA 1
ATOM 3341 C C . LYS A 1 424 ? -8.654 4.431 77.504 1.00 52.75 424 LYS A C 1
ATOM 3343 O O . LYS A 1 424 ? -8.179 4.156 78.595 1.00 52.75 424 LYS A O 1
ATOM 3348 N N . ASP A 1 425 ? -9.246 5.591 77.230 1.00 53.25 425 ASP A N 1
ATOM 3349 C CA . ASP A 1 425 ? -9.365 6.692 78.198 1.00 53.25 425 ASP A CA 1
ATOM 3350 C C . ASP A 1 425 ? -10.552 6.527 79.177 1.00 53.25 425 ASP A C 1
ATOM 3352 O O . ASP A 1 425 ? -10.779 7.377 80.037 1.00 53.25 425 ASP A O 1
ATOM 3356 N N . LYS A 1 426 ? -11.329 5.436 79.059 1.00 52.47 426 LYS A N 1
ATOM 3357 C CA . LYS A 1 426 ? -12.473 5.099 79.935 1.00 52.47 426 LYS A CA 1
ATOM 3358 C C . LYS A 1 426 ? -12.245 3.878 80.843 1.00 52.47 426 LYS A C 1
ATOM 3360 O O . LYS A 1 426 ? -13.179 3.463 81.531 1.00 52.47 426 LYS A O 1
ATOM 3365 N N . LYS A 1 427 ? -11.042 3.304 80.852 1.00 43.59 427 LYS A N 1
ATOM 3366 C CA . LYS A 1 427 ? -10.588 2.295 81.825 1.00 43.59 427 LYS A CA 1
ATOM 3367 C C . LYS A 1 427 ? -9.505 2.893 82.700 1.00 43.59 427 LYS A C 1
ATOM 3369 O O . LYS A 1 427 ? -9.466 2.499 83.885 1.00 43.59 427 LYS A O 1
#

Sequence (427 aa):
MLYRRLEDASRIAAYIQEHVSDKVFHDPKHVNRLLQALSNRPESLYEELMRDFKSEVAFLLEKLLTLYTLNSKTSMTPQAHEFIIRCEQQGVRTAAWAADLQPISGMEPSLLTPRELLKRLSTVDVVGHLQRRIELCAEVDAMSRCVKKMESLFSPPEDGSGGNQITYAIQCQLNSKLISKARRLLTTPGEPAKPETHEMEDNPTALGDPATEDDVKPTPGVIIPLMSEQRDRFKDVVARALRLFQRTLDSTPSGTGTHQPILKWGRFANWCAAHDLIHAADLATVQALEERRNAEMLSQVSQLETVMKLKTLKEGPEEELRTLVDELWRNGGKKCLRPCSLDVLSCLATAASGKYVSQEVKSLIADRLVKTQAFAANPENGEATERIQLPRRALRFVNEQRDSQQHEITTNQRLAAESYTSDKDKK

Radius of gyration: 32.33 Å; chains: 1; bounding box: 79×49×112 Å

Foldseek 3Di:
DVLVQCQALVSLLVVLLVCVVPCQLVDPVSLVVSLVSVPPDDLVRLLCNLQPVVQSLLSSLVSLCCNLVVPVVDDDDLSNLVSLVSCVVNCQLPPVSCVPHDHRPPDDDDPDRSNRSSVSSCVSCVLSSLLSQLVPDQALVSLLVSLVSLVVLQDDDPVPPPPPRDDLVSLLVSLLSSLVSLLVSFFDPDDDPDPDPPDDDDDDDDDDDDDDPPPPPPDLGDTDDDDPVRLVSQQVSLQSSLVSVVSSVVPDQPPPPCLPSLVSNLVSVVSCVVVVSHDPVCVVVSVVSVVVSVVVVVLVVVLVVLLVQLQVLLANDQVSLLVSQVVQCVVVVVQAGPPDPLSNLLSNLSNCPRPNHDLVSLLVNLVRSVSNLVCLVDPVNPDHPDNDDHPPSNVVSSVVSVVVVVVVVVVVVVVVVVVVVVVVVVD

Secondary structure (DSSP, 8-state):
-GGGT--SHHHHHHHHHHTTTSGGGGSHHHHHHHHHHHTT--HHHHHHHHHH-HHHHHHHHHHHHHHHHH-TT-PPPHHHHHHHHHHHHTTTTSTTTTTT-PPPTTSPPPSS-HHHHHHHHHHHTHHHHHHHHHHH--SHHHHHHHHHHHHHHHSPPTT-----PPPHHHHHHHHHHHHHHHHHHHB--PPPPP------------PPP---TT------PPBPPPPHHHHHHHHHHHHHHHHHHHHHHHT--TT----HHHHHHHHHHHHHHHTT-S-HHHHHHHHHHHHHHHHHHHHHHHHHHHHHHHHHGGGS-HHHHHHHHHHHHHHTTTTS-SS--HHHHHHHHHHHT-TT--HHHHHHHHHHHHHHHHHHH-GGG-S-----PPPHHHHHHHHHHHHHHHHHHHHHHHHHHHHHHHHHTT-

pLDDT: mean 84.98, std 17.15, range [29.78, 98.12]